Protein AF-A0A915AE07-F1 (afdb_monomer_lite)

Radius of gyration: 30.95 Å; chains: 1; bounding box: 69×55×84 Å

Structure (mmCIF, N/CA/C/O backbone):
data_AF-A0A915AE07-F1
#
_entry.id   AF-A0A915AE07-F1
#
loop_
_atom_site.group_PDB
_atom_site.id
_atom_site.type_symbol
_atom_site.label_atom_id
_atom_site.label_alt_id
_atom_site.label_comp_id
_atom_site.label_asym_id
_atom_site.label_entity_id
_atom_site.label_seq_id
_atom_site.pdbx_PDB_ins_code
_atom_site.Cartn_x
_atom_site.Cartn_y
_atom_site.Cartn_z
_atom_site.occupancy
_atom_site.B_iso_or_equiv
_atom_site.auth_seq_id
_atom_site.auth_comp_id
_atom_site.auth_asym_id
_atom_site.auth_atom_id
_atom_site.pdbx_PDB_model_num
ATOM 1 N N . GLN A 1 1 ? -1.623 -3.272 13.732 1.00 34.72 1 GLN A N 1
ATOM 2 C CA . GLN A 1 1 ? -0.894 -2.026 13.404 1.00 34.72 1 GLN A CA 1
ATOM 3 C C . GLN A 1 1 ? -1.350 -0.931 14.372 1.00 34.72 1 GLN A C 1
ATOM 5 O O . GLN A 1 1 ? -2.544 -0.659 14.424 1.00 34.72 1 GLN A O 1
ATOM 10 N N . ARG A 1 2 ? -0.460 -0.351 15.193 1.00 41.75 2 ARG A N 1
ATOM 11 C CA . ARG A 1 2 ? -0.780 0.866 15.966 1.00 41.75 2 ARG A CA 1
ATOM 12 C C . ARG A 1 2 ? -0.663 2.048 15.000 1.00 41.75 2 ARG A C 1
ATOM 14 O O . ARG A 1 2 ? 0.446 2.440 14.662 1.00 41.75 2 ARG A O 1
ATOM 21 N N . LEU A 1 3 ? -1.787 2.529 14.473 1.00 55.56 3 LEU A N 1
ATOM 22 C CA . LEU A 1 3 ? -1.802 3.657 13.539 1.00 55.56 3 LEU A CA 1
ATOM 23 C C . LEU A 1 3 ? -1.541 4.965 14.297 1.00 55.56 3 LEU A C 1
ATOM 25 O O . LEU A 1 3 ? -2.062 5.164 15.395 1.00 55.56 3 LEU A O 1
ATOM 29 N N . SER A 1 4 ? -0.732 5.848 13.706 1.00 54.28 4 SER A N 1
ATOM 30 C CA . SER A 1 4 ? -0.574 7.224 14.188 1.00 54.28 4 SER A CA 1
ATOM 31 C C . SER A 1 4 ? -1.933 7.928 14.189 1.00 54.28 4 SER A C 1
ATOM 33 O O . SER A 1 4 ? -2.717 7.748 13.261 1.00 54.28 4 SER A O 1
ATOM 35 N N . MET A 1 5 ? -2.208 8.747 15.210 1.00 61.59 5 MET A N 1
ATOM 36 C CA . MET A 1 5 ? -3.403 9.604 15.224 1.00 61.59 5 MET A CA 1
ATOM 37 C C . MET A 1 5 ? -3.281 10.801 14.270 1.00 61.59 5 MET A C 1
ATOM 39 O O . MET A 1 5 ? -4.281 11.454 13.990 1.00 61.59 5 MET A O 1
ATOM 43 N N . GLY A 1 6 ? -2.064 11.121 13.817 1.00 67.62 6 GLY A N 1
ATOM 44 C CA . GLY A 1 6 ? -1.787 12.158 12.821 1.00 67.62 6 GLY A CA 1
ATOM 45 C C . GLY A 1 6 ? -1.873 11.627 11.385 1.00 67.62 6 GLY A C 1
ATOM 46 O O . GLY A 1 6 ? -2.451 10.563 11.165 1.00 67.62 6 GLY A O 1
ATOM 47 N N . PRO A 1 7 ? -1.306 12.335 10.392 1.00 77.81 7 PRO A N 1
ATOM 48 C CA . PRO A 1 7 ? -1.163 11.774 9.054 1.00 77.81 7 PRO A CA 1
ATOM 49 C C . PRO A 1 7 ? -0.359 10.471 9.128 1.00 77.81 7 PRO A C 1
ATOM 51 O O . PRO A 1 7 ? 0.671 10.404 9.802 1.00 77.81 7 PRO A O 1
ATOM 54 N N . ASN A 1 8 ? -0.855 9.426 8.472 1.00 82.81 8 ASN A N 1
ATOM 55 C CA . ASN A 1 8 ? -0.253 8.094 8.497 1.00 82.81 8 ASN A CA 1
ATOM 56 C C . ASN A 1 8 ? 0.226 7.637 7.113 1.00 82.81 8 ASN A C 1
ATOM 58 O O . ASN A 1 8 ? 1.032 6.713 7.038 1.00 82.81 8 ASN A O 1
ATOM 62 N N . PHE A 1 9 ? -0.242 8.279 6.038 1.00 92.62 9 PHE A N 1
ATOM 63 C CA . PHE A 1 9 ? 0.067 7.869 4.677 1.00 92.62 9 PHE A CA 1
ATOM 64 C C . PHE A 1 9 ? -0.002 9.048 3.701 1.00 92.62 9 PHE A C 1
ATOM 66 O O . PHE A 1 9 ? -1.010 9.744 3.616 1.00 92.62 9 PHE A O 1
ATOM 73 N N . VAL A 1 10 ? 1.057 9.264 2.924 1.00 95.00 10 VAL A N 1
ATOM 74 C CA . VAL A 1 10 ? 1.041 10.198 1.793 1.00 95.00 10 VAL A CA 1
ATOM 75 C C . VAL A 1 10 ? 1.547 9.465 0.570 1.00 95.00 10 VAL A C 1
ATOM 77 O O . VAL A 1 10 ? 2.614 8.856 0.620 1.00 95.00 10 VAL A O 1
ATOM 80 N N . VAL A 1 11 ? 0.796 9.536 -0.526 1.00 96.25 11 VAL A N 1
ATOM 81 C CA . VAL A 1 11 ? 1.162 8.869 -1.775 1.00 96.25 11 VAL A CA 1
ATOM 82 C C . VAL A 1 11 ? 1.378 9.859 -2.908 1.00 96.25 11 VAL A C 1
ATOM 84 O O . VAL A 1 11 ? 0.678 10.864 -3.029 1.00 96.25 11 VAL A O 1
ATOM 87 N N . PHE A 1 12 ? 2.338 9.526 -3.767 1.00 96.19 12 PHE A N 1
ATOM 88 C CA . PHE A 1 12 ? 2.599 10.195 -5.032 1.00 96.19 12 PHE A CA 1
ATOM 89 C C . PHE A 1 12 ? 2.180 9.280 -6.185 1.00 96.19 12 PHE A C 1
ATOM 91 O O . PHE A 1 12 ? 2.897 8.339 -6.522 1.00 96.19 12 PHE A O 1
ATOM 98 N N . LEU A 1 13 ? 1.020 9.543 -6.787 1.00 96.44 13 LEU A N 1
ATOM 99 C CA . LEU A 1 13 ? 0.493 8.786 -7.926 1.00 96.44 13 LEU A CA 1
ATOM 100 C C . LEU A 1 13 ? 0.669 9.591 -9.214 1.00 96.44 13 LEU A C 1
ATOM 102 O O . LEU A 1 13 ? -0.252 10.249 -9.690 1.00 96.44 13 LEU A O 1
ATOM 106 N N . CYS A 1 14 ? 1.887 9.577 -9.754 1.00 95.75 14 CYS A N 1
ATOM 107 C CA . CYS A 1 14 ? 2.257 10.337 -10.953 1.00 95.75 14 CYS A CA 1
ATOM 108 C C . CYS A 1 14 ? 1.999 9.521 -12.240 1.00 95.75 14 CYS A C 1
ATOM 110 O O . CYS A 1 14 ? 0.883 9.048 -12.444 1.00 95.75 14 CYS A O 1
ATOM 112 N N . GLN A 1 15 ? 2.996 9.373 -13.124 1.00 96.62 15 GLN A N 1
ATOM 113 C CA . GLN A 1 15 ? 2.888 8.651 -14.409 1.00 96.62 15 GLN A CA 1
ATOM 114 C C . GLN A 1 15 ? 3.653 7.316 -14.441 1.00 96.62 15 GLN A C 1
ATOM 116 O O . GLN A 1 15 ? 3.657 6.632 -15.464 1.00 96.62 15 GLN A O 1
ATOM 121 N N . LYS A 1 16 ? 4.272 6.920 -13.324 1.00 97.00 16 LYS A N 1
ATOM 122 C CA . LYS A 1 16 ? 4.951 5.632 -13.174 1.00 97.00 16 LYS A CA 1
ATOM 123 C C . LYS A 1 16 ? 4.158 4.744 -12.224 1.00 97.00 16 LYS A C 1
ATOM 125 O O . LYS A 1 16 ? 3.975 5.106 -11.065 1.00 97.00 16 LYS A O 1
ATOM 130 N N . TYR A 1 17 ? 3.712 3.598 -12.720 1.00 97.25 17 TYR A N 1
ATOM 131 C CA . TYR A 1 17 ? 3.064 2.554 -11.936 1.00 97.25 17 TYR A CA 1
ATOM 132 C C . TYR A 1 17 ? 4.079 1.809 -11.064 1.00 97.25 17 TYR A C 1
ATOM 134 O O . TYR A 1 17 ? 3.793 1.489 -9.909 1.00 97.25 17 TYR A O 1
ATOM 142 N N . GLY A 1 18 ? 5.292 1.616 -11.591 1.00 94.88 18 GLY A N 1
ATOM 143 C CA . GLY A 1 18 ? 6.448 1.177 -10.824 1.00 94.88 18 GLY A CA 1
ATOM 144 C C . GLY A 1 18 ? 6.702 -0.326 -10.851 1.00 94.88 18 GLY A C 1
ATOM 145 O O . GLY A 1 18 ? 6.140 -1.082 -11.640 1.00 94.88 18 GLY A O 1
ATOM 146 N N . TYR A 1 19 ? 7.624 -0.748 -9.987 1.00 94.31 19 TYR A N 1
ATOM 147 C CA . TYR A 1 19 ? 8.097 -2.126 -9.924 1.00 94.31 19 TYR A CA 1
ATOM 148 C C . TYR A 1 19 ? 7.000 -3.078 -9.432 1.00 94.31 19 TYR A C 1
ATOM 150 O O . TYR A 1 19 ? 6.291 -2.781 -8.467 1.00 94.31 19 TYR A O 1
ATOM 158 N N . ARG A 1 20 ? 6.889 -4.224 -10.105 1.00 94.94 20 ARG A N 1
ATOM 159 C CA . ARG A 1 20 ? 5.870 -5.259 -9.908 1.00 94.94 20 ARG A CA 1
ATOM 160 C C . ARG A 1 20 ? 6.567 -6.569 -9.525 1.00 94.94 20 ARG A C 1
ATOM 162 O O . ARG A 1 20 ? 6.847 -7.358 -10.423 1.00 94.94 20 ARG A O 1
ATOM 169 N N . PRO A 1 21 ? 6.926 -6.748 -8.243 1.00 93.44 21 PRO A N 1
ATOM 170 C CA . PRO A 1 21 ? 7.797 -7.834 -7.809 1.00 93.44 21 PRO A CA 1
ATOM 171 C C . PRO A 1 21 ? 7.156 -9.207 -8.003 1.00 93.44 21 PRO A C 1
ATOM 173 O O . PRO A 1 21 ? 5.932 -9.345 -7.952 1.00 93.44 21 PRO A O 1
ATOM 176 N N . LEU A 1 22 ? 8.005 -10.228 -8.118 1.00 95.69 22 LEU A N 1
ATOM 177 C CA . LEU A 1 22 ? 7.607 -11.613 -7.885 1.00 95.69 22 LEU A CA 1
ATOM 178 C C . LEU A 1 22 ? 6.981 -11.762 -6.483 1.00 95.69 22 LEU A C 1
ATOM 180 O O . LEU A 1 22 ? 7.480 -11.155 -5.527 1.00 95.69 22 LEU A O 1
ATOM 184 N N . PRO A 1 23 ? 5.913 -12.562 -6.320 1.00 94.94 23 PRO A N 1
ATOM 185 C CA . PRO A 1 23 ? 5.403 -12.898 -4.997 1.00 94.94 23 PRO A CA 1
ATOM 186 C C . PRO A 1 23 ? 6.474 -13.625 -4.179 1.00 94.94 23 PRO A C 1
ATOM 188 O O . PRO A 1 23 ? 7.080 -14.580 -4.663 1.00 94.94 23 PRO A O 1
ATOM 191 N N . SER A 1 24 ? 6.703 -13.187 -2.941 1.00 94.81 24 SER A N 1
ATOM 192 C CA . SER A 1 24 ? 7.627 -13.866 -2.023 1.00 94.81 24 SER A CA 1
ATOM 193 C C . SER A 1 24 ? 7.100 -15.225 -1.573 1.00 94.81 24 SER A C 1
ATOM 195 O O . SER A 1 24 ? 7.888 -16.111 -1.268 1.00 94.81 24 SER A O 1
ATOM 197 N N . GLU A 1 25 ? 5.778 -15.371 -1.539 1.00 95.44 25 GLU A N 1
ATOM 198 C CA . GLU A 1 25 ? 5.059 -16.554 -1.084 1.00 95.44 25 GLU A CA 1
ATOM 199 C C . GLU A 1 25 ? 3.903 -16.826 -2.047 1.00 95.44 25 GLU A C 1
ATOM 201 O O . GLU A 1 25 ? 3.203 -15.896 -2.463 1.00 95.44 25 GLU A O 1
ATOM 206 N N . ILE A 1 26 ? 3.714 -18.093 -2.407 1.00 96.62 26 ILE A N 1
ATOM 207 C CA . ILE A 1 26 ? 2.610 -18.570 -3.246 1.00 96.62 26 ILE A CA 1
ATOM 208 C C . ILE A 1 26 ? 2.094 -19.872 -2.633 1.00 96.62 26 ILE A C 1
ATOM 210 O O . ILE A 1 26 ? 2.890 -20.717 -2.239 1.00 96.62 26 ILE A O 1
ATOM 214 N N . LEU A 1 27 ? 0.777 -20.068 -2.556 1.00 96.56 27 LEU A N 1
ATOM 215 C CA . LEU A 1 27 ? 0.205 -21.342 -2.101 1.00 96.56 27 LEU A CA 1
ATOM 216 C C . LEU A 1 27 ? 0.707 -22.504 -2.965 1.00 96.56 27 LEU A C 1
ATOM 218 O O . LEU A 1 27 ? 0.759 -22.373 -4.187 1.00 96.56 27 LEU A O 1
ATOM 222 N N . CYS A 1 28 ? 1.006 -23.658 -2.358 1.00 95.12 28 CYS A N 1
ATOM 223 C CA . CYS A 1 28 ? 1.445 -24.840 -3.111 1.00 95.12 28 CYS A CA 1
ATOM 224 C C . CYS A 1 28 ? 0.460 -25.222 -4.219 1.00 95.12 28 CYS A C 1
ATOM 226 O O . CYS A 1 28 ? 0.843 -25.392 -5.376 1.00 95.12 28 CYS A O 1
ATOM 228 N N . THR A 1 29 ? -0.829 -25.245 -3.883 1.00 95.25 29 THR A N 1
ATOM 229 C CA . THR A 1 29 ? -1.910 -25.523 -4.835 1.00 95.25 29 THR A CA 1
ATOM 230 C C . THR A 1 29 ? -1.976 -24.506 -5.973 1.00 95.25 29 THR A C 1
ATOM 232 O O . THR A 1 29 ? -2.289 -24.875 -7.104 1.00 95.25 29 THR A O 1
ATOM 235 N N . GLU A 1 30 ? -1.665 -23.240 -5.693 1.00 97.06 30 GLU A N 1
ATOM 236 C CA . GLU A 1 30 ? -1.669 -22.166 -6.682 1.00 97.06 30 GLU A CA 1
ATOM 237 C C . GLU A 1 30 ? -0.447 -22.257 -7.600 1.00 97.06 30 GLU A C 1
ATOM 239 O O . GLU A 1 30 ? -0.615 -22.291 -8.818 1.00 97.06 30 GLU A O 1
ATOM 244 N N . LEU A 1 31 ? 0.773 -22.387 -7.064 1.00 96.81 31 LEU A N 1
ATOM 245 C CA . LEU A 1 31 ? 1.974 -22.477 -7.900 1.00 96.81 31 LEU A CA 1
ATOM 246 C C . LEU A 1 31 ? 1.952 -23.729 -8.785 1.00 96.81 31 LEU A C 1
ATOM 248 O O . LEU A 1 31 ? 2.307 -23.655 -9.960 1.00 96.81 31 LEU A O 1
ATOM 252 N N . ASP A 1 32 ? 1.488 -24.868 -8.271 1.00 96.38 32 ASP A N 1
ATOM 253 C CA . ASP A 1 32 ? 1.353 -26.083 -9.076 1.00 96.38 32 ASP A CA 1
ATOM 254 C C . ASP A 1 32 ? 0.331 -25.930 -10.200 1.00 96.38 32 ASP A C 1
ATOM 256 O O . ASP A 1 32 ? 0.560 -26.414 -11.313 1.00 96.38 32 ASP A O 1
ATOM 260 N N . MET A 1 33 ? -0.774 -25.230 -9.941 1.00 97.44 33 MET A N 1
ATOM 261 C CA . MET A 1 33 ? -1.762 -24.892 -10.962 1.00 97.44 33 MET A CA 1
ATOM 262 C C . MET A 1 33 ? -1.151 -24.004 -12.053 1.00 97.44 33 MET A C 1
ATOM 264 O O . MET A 1 33 ? -1.310 -24.304 -13.236 1.00 97.44 33 MET A O 1
ATOM 268 N N . LEU A 1 34 ? -0.401 -22.965 -11.674 1.00 98.06 34 LEU A N 1
ATOM 269 C CA . LEU A 1 34 ? 0.294 -22.092 -12.624 1.00 98.06 34 LEU A CA 1
ATOM 270 C C . LEU A 1 34 ? 1.323 -22.866 -13.458 1.00 98.06 34 LEU A C 1
ATOM 272 O O . LEU A 1 34 ? 1.359 -22.733 -14.681 1.00 98.06 34 LEU A O 1
ATOM 276 N N . LYS A 1 35 ? 2.124 -23.727 -12.820 1.00 97.81 35 LYS A N 1
ATOM 277 C CA . LYS A 1 35 ? 3.109 -24.575 -13.506 1.00 97.81 35 LYS A CA 1
ATOM 278 C C . LYS A 1 35 ? 2.448 -25.565 -14.470 1.00 97.81 35 LYS A C 1
ATOM 280 O O . LYS A 1 35 ? 2.983 -25.804 -15.548 1.00 97.81 35 LYS A O 1
ATOM 285 N N . ARG A 1 36 ? 1.288 -26.136 -14.119 1.00 97.31 36 ARG A N 1
ATOM 286 C CA . ARG A 1 36 ? 0.505 -26.990 -15.035 1.00 97.31 36 ARG A CA 1
ATOM 287 C C . ARG A 1 36 ? 0.045 -26.205 -16.260 1.00 97.31 36 ARG A C 1
ATOM 289 O O . ARG A 1 36 ? 0.320 -26.645 -17.367 1.00 97.31 36 ARG A O 1
ATOM 296 N N . ALA A 1 37 ? -0.539 -25.024 -16.063 1.00 97.38 37 ALA A N 1
ATOM 297 C CA . ALA A 1 37 ? -0.976 -24.175 -17.169 1.00 97.38 37 ALA A CA 1
ATOM 298 C C . ALA A 1 37 ? 0.175 -23.818 -18.127 1.00 97.38 37 ALA A C 1
ATOM 300 O O . ALA A 1 37 ? -0.020 -23.812 -19.336 1.00 97.38 37 ALA A O 1
ATOM 301 N N . LEU A 1 38 ? 1.382 -23.569 -17.608 1.00 97.56 38 LEU A N 1
ATOM 302 C CA . LEU A 1 38 ? 2.571 -23.326 -18.435 1.00 97.56 38 LEU A CA 1
ATOM 303 C C . LEU A 1 38 ? 2.995 -24.563 -19.235 1.00 97.56 38 LEU A C 1
ATOM 305 O O . LEU A 1 38 ? 3.241 -24.459 -20.435 1.00 97.56 38 LEU A O 1
ATOM 309 N N . ARG A 1 39 ? 3.038 -25.736 -18.596 1.00 97.25 39 ARG A N 1
ATOM 310 C CA . ARG A 1 39 ? 3.405 -26.991 -19.270 1.00 97.25 39 ARG A CA 1
ATOM 311 C C . ARG A 1 39 ? 2.418 -27.391 -20.364 1.00 97.25 39 ARG A C 1
ATOM 313 O O . ARG A 1 39 ? 2.859 -27.921 -21.380 1.00 97.25 39 ARG A O 1
ATOM 320 N N . ASP A 1 40 ? 1.127 -27.107 -20.182 1.00 95.56 40 ASP A N 1
ATOM 321 C CA . ASP A 1 40 ? 0.100 -27.328 -21.211 1.00 95.56 40 ASP A CA 1
ATOM 322 C C . ASP A 1 40 ? 0.398 -26.538 -22.501 1.00 95.56 40 ASP A C 1
ATOM 324 O O . ASP A 1 40 ? 0.057 -26.985 -23.590 1.00 95.56 40 ASP A O 1
ATOM 328 N N . GLU A 1 41 ? 1.070 -25.387 -22.388 1.00 95.00 41 GLU A N 1
ATOM 329 C CA . GLU A 1 41 ? 1.505 -24.539 -23.510 1.00 95.00 41 GLU A CA 1
ATOM 330 C C . GLU A 1 41 ? 2.971 -24.785 -23.910 1.00 95.00 41 GLU A C 1
ATOM 332 O O . GLU A 1 41 ? 3.568 -23.973 -24.617 1.00 95.00 41 GLU A O 1
ATOM 337 N N . HIS A 1 42 ? 3.570 -25.883 -23.438 1.00 95.38 42 HIS A N 1
ATOM 338 C CA . HIS A 1 42 ? 4.972 -26.243 -23.674 1.00 95.38 42 HIS A CA 1
ATOM 339 C C . HIS A 1 42 ? 5.994 -25.183 -23.214 1.00 95.38 42 HIS A C 1
ATOM 341 O O . HIS A 1 42 ? 7.091 -25.095 -23.765 1.00 95.38 42 HIS A O 1
ATOM 347 N N . GLU A 1 43 ? 5.656 -24.389 -22.196 1.00 95.69 43 GLU A N 1
ATOM 348 C CA . GLU A 1 43 ? 6.574 -23.427 -21.576 1.00 95.69 43 GLU A CA 1
ATOM 349 C C . GLU A 1 43 ? 7.458 -24.103 -20.515 1.00 95.69 43 GLU A C 1
ATOM 351 O O . GLU A 1 43 ? 7.024 -25.012 -19.800 1.00 95.69 43 GLU A O 1
ATOM 356 N N . ASP A 1 44 ? 8.695 -23.621 -20.374 1.00 94.44 44 ASP A N 1
ATOM 357 C CA . ASP A 1 44 ? 9.637 -24.115 -19.367 1.00 94.44 44 ASP A CA 1
ATOM 358 C C . ASP A 1 44 ? 9.300 -23.582 -17.960 1.00 94.44 44 ASP A C 1
ATOM 360 O O . ASP A 1 44 ? 9.146 -22.375 -17.746 1.00 94.44 44 ASP A O 1
ATOM 364 N N . THR A 1 45 ? 9.218 -24.489 -16.979 1.00 96.00 45 THR A N 1
ATOM 365 C CA . THR A 1 45 ? 8.989 -24.164 -15.560 1.00 96.00 45 THR A CA 1
ATOM 366 C C . THR A 1 45 ? 10.236 -24.307 -14.692 1.00 96.00 45 THR A C 1
ATOM 368 O O . THR A 1 45 ? 10.163 -24.009 -13.500 1.00 96.00 45 THR A O 1
ATOM 371 N N . SER A 1 46 ? 11.381 -24.696 -15.267 1.00 96.12 46 SER A N 1
ATOM 372 C CA . SER A 1 46 ? 12.616 -25.003 -14.533 1.00 96.12 46 SER A CA 1
ATOM 373 C C . SER A 1 46 ? 13.073 -23.872 -13.609 1.00 96.12 46 SER A C 1
ATOM 375 O O . SER A 1 46 ? 13.492 -24.122 -12.479 1.00 96.12 46 SER A O 1
ATOM 377 N N . LEU A 1 47 ? 12.930 -22.615 -14.042 1.00 96.50 47 LEU A N 1
ATOM 378 C CA . LEU A 1 47 ? 13.261 -21.449 -13.224 1.00 96.50 47 LEU A CA 1
ATOM 379 C C . LEU A 1 47 ? 12.367 -21.346 -11.985 1.00 96.50 47 LEU A C 1
ATOM 381 O O . LEU A 1 47 ? 12.870 -21.066 -10.901 1.00 96.50 47 LEU A O 1
ATOM 385 N N . LEU A 1 48 ? 11.064 -21.610 -12.115 1.00 97.06 48 LEU A N 1
ATOM 386 C CA . LEU A 1 48 ? 10.145 -21.577 -10.975 1.00 97.06 48 LEU A CA 1
ATOM 387 C C . LEU A 1 48 ? 10.470 -22.698 -9.987 1.00 97.06 48 LEU A C 1
ATOM 389 O O . LEU A 1 48 ? 10.523 -22.442 -8.789 1.00 97.06 48 LEU A O 1
ATOM 393 N N . ASP A 1 49 ? 10.750 -23.901 -10.493 1.00 95.88 49 ASP A N 1
ATOM 394 C CA . ASP A 1 49 ? 11.141 -25.050 -9.669 1.00 95.88 49 ASP A CA 1
ATOM 395 C C . ASP A 1 49 ? 12.509 -24.835 -8.990 1.00 95.88 49 ASP A C 1
ATOM 397 O O . ASP A 1 49 ? 12.747 -25.329 -7.893 1.00 95.88 49 ASP A O 1
ATOM 401 N N . THR A 1 50 ? 13.398 -24.053 -9.611 1.00 96.94 50 THR A N 1
ATOM 402 C CA . THR A 1 50 ? 14.712 -23.715 -9.048 1.00 96.94 50 THR A CA 1
ATOM 403 C C . THR A 1 50 ? 14.621 -22.642 -7.970 1.00 96.94 50 THR A C 1
ATOM 405 O O . THR A 1 50 ? 15.374 -22.715 -7.006 1.00 96.94 50 THR A O 1
ATOM 408 N N . TRP A 1 51 ? 13.759 -21.632 -8.132 1.00 97.62 51 TRP A N 1
ATOM 409 C CA . TRP A 1 51 ? 13.742 -20.432 -7.285 1.00 97.62 51 TRP A CA 1
ATOM 410 C C . TRP A 1 51 ? 12.707 -20.460 -6.159 1.00 97.62 51 TRP A C 1
ATOM 412 O O . TRP A 1 51 ? 12.916 -19.785 -5.149 1.00 97.62 51 TRP A O 1
ATOM 422 N N . TYR A 1 52 ? 11.645 -21.257 -6.276 1.00 97.62 52 TYR A N 1
ATOM 423 C CA . TYR A 1 52 ? 10.634 -21.421 -5.233 1.00 97.62 52 TYR A CA 1
ATOM 424 C C . TYR A 1 52 ? 10.802 -22.756 -4.499 1.00 97.62 52 TYR A C 1
ATOM 426 O O . TYR A 1 52 ? 10.727 -23.814 -5.116 1.00 97.62 52 TYR A O 1
ATOM 434 N N . ILE A 1 53 ? 10.978 -22.711 -3.175 1.00 96.38 53 ILE A N 1
ATOM 435 C CA . ILE A 1 53 ? 11.093 -23.906 -2.320 1.00 96.38 53 ILE A CA 1
ATOM 436 C C . ILE A 1 53 ? 9.825 -24.090 -1.497 1.00 96.38 53 ILE A C 1
ATOM 438 O O . ILE A 1 53 ? 9.285 -23.124 -0.966 1.00 96.38 53 ILE A O 1
ATOM 442 N N . GLU A 1 54 ? 9.365 -25.333 -1.384 1.00 96.06 54 GLU A N 1
ATOM 443 C CA . GLU A 1 54 ? 8.224 -25.691 -0.546 1.00 96.06 54 GLU A CA 1
ATOM 444 C C . GLU A 1 54 ? 8.570 -25.566 0.946 1.00 96.06 54 GLU A C 1
ATOM 446 O O . GLU A 1 54 ? 9.506 -26.193 1.444 1.00 96.06 54 GLU A O 1
ATOM 451 N N . ASP A 1 55 ? 7.776 -24.781 1.667 1.00 93.94 55 ASP A N 1
ATOM 452 C CA . ASP A 1 55 ? 7.683 -24.781 3.119 1.00 93.94 55 ASP A CA 1
ATOM 453 C C . ASP A 1 55 ? 6.442 -25.571 3.550 1.00 93.94 55 ASP A C 1
ATOM 455 O O . ASP A 1 55 ? 5.323 -25.054 3.643 1.00 93.94 55 ASP A O 1
ATOM 459 N N . ALA A 1 56 ? 6.664 -26.854 3.831 1.00 90.88 56 ALA A N 1
ATOM 460 C CA . ALA A 1 56 ? 5.641 -27.763 4.332 1.00 90.88 56 ALA A CA 1
ATOM 461 C C . ALA A 1 56 ? 5.249 -27.495 5.801 1.00 90.88 56 ALA A C 1
ATOM 463 O O . ALA A 1 56 ? 4.312 -28.118 6.298 1.00 90.88 56 ALA A O 1
ATOM 464 N N . ASN A 1 57 ? 5.946 -26.593 6.511 1.00 91.19 57 ASN A N 1
ATOM 465 C CA . ASN A 1 57 ? 5.598 -26.237 7.892 1.00 91.19 57 ASN A CA 1
ATOM 466 C C . ASN A 1 57 ? 4.493 -25.173 7.959 1.00 91.19 57 ASN A C 1
ATOM 468 O O . ASN A 1 57 ? 3.838 -25.033 8.995 1.00 91.19 57 ASN A O 1
ATOM 472 N N . ALA A 1 58 ? 4.280 -24.420 6.876 1.00 87.12 58 ALA A N 1
ATOM 473 C CA . ALA A 1 58 ? 3.167 -23.490 6.763 1.00 87.12 58 ALA A CA 1
ATOM 474 C C . ALA A 1 58 ? 1.836 -24.248 6.606 1.00 87.12 58 ALA A C 1
ATOM 476 O O . ALA A 1 58 ? 1.760 -25.277 5.934 1.00 87.12 58 ALA A O 1
ATOM 477 N N . VAL A 1 59 ? 0.763 -23.734 7.219 1.00 86.75 59 VAL A N 1
ATOM 478 C CA . VAL A 1 59 ? -0.591 -24.303 7.105 1.00 86.75 59 VAL A CA 1
ATOM 479 C C . VAL A 1 59 ? -1.558 -23.209 6.626 1.00 86.75 59 VAL A C 1
ATOM 481 O O . VAL A 1 59 ? -1.888 -22.322 7.417 1.00 86.75 59 VAL A O 1
ATOM 484 N N . PRO A 1 60 ? -2.047 -23.254 5.367 1.00 89.62 60 PRO A N 1
ATOM 485 C CA . PRO A 1 60 ? -1.708 -24.223 4.310 1.00 89.62 60 PRO A CA 1
ATOM 486 C C . PRO A 1 60 ? -0.257 -24.083 3.813 1.00 89.62 60 PRO A C 1
ATOM 488 O O . PRO A 1 60 ? 0.360 -23.040 4.020 1.00 89.62 60 PRO A O 1
ATOM 491 N N . SER A 1 61 ? 0.271 -25.122 3.153 1.00 92.50 61 SER A N 1
ATOM 492 C CA . SER A 1 61 ? 1.653 -25.141 2.657 1.00 92.50 61 SER A CA 1
ATOM 493 C C . SER A 1 61 ? 1.908 -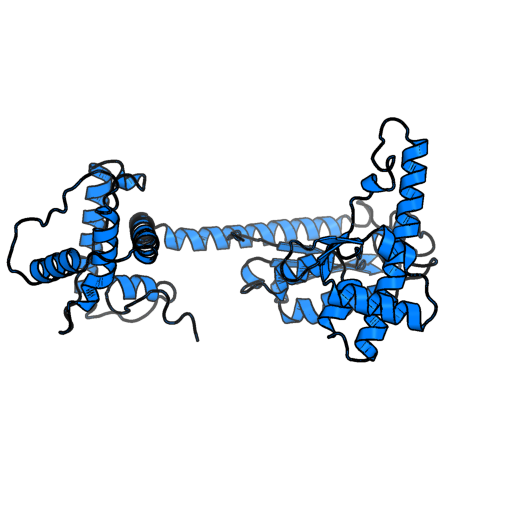24.087 1.575 1.00 92.50 61 SER A C 1
ATOM 495 O O . SER A 1 61 ? 1.028 -23.749 0.767 1.00 92.50 61 SER A O 1
ATOM 497 N N . LEU A 1 62 ? 3.131 -23.554 1.577 1.00 96.12 62 LEU A N 1
ATOM 498 C CA . LEU A 1 62 ? 3.554 -22.436 0.735 1.00 96.12 62 LEU A CA 1
ATOM 499 C C . LEU A 1 62 ? 4.825 -22.780 -0.038 1.00 96.12 62 LEU A C 1
ATOM 501 O O . LEU A 1 62 ? 5.683 -23.501 0.448 1.00 96.12 62 LEU A O 1
ATOM 505 N N . PHE A 1 63 ? 4.986 -22.184 -1.211 1.00 97.25 63 PHE A N 1
ATOM 506 C CA . PHE A 1 63 ? 6.270 -22.021 -1.874 1.00 97.25 63 PHE A CA 1
ATOM 507 C C . PHE A 1 63 ? 6.840 -20.638 -1.564 1.00 97.25 63 PHE A C 1
ATOM 509 O O . PHE A 1 63 ? 6.167 -19.627 -1.770 1.00 97.25 63 PHE A O 1
ATOM 516 N N . ILE A 1 64 ? 8.095 -20.594 -1.125 1.00 97.12 64 ILE A N 1
ATOM 517 C CA . ILE A 1 64 ? 8.815 -19.375 -0.758 1.00 97.12 64 ILE A CA 1
ATOM 518 C C . ILE A 1 64 ? 9.884 -19.078 -1.810 1.00 97.12 64 ILE A C 1
ATOM 520 O O . ILE A 1 64 ? 10.691 -19.944 -2.158 1.00 97.12 64 ILE A O 1
ATOM 524 N N . LEU A 1 65 ? 9.910 -17.838 -2.298 1.00 97.31 65 LEU A N 1
ATOM 525 C CA . LEU A 1 65 ? 10.969 -17.342 -3.170 1.00 97.31 65 LEU A CA 1
ATOM 526 C C . LEU A 1 65 ? 12.286 -17.269 -2.391 1.00 97.31 65 LEU A C 1
ATOM 528 O O . LEU A 1 65 ? 12.397 -16.568 -1.382 1.00 97.31 65 LEU A O 1
ATOM 532 N N . GLN A 1 66 ? 13.304 -17.964 -2.884 1.00 96.44 66 GLN A N 1
ATOM 533 C CA . GLN A 1 66 ? 14.602 -18.004 -2.227 1.00 96.44 66 GLN A CA 1
ATOM 534 C C . GLN A 1 66 ? 15.332 -16.651 -2.255 1.00 96.44 66 GLN A C 1
ATOM 536 O O . GLN A 1 66 ? 15.209 -15.884 -3.216 1.00 96.44 66 GLN A O 1
ATOM 541 N N . PRO A 1 67 ? 16.186 -16.364 -1.252 1.00 95.62 67 PRO A N 1
ATOM 542 C CA . PRO A 1 67 ? 17.102 -15.232 -1.313 1.00 95.62 67 PRO A CA 1
ATOM 543 C C . PRO A 1 67 ? 18.005 -15.322 -2.545 1.00 95.62 67 PRO A C 1
ATOM 545 O O . PRO A 1 67 ? 18.568 -16.379 -2.816 1.00 95.62 67 PRO A O 1
ATOM 548 N N . ILE A 1 68 ? 18.240 -14.202 -3.235 1.00 95.94 68 ILE A N 1
ATOM 549 C CA . ILE A 1 68 ? 19.049 -14.161 -4.471 1.00 95.94 68 ILE A CA 1
ATOM 550 C C . ILE A 1 68 ? 20.428 -14.815 -4.280 1.00 95.94 68 ILE A C 1
ATOM 552 O O . ILE A 1 68 ? 20.885 -15.591 -5.117 1.00 95.94 68 ILE A O 1
ATOM 556 N N . SER A 1 69 ? 21.064 -14.564 -3.132 1.00 94.75 69 SER A N 1
ATOM 557 C CA . SER A 1 69 ? 22.393 -15.085 -2.804 1.00 94.75 69 SER A CA 1
ATOM 558 C C . SER A 1 69 ? 22.451 -16.578 -2.467 1.00 94.75 69 SER A C 1
ATOM 560 O O . SER A 1 69 ? 23.548 -17.081 -2.245 1.00 94.75 69 SER A O 1
ATOM 562 N N . SER A 1 70 ? 21.314 -17.278 -2.392 1.00 94.88 70 SER A N 1
ATOM 563 C CA . SER A 1 70 ? 21.289 -18.740 -2.221 1.00 94.88 70 SER A CA 1
ATOM 564 C C . SER A 1 70 ? 21.793 -19.470 -3.470 1.00 94.88 70 SER A C 1
ATOM 566 O O . SER A 1 70 ? 22.481 -20.478 -3.353 1.00 94.88 70 SER A O 1
ATOM 568 N N . ILE A 1 71 ? 21.506 -18.915 -4.652 1.00 95.50 71 ILE A N 1
ATOM 569 C CA . ILE A 1 71 ? 21.911 -19.454 -5.956 1.00 95.50 71 ILE A CA 1
ATOM 570 C C . ILE A 1 71 ? 23.016 -18.581 -6.564 1.00 95.50 71 ILE A C 1
ATOM 572 O O . ILE A 1 71 ? 24.045 -19.081 -7.014 1.00 95.50 71 ILE A O 1
ATOM 576 N N . LEU A 1 72 ? 22.843 -17.256 -6.535 1.00 96.00 72 LEU A N 1
ATOM 577 C CA . LEU A 1 72 ? 23.784 -16.286 -7.100 1.00 96.00 72 LEU A CA 1
ATOM 578 C C . LEU A 1 72 ? 24.693 -15.730 -5.998 1.00 96.00 72 LEU A C 1
ATOM 580 O O . LEU A 1 72 ? 24.501 -14.628 -5.476 1.00 96.00 72 LEU A O 1
ATOM 584 N N . VAL A 1 73 ? 25.676 -16.539 -5.601 1.00 95.38 73 VAL A N 1
ATOM 585 C CA . VAL A 1 73 ? 26.511 -16.323 -4.405 1.00 95.38 73 VAL A CA 1
ATOM 586 C C . VAL A 1 73 ? 27.269 -14.990 -4.387 1.00 95.38 73 VAL A C 1
ATOM 588 O O . VAL A 1 73 ? 27.560 -14.461 -3.312 1.00 95.38 73 VAL A O 1
ATOM 591 N N . ASN A 1 74 ? 27.578 -14.402 -5.549 1.00 94.44 74 ASN A N 1
ATOM 592 C CA . ASN A 1 74 ? 28.296 -13.133 -5.646 1.00 94.44 74 ASN A CA 1
ATOM 593 C C . ASN A 1 74 ? 27.377 -11.913 -5.754 1.00 94.44 74 ASN A C 1
ATOM 595 O O . ASN A 1 74 ? 27.888 -10.793 -5.774 1.00 94.44 74 ASN A O 1
ATOM 599 N N . PHE A 1 75 ? 26.051 -12.075 -5.753 1.00 92.25 75 PHE A N 1
ATOM 600 C CA . PHE A 1 75 ? 25.103 -10.961 -5.883 1.00 92.25 75 PHE A CA 1
ATOM 601 C C . PHE A 1 75 ? 25.344 -9.837 -4.852 1.00 92.25 75 PHE A C 1
ATOM 603 O O . PHE A 1 75 ? 25.275 -8.646 -5.165 1.00 92.25 75 PHE A O 1
ATOM 610 N N . ASN A 1 76 ? 25.730 -10.209 -3.626 1.00 91.56 76 ASN A N 1
ATOM 611 C CA . ASN A 1 76 ? 26.059 -9.277 -2.539 1.00 91.56 76 ASN A CA 1
ATOM 612 C C . ASN A 1 76 ? 27.575 -9.036 -2.357 1.00 91.56 76 ASN A C 1
ATOM 614 O O . ASN A 1 76 ? 27.994 -8.394 -1.389 1.00 91.56 76 ASN A O 1
ATOM 618 N N . ASN A 1 77 ? 28.424 -9.530 -3.265 1.00 90.62 77 ASN A N 1
ATOM 619 C CA . ASN A 1 77 ? 29.880 -9.466 -3.141 1.00 90.62 77 ASN A CA 1
ATOM 620 C C . ASN A 1 77 ? 30.425 -8.066 -3.475 1.00 90.62 77 ASN A C 1
ATOM 622 O O . ASN A 1 77 ? 30.833 -7.774 -4.596 1.00 90.62 77 ASN A O 1
ATOM 626 N N . LYS A 1 78 ? 30.510 -7.198 -2.463 1.00 90.38 78 LYS A N 1
ATOM 627 C CA . LYS A 1 78 ? 31.080 -5.844 -2.607 1.00 90.38 78 LYS A CA 1
ATOM 628 C C . LYS A 1 78 ? 32.599 -5.823 -2.821 1.00 90.38 78 LYS A C 1
ATOM 630 O O . LYS A 1 78 ? 33.137 -4.779 -3.179 1.00 90.38 78 LYS A O 1
ATOM 635 N N . ARG A 1 79 ? 33.302 -6.938 -2.580 1.00 90.88 79 ARG A N 1
ATOM 636 C CA . ARG A 1 79 ? 34.766 -7.022 -2.726 1.00 90.88 79 ARG A CA 1
ATOM 637 C C . ARG A 1 79 ? 35.170 -7.201 -4.187 1.00 90.88 79 ARG A C 1
ATOM 639 O O . ARG A 1 79 ? 36.177 -6.643 -4.608 1.00 90.88 79 ARG A O 1
ATOM 646 N N . ILE A 1 80 ? 34.379 -7.949 -4.961 1.00 93.12 80 ILE A N 1
ATOM 647 C CA . ILE A 1 80 ? 34.658 -8.245 -6.371 1.00 93.12 80 ILE A CA 1
ATOM 648 C C . ILE A 1 80 ? 33.505 -7.739 -7.242 1.00 93.12 80 ILE A C 1
ATOM 650 O O . ILE A 1 80 ? 32.602 -8.484 -7.622 1.00 93.12 80 ILE A O 1
ATOM 654 N N . LEU A 1 81 ? 33.581 -6.458 -7.619 1.00 93.31 81 LEU A N 1
ATOM 655 C CA . LEU A 1 81 ? 32.542 -5.773 -8.402 1.00 93.31 81 LEU A CA 1
ATOM 656 C C . LEU A 1 81 ? 32.218 -6.459 -9.737 1.00 93.31 81 LEU A C 1
ATOM 658 O O . LEU A 1 81 ? 31.092 -6.360 -10.216 1.00 93.31 81 LEU A O 1
ATOM 662 N N . LYS A 1 82 ? 33.186 -7.143 -10.362 1.00 95.06 82 LYS A N 1
ATOM 663 C CA . LYS A 1 82 ? 32.962 -7.851 -11.633 1.00 95.06 82 LYS A CA 1
ATOM 664 C C . LYS A 1 82 ? 31.994 -9.026 -11.464 1.00 95.06 82 LYS A C 1
ATOM 666 O O . LYS A 1 82 ? 31.036 -9.116 -12.222 1.00 95.06 82 LYS A O 1
ATOM 671 N N . LEU A 1 83 ? 32.224 -9.876 -10.460 1.00 93.81 83 LEU A N 1
ATOM 672 C CA . LEU A 1 83 ? 31.358 -11.022 -10.162 1.00 93.81 83 LEU A CA 1
ATOM 673 C C . LEU A 1 83 ? 29.984 -10.558 -9.679 1.00 93.81 83 LEU A C 1
ATOM 675 O O . LEU A 1 83 ? 28.971 -11.089 -10.111 1.00 93.81 83 LEU A O 1
ATOM 679 N N . GLN A 1 84 ? 29.947 -9.498 -8.868 1.00 95.44 84 GLN A N 1
ATOM 680 C CA . GLN A 1 84 ? 28.692 -8.892 -8.436 1.00 95.44 84 GLN A CA 1
ATOM 681 C C . GLN A 1 84 ? 27.837 -8.418 -9.615 1.00 95.44 84 GLN A C 1
ATOM 683 O O . GLN A 1 84 ? 26.641 -8.681 -9.661 1.00 95.44 84 GLN A O 1
ATOM 688 N N . LYS A 1 85 ? 28.445 -7.715 -10.580 1.00 94.31 85 LYS A N 1
ATOM 689 C CA . LYS A 1 85 ? 27.741 -7.234 -11.776 1.00 94.31 85 LYS A CA 1
ATOM 690 C C . LYS A 1 85 ? 27.234 -8.379 -12.646 1.00 94.31 85 LYS A C 1
ATOM 692 O O . LYS A 1 85 ? 26.152 -8.253 -13.205 1.00 94.31 85 LYS A O 1
ATOM 697 N N . GLN A 1 86 ? 28.009 -9.456 -12.763 1.00 95.19 86 GLN A N 1
ATOM 698 C CA . GLN A 1 86 ? 27.616 -10.641 -13.519 1.00 95.19 86 GLN A CA 1
ATOM 699 C C . GLN A 1 86 ? 26.391 -11.308 -12.888 1.00 95.19 86 GLN A C 1
ATOM 701 O O . GLN A 1 86 ? 25.376 -11.449 -13.559 1.00 95.19 86 GLN A O 1
ATOM 706 N N . ASP A 1 87 ? 26.443 -11.612 -11.591 1.00 96.81 87 ASP A N 1
ATOM 707 C CA . ASP A 1 87 ? 25.315 -12.210 -10.868 1.00 96.81 87 ASP A CA 1
ATOM 708 C C . ASP A 1 87 ? 24.093 -11.283 -10.850 1.00 96.81 87 ASP A C 1
ATOM 710 O O . ASP A 1 87 ? 22.963 -11.742 -10.988 1.00 96.81 87 ASP A O 1
ATOM 714 N N . ALA A 1 88 ? 24.297 -9.967 -10.734 1.00 94.81 88 ALA A N 1
ATOM 715 C CA . ALA A 1 88 ? 23.204 -9.005 -10.812 1.00 94.81 88 ALA A CA 1
ATOM 716 C C . ALA A 1 88 ? 22.521 -9.008 -12.187 1.00 94.81 88 ALA A C 1
ATOM 718 O O . ALA A 1 88 ? 21.296 -8.960 -12.241 1.00 94.81 88 ALA A O 1
ATOM 719 N N . ALA A 1 89 ? 23.283 -9.075 -13.284 1.00 95.62 89 ALA A N 1
ATOM 720 C CA . ALA A 1 89 ? 22.717 -9.180 -14.629 1.00 95.62 89 ALA A CA 1
ATOM 721 C C . ALA A 1 89 ? 21.918 -10.482 -14.791 1.00 95.62 89 ALA A C 1
ATOM 723 O O . ALA A 1 89 ? 20.751 -10.430 -15.171 1.00 95.62 89 ALA A O 1
ATOM 724 N N . THR A 1 90 ? 22.499 -11.618 -14.383 1.00 96.81 90 THR A N 1
ATOM 725 C CA . THR A 1 90 ? 21.822 -12.923 -14.399 1.00 96.81 90 THR A CA 1
ATOM 726 C C . THR A 1 90 ? 20.519 -12.896 -13.604 1.00 96.81 90 THR A C 1
ATOM 728 O O . THR A 1 90 ? 19.509 -13.422 -14.068 1.00 96.81 90 THR A O 1
ATOM 731 N N . TRP A 1 91 ? 20.513 -12.267 -12.424 1.00 96.50 91 TRP A N 1
ATOM 732 C CA . TRP A 1 91 ? 19.300 -12.122 -11.624 1.00 96.50 91 TRP A CA 1
ATOM 733 C C . TRP A 1 91 ? 18.219 -11.354 -12.378 1.00 96.50 91 TRP A C 1
ATOM 735 O O . TRP A 1 91 ? 17.106 -11.851 -12.470 1.00 96.50 91 TRP A O 1
ATOM 745 N N . TRP A 1 92 ? 18.526 -10.178 -12.931 1.00 94.62 92 TRP A N 1
ATOM 746 C CA . TRP A 1 92 ? 17.513 -9.363 -13.609 1.00 94.62 92 TRP A CA 1
ATOM 747 C C . TRP A 1 92 ? 16.916 -10.057 -14.837 1.00 94.62 92 TRP A C 1
ATOM 749 O O . TRP A 1 92 ? 15.709 -9.955 -15.052 1.00 94.62 92 TRP A O 1
ATOM 759 N N . ASP A 1 93 ? 17.718 -10.813 -15.591 1.00 95.50 93 ASP A N 1
ATOM 760 C CA . ASP A 1 93 ? 17.217 -11.616 -16.712 1.00 95.50 93 ASP A CA 1
ATOM 761 C C . ASP A 1 93 ? 16.322 -12.769 -16.222 1.00 95.50 93 ASP A C 1
ATOM 763 O O . ASP A 1 93 ? 15.235 -13.003 -16.757 1.00 95.50 93 ASP A O 1
ATOM 767 N N . THR A 1 94 ? 16.743 -13.454 -15.154 1.00 96.62 94 THR A N 1
ATOM 768 C CA . THR A 1 94 ? 16.000 -14.571 -14.546 1.00 96.62 94 THR A CA 1
ATOM 769 C C . THR A 1 94 ? 14.676 -14.107 -13.933 1.00 96.62 94 THR A C 1
ATOM 771 O O . THR A 1 94 ? 13.633 -14.730 -14.122 1.00 96.62 94 THR A O 1
ATOM 774 N N . GLU A 1 95 ? 14.701 -12.980 -13.229 1.00 95.62 95 GLU A N 1
ATOM 775 C CA . GLU A 1 95 ? 13.557 -12.333 -12.589 1.00 95.62 95 GLU A CA 1
ATOM 776 C C . GLU A 1 95 ? 12.518 -11.902 -13.630 1.00 95.62 95 GLU A C 1
ATOM 778 O O . GLU A 1 95 ? 11.336 -12.224 -13.491 1.00 95.62 95 GLU A O 1
ATOM 783 N N . ALA A 1 96 ? 12.963 -11.286 -14.730 1.00 94.19 96 ALA A N 1
ATOM 784 C CA . ALA A 1 96 ? 12.096 -10.907 -15.839 1.00 94.19 96 ALA A CA 1
ATOM 785 C C . ALA A 1 96 ? 11.447 -12.126 -16.519 1.00 94.19 96 ALA A C 1
ATOM 787 O O . ALA A 1 96 ? 10.255 -12.087 -16.845 1.00 94.19 96 ALA A O 1
ATOM 788 N N . ALA A 1 97 ? 12.197 -13.219 -16.705 1.00 96.44 97 ALA A N 1
ATOM 789 C CA . ALA A 1 97 ? 11.670 -14.467 -17.255 1.00 96.44 97 ALA A CA 1
ATOM 790 C C . ALA A 1 97 ? 10.603 -15.085 -16.335 1.00 96.44 97 ALA A C 1
ATOM 792 O O . ALA A 1 97 ? 9.497 -15.378 -16.790 1.00 96.44 97 ALA A O 1
ATOM 793 N N . MET A 1 98 ? 10.881 -15.191 -15.030 1.00 97.38 98 MET A N 1
ATOM 794 C CA . MET A 1 98 ? 9.914 -15.697 -14.050 1.00 97.38 98 MET A CA 1
ATOM 795 C C . MET A 1 98 ? 8.662 -14.818 -13.965 1.00 97.38 98 MET A C 1
ATOM 797 O O . MET A 1 98 ? 7.549 -15.345 -13.961 1.00 97.38 98 MET A O 1
ATOM 801 N N . GLN A 1 99 ? 8.810 -13.486 -13.964 1.00 95.88 99 GLN A N 1
ATOM 802 C CA . GLN A 1 99 ? 7.667 -12.567 -13.972 1.00 95.88 99 GLN A CA 1
ATOM 803 C C . GLN A 1 99 ? 6.782 -12.794 -15.198 1.00 95.88 99 GLN A C 1
ATOM 805 O O . GLN A 1 99 ? 5.555 -12.811 -15.082 1.00 95.88 99 GLN A O 1
ATOM 810 N N . LYS A 1 100 ? 7.394 -12.948 -16.379 1.00 95.38 100 LYS A N 1
ATOM 811 C CA . LYS A 1 100 ? 6.671 -13.193 -17.630 1.00 95.38 100 LYS A CA 1
ATOM 812 C C . LYS A 1 100 ? 5.886 -14.504 -17.556 1.00 95.38 100 LYS A C 1
ATOM 814 O O . LYS A 1 100 ? 4.695 -14.496 -17.867 1.00 95.38 100 LYS A O 1
ATOM 819 N N . SER A 1 101 ? 6.519 -15.588 -17.106 1.00 97.38 101 SER A N 1
ATOM 820 C CA . SER A 1 101 ? 5.871 -16.897 -16.968 1.00 97.38 101 SER A CA 1
ATOM 821 C C . SER A 1 101 ? 4.719 -16.860 -15.963 1.00 97.38 101 SER A C 1
ATOM 823 O O . SER A 1 101 ? 3.612 -17.277 -16.293 1.00 97.38 101 SER A O 1
ATOM 825 N N . LEU A 1 102 ? 4.923 -16.285 -14.772 1.00 97.88 102 LEU A N 1
ATOM 826 C CA . LEU A 1 102 ? 3.872 -16.197 -13.753 1.00 97.88 102 LEU A CA 1
ATOM 827 C C . LEU A 1 102 ? 2.689 -15.334 -14.203 1.00 97.88 102 LEU A C 1
ATOM 829 O O . LEU A 1 102 ? 1.545 -15.735 -14.019 1.00 97.88 102 LEU A O 1
ATOM 833 N N . ARG A 1 103 ? 2.931 -14.181 -14.843 1.00 97.00 103 ARG A N 1
ATOM 834 C CA . ARG A 1 103 ? 1.847 -13.333 -15.374 1.00 97.00 103 ARG A CA 1
ATOM 835 C C . ARG A 1 103 ? 1.058 -14.029 -16.477 1.00 97.00 103 ARG A C 1
ATOM 837 O O . ARG A 1 103 ? -0.170 -13.953 -16.477 1.00 97.00 103 ARG A O 1
ATOM 844 N N . LYS A 1 104 ? 1.746 -14.724 -17.392 1.00 97.31 104 LYS A N 1
ATOM 845 C CA . LYS A 1 104 ? 1.101 -15.528 -18.440 1.00 97.31 104 LYS A CA 1
ATOM 846 C C . LYS A 1 104 ? 0.211 -16.602 -17.810 1.00 97.31 104 LYS A C 1
ATOM 848 O O . LYS A 1 104 ? -0.977 -16.658 -18.116 1.00 97.31 104 LYS A O 1
ATOM 853 N N . ALA A 1 105 ? 0.759 -17.384 -16.881 1.00 98.12 105 ALA A N 1
ATOM 854 C CA . ALA A 1 105 ? 0.034 -18.443 -16.187 1.00 98.12 105 ALA A CA 1
ATOM 855 C C . ALA A 1 105 ? -1.174 -17.907 -15.403 1.00 98.12 105 ALA A C 1
ATOM 857 O O . ALA A 1 105 ? -2.270 -18.450 -15.509 1.00 98.12 105 ALA A O 1
ATOM 858 N N . ALA A 1 106 ? -1.001 -16.808 -14.663 1.00 98.12 106 ALA A N 1
ATOM 859 C CA . ALA A 1 106 ? -2.062 -16.203 -13.864 1.00 98.12 106 ALA A CA 1
ATOM 860 C C . ALA A 1 106 ? -3.222 -15.708 -14.738 1.00 98.12 106 ALA A C 1
ATOM 862 O O . ALA A 1 106 ? -4.383 -15.935 -14.397 1.00 98.12 106 ALA A O 1
ATOM 863 N N . ARG A 1 107 ? -2.924 -15.086 -15.890 1.00 97.75 107 ARG A N 1
ATOM 864 C CA . ARG A 1 107 ? -3.947 -14.693 -16.868 1.00 97.75 107 ARG A CA 1
ATOM 865 C C . ARG A 1 107 ? -4.687 -15.914 -17.414 1.00 97.75 107 ARG A C 1
ATOM 867 O O . ARG A 1 107 ? -5.909 -15.925 -17.382 1.00 97.75 107 ARG A O 1
ATOM 874 N N . MET A 1 108 ? -3.971 -16.957 -17.836 1.00 97.88 108 MET A N 1
ATOM 875 C CA . MET A 1 108 ? -4.595 -18.182 -18.350 1.00 97.88 108 MET A CA 1
ATOM 876 C C . MET A 1 108 ? -5.501 -18.853 -17.313 1.00 97.88 108 MET A C 1
ATOM 878 O O . MET A 1 108 ? -6.611 -19.269 -17.635 1.00 97.88 108 MET A O 1
ATOM 882 N N . CYS A 1 109 ? -5.048 -18.958 -16.063 1.00 97.88 109 CYS A N 1
ATOM 883 C CA . CYS A 1 109 ? -5.843 -19.546 -14.990 1.00 97.88 109 CYS A CA 1
ATOM 884 C C . CYS A 1 109 ? -7.073 -18.695 -14.651 1.00 97.88 109 CYS A C 1
ATOM 886 O O . CYS A 1 109 ? -8.122 -19.255 -14.346 1.00 97.88 109 CYS A O 1
ATOM 888 N N . TYR A 1 110 ? -6.976 -17.366 -14.740 1.00 98.00 110 TYR A N 1
ATOM 889 C CA . TYR A 1 110 ? -8.127 -16.473 -14.613 1.00 98.00 110 TYR A CA 1
ATOM 890 C C . TYR A 1 110 ? -9.134 -16.664 -15.751 1.00 98.00 110 TYR A C 1
ATOM 892 O O . TYR A 1 110 ? -10.315 -16.870 -15.489 1.00 98.00 110 TYR A O 1
ATOM 900 N N . ASP A 1 111 ? -8.668 -16.680 -17.002 1.00 97.38 111 ASP A N 1
ATOM 901 C CA . ASP A 1 111 ? -9.531 -16.844 -18.178 1.00 97.38 111 ASP A CA 1
ATOM 902 C C . ASP A 1 111 ? -10.244 -18.213 -18.181 1.00 97.38 111 ASP A C 1
ATOM 904 O O . ASP A 1 111 ? -11.370 -18.334 -18.659 1.00 97.38 111 ASP A O 1
ATOM 908 N N . ARG A 1 112 ? -9.616 -19.243 -17.592 1.00 96.50 112 ARG A N 1
ATOM 909 C CA . ARG A 1 112 ? -10.193 -20.585 -17.376 1.00 96.50 112 ARG A CA 1
ATOM 910 C C . ARG A 1 112 ? -11.076 -20.690 -16.117 1.00 96.50 112 ARG A C 1
ATOM 912 O O . ARG A 1 112 ? -11.621 -21.757 -15.855 1.00 96.50 112 ARG A O 1
ATOM 919 N N . GLY A 1 113 ? -11.219 -19.618 -15.334 1.00 96.69 113 GLY A N 1
ATOM 920 C CA . GLY A 1 113 ? -12.057 -19.573 -14.129 1.00 96.69 113 GLY A CA 1
ATOM 921 C C . GLY A 1 113 ? -11.454 -20.226 -12.879 1.00 96.69 113 GLY A C 1
ATOM 922 O O . GLY A 1 113 ? -12.163 -20.415 -11.893 1.00 96.69 113 GLY A O 1
ATOM 923 N N . TYR A 1 114 ? -10.162 -20.567 -12.888 1.00 96.25 114 TYR A N 1
ATOM 924 C CA . TYR A 1 114 ? -9.476 -21.164 -11.736 1.00 96.25 114 TYR A CA 1
ATOM 925 C C . TYR A 1 114 ? -8.983 -20.135 -10.710 1.00 96.25 114 TYR A C 1
ATOM 927 O O . TYR A 1 114 ? -8.827 -20.471 -9.538 1.00 96.25 114 TYR A O 1
ATOM 935 N N . LEU A 1 115 ? -8.740 -18.891 -11.136 1.00 97.38 115 LEU A N 1
ATOM 936 C CA . LEU A 1 115 ? -8.387 -17.774 -10.258 1.00 97.38 115 LEU A CA 1
ATOM 937 C C . LEU A 1 115 ? -9.465 -16.697 -10.304 1.00 97.38 115 LEU A C 1
ATOM 939 O O . LEU A 1 115 ? -10.025 -16.404 -11.358 1.00 97.38 115 LEU A O 1
ATOM 943 N N . SER A 1 116 ? -9.699 -16.042 -9.169 1.00 97.44 116 SER A N 1
ATOM 944 C CA . SER A 1 116 ? -10.428 -14.774 -9.141 1.00 97.44 116 SER A CA 1
ATOM 945 C C . SER A 1 116 ? -9.589 -13.639 -9.738 1.00 97.44 116 SER A C 1
ATOM 947 O O . SER A 1 116 ? -8.360 -13.722 -9.830 1.00 97.44 116 SER A O 1
ATOM 949 N N . HIS A 1 117 ? -10.242 -12.528 -10.090 1.00 95.75 117 HIS A N 1
ATOM 950 C CA . HIS A 1 117 ? -9.542 -11.337 -10.574 1.00 95.75 117 HIS A CA 1
ATOM 951 C C . HIS A 1 117 ? -8.523 -10.811 -9.548 1.00 95.75 117 HIS A C 1
ATOM 953 O O . HIS A 1 117 ? -7.437 -10.389 -9.932 1.00 95.75 117 HIS A O 1
ATOM 959 N N . GLU A 1 118 ? -8.839 -10.849 -8.248 1.00 93.88 118 GLU A N 1
ATOM 960 C CA . GLU A 1 118 ? -7.922 -10.399 -7.189 1.00 93.88 118 GLU A CA 1
ATOM 961 C C . GLU A 1 118 ? -6.678 -11.293 -7.097 1.00 93.88 118 GLU A C 1
ATOM 963 O O . GLU A 1 118 ? -5.561 -10.778 -7.047 1.00 93.88 118 GLU A O 1
ATOM 968 N N . GLN A 1 119 ? -6.851 -12.619 -7.157 1.00 95.31 119 GLN A N 1
ATOM 969 C CA . GLN A 1 119 ? -5.726 -13.561 -7.156 1.00 95.31 119 GLN A CA 1
ATOM 970 C C . GLN A 1 119 ? -4.825 -13.374 -8.377 1.00 95.31 119 GLN A C 1
ATOM 972 O O . GLN A 1 119 ? -3.609 -13.295 -8.236 1.00 95.31 119 GLN A O 1
ATOM 977 N N . MET A 1 120 ? -5.410 -13.237 -9.569 1.00 97.00 120 MET A N 1
ATOM 978 C CA . MET A 1 120 ? -4.645 -12.964 -10.787 1.00 97.00 120 MET A CA 1
ATOM 979 C C . MET A 1 120 ? -3.905 -11.626 -10.696 1.00 97.00 120 MET A C 1
ATOM 981 O O . MET A 1 120 ? -2.709 -11.561 -10.979 1.00 97.00 120 MET A O 1
ATOM 985 N N . HIS A 1 121 ? -4.581 -10.570 -10.235 1.00 96.25 121 HIS A N 1
ATOM 986 C CA . HIS A 1 121 ? -4.011 -9.225 -10.148 1.00 96.25 121 HIS A CA 1
ATOM 987 C C . HIS A 1 121 ? -2.806 -9.139 -9.200 1.00 96.25 121 HIS A C 1
ATOM 989 O O . HIS A 1 121 ? -1.917 -8.318 -9.419 1.00 96.25 121 HIS A O 1
ATOM 995 N N . ASN A 1 122 ? -2.682 -10.030 -8.208 1.00 95.19 122 ASN A N 1
ATOM 996 C CA . ASN A 1 122 ? -1.504 -10.085 -7.329 1.00 95.19 122 ASN A CA 1
ATOM 997 C C . ASN A 1 122 ? -0.167 -10.246 -8.082 1.00 95.19 122 ASN A C 1
ATOM 999 O O . ASN A 1 122 ? 0.856 -9.762 -7.588 1.00 95.19 122 ASN A O 1
ATOM 1003 N N . TYR A 1 123 ? -0.180 -10.851 -9.278 1.00 97.00 123 TYR A N 1
ATOM 1004 C CA . TYR A 1 123 ? 0.986 -11.024 -10.162 1.00 97.00 123 TYR A CA 1
ATOM 1005 C C . TYR A 1 123 ? 1.299 -9.790 -11.032 1.00 97.00 123 TYR A C 1
ATOM 1007 O O . TYR A 1 123 ? 2.377 -9.677 -11.631 1.00 97.00 123 TYR A O 1
ATOM 1015 N N . PHE A 1 124 ? 0.363 -8.844 -11.107 1.00 96.69 124 PHE A N 1
ATOM 1016 C CA . PHE A 1 124 ? 0.473 -7.603 -11.878 1.00 96.69 124 PHE A CA 1
ATOM 1017 C C . PHE A 1 124 ? 0.621 -6.369 -10.982 1.00 96.69 124 PHE A C 1
ATOM 1019 O O . PHE A 1 124 ? 1.025 -5.312 -11.462 1.00 96.69 124 PHE A O 1
ATOM 1026 N N . MET A 1 125 ? 0.338 -6.506 -9.689 1.00 96.00 125 MET A N 1
ATOM 1027 C CA . MET A 1 125 ? 0.299 -5.411 -8.731 1.00 96.00 125 MET A CA 1
ATOM 1028 C C . MET A 1 125 ? 1.687 -4.818 -8.452 1.00 96.00 125 MET A C 1
ATOM 1030 O O . MET A 1 125 ? 2.627 -5.534 -8.096 1.00 96.00 125 MET A O 1
ATOM 1034 N N . SER A 1 126 ? 1.818 -3.493 -8.556 1.00 96.88 126 SER A N 1
ATOM 1035 C CA . SER A 1 126 ? 3.052 -2.802 -8.165 1.00 96.88 126 SER A CA 1
ATOM 1036 C C . SER A 1 126 ? 3.190 -2.651 -6.652 1.00 96.88 126 SER A C 1
ATOM 1038 O O . SER A 1 126 ? 2.210 -2.707 -5.904 1.00 96.88 126 SER A O 1
ATOM 1040 N N . VAL A 1 127 ? 4.417 -2.395 -6.187 1.00 95.81 127 VAL A N 1
ATOM 1041 C CA . VAL A 1 127 ? 4.667 -2.035 -4.779 1.00 95.81 127 VAL A CA 1
ATOM 1042 C C . VAL A 1 127 ? 3.831 -0.816 -4.383 1.00 95.81 127 VAL A C 1
ATOM 1044 O O . VAL A 1 127 ? 3.176 -0.827 -3.347 1.00 95.81 127 VAL A O 1
ATOM 1047 N N . THR A 1 128 ? 3.781 0.212 -5.236 1.00 95.62 128 THR A N 1
ATOM 1048 C CA . THR A 1 128 ? 2.990 1.421 -4.980 1.00 95.62 128 THR A CA 1
ATOM 1049 C C . THR A 1 128 ? 1.504 1.111 -4.837 1.00 95.62 128 THR A C 1
ATOM 1051 O O . THR A 1 128 ? 0.860 1.648 -3.938 1.00 95.62 128 THR A O 1
ATOM 1054 N N . GLU A 1 129 ? 0.948 0.225 -5.666 1.00 97.50 129 GLU A N 1
ATOM 1055 C CA . GLU A 1 129 ? -0.444 -0.188 -5.501 1.00 97.50 129 GLU A CA 1
ATOM 1056 C C . GLU A 1 129 ? -0.674 -0.933 -4.180 1.00 97.50 129 GLU A C 1
ATOM 1058 O O . GLU A 1 129 ? -1.646 -0.630 -3.485 1.00 97.50 129 GLU A O 1
ATOM 1063 N N . ARG A 1 130 ? 0.220 -1.858 -3.799 1.00 95.44 130 ARG A N 1
ATOM 1064 C CA . ARG A 1 130 ? 0.130 -2.575 -2.513 1.00 95.44 130 ARG A CA 1
ATOM 1065 C C . ARG A 1 130 ? 0.086 -1.601 -1.338 1.00 95.44 130 ARG A C 1
ATOM 1067 O O . ARG A 1 130 ? -0.763 -1.751 -0.458 1.00 95.44 130 ARG A O 1
ATOM 1074 N N . GLU A 1 131 ? 0.941 -0.583 -1.353 1.00 95.62 131 GLU A N 1
ATOM 1075 C CA . GLU A 1 131 ? 0.957 0.473 -0.336 1.00 95.62 131 GLU A CA 1
ATOM 1076 C C . GLU A 1 131 ? -0.356 1.274 -0.328 1.00 95.62 131 GLU A C 1
ATOM 1078 O O . GLU A 1 131 ? -0.935 1.502 0.731 1.00 95.62 131 GLU A O 1
ATOM 1083 N N . VAL A 1 132 ? -0.899 1.640 -1.496 1.00 97.00 132 VAL A N 1
ATOM 1084 C CA . VAL A 1 132 ? -2.180 2.369 -1.601 1.00 97.00 132 VAL A CA 1
ATOM 1085 C C . VAL A 1 132 ? -3.368 1.540 -1.123 1.00 97.00 132 VAL A C 1
ATOM 1087 O O . VAL A 1 132 ? -4.269 2.076 -0.471 1.00 97.00 132 VAL A O 1
ATOM 1090 N N . ILE A 1 133 ? -3.388 0.238 -1.418 1.00 95.81 133 ILE A N 1
ATOM 1091 C CA . ILE A 1 133 ? -4.441 -0.663 -0.949 1.00 95.81 133 ILE A CA 1
ATOM 1092 C C . ILE A 1 133 ? -4.505 -0.640 0.577 1.00 95.81 133 ILE A C 1
ATOM 1094 O O . ILE A 1 133 ? -5.590 -0.482 1.132 1.00 95.81 133 ILE A O 1
ATOM 1098 N N . HIS A 1 134 ? -3.364 -0.749 1.255 1.00 92.31 134 HIS A N 1
ATOM 1099 C CA . HIS A 1 134 ? -3.319 -0.758 2.717 1.00 92.31 134 HIS A CA 1
ATOM 1100 C C . HIS A 1 134 ? -3.506 0.639 3.321 1.00 92.31 134 HIS A C 1
ATOM 1102 O O . HIS A 1 134 ? -4.230 0.786 4.304 1.00 92.31 134 HIS A O 1
ATOM 1108 N N . GLY A 1 135 ? -2.889 1.661 2.725 1.00 91.44 135 GLY A N 1
ATOM 1109 C CA . GLY A 1 135 ? -2.891 3.028 3.240 1.00 91.44 135 GLY A CA 1
ATOM 1110 C C . GLY A 1 135 ? -4.207 3.775 3.028 1.00 91.44 135 GLY A C 1
ATOM 1111 O O . GLY A 1 135 ? -4.616 4.532 3.903 1.00 91.44 135 GLY A O 1
ATOM 1112 N N . ILE A 1 136 ? -4.892 3.559 1.899 1.00 95.25 136 ILE A N 1
ATOM 1113 C CA . ILE A 1 136 ? -6.096 4.318 1.517 1.00 95.25 136 ILE A CA 1
ATOM 1114 C C . ILE A 1 136 ? -7.310 3.403 1.357 1.00 95.25 136 ILE A C 1
ATOM 1116 O O . ILE A 1 136 ? -8.335 3.629 1.998 1.00 95.25 136 ILE A O 1
ATOM 1120 N N . LEU A 1 137 ? -7.226 2.374 0.507 1.00 95.44 137 LEU A N 1
ATOM 1121 C CA . LEU A 1 137 ? -8.425 1.649 0.060 1.00 95.44 137 LEU A CA 1
ATOM 1122 C C . LEU A 1 137 ? -9.043 0.778 1.165 1.00 95.44 137 LEU A C 1
ATOM 1124 O O . LEU A 1 137 ? -10.263 0.774 1.332 1.00 95.44 137 LEU A O 1
ATOM 1128 N N . LYS A 1 138 ? -8.207 0.095 1.955 1.00 93.81 138 LYS A N 1
ATOM 1129 C CA . LYS A 1 138 ? -8.610 -0.718 3.116 1.00 93.81 138 LYS A CA 1
ATOM 1130 C C . LYS A 1 138 ? -8.674 0.087 4.422 1.00 93.81 138 LYS A C 1
ATOM 1132 O O . LYS A 1 138 ? -9.105 -0.443 5.446 1.00 93.81 138 LYS A O 1
ATOM 1137 N N . ALA A 1 139 ? -8.271 1.359 4.417 1.00 89.19 139 ALA A N 1
ATOM 1138 C CA . ALA A 1 139 ? -8.340 2.206 5.602 1.00 89.19 139 ALA A CA 1
ATOM 1139 C C . ALA A 1 139 ? -9.797 2.586 5.934 1.00 89.19 139 ALA A C 1
ATOM 1141 O O . ALA A 1 139 ? -10.609 2.857 5.045 1.00 89.19 139 ALA A O 1
ATOM 1142 N N . LYS A 1 140 ? -10.128 2.633 7.234 1.00 86.69 140 LYS A N 1
ATOM 1143 C CA . LYS A 1 140 ? -11.474 3.003 7.711 1.00 86.69 140 LYS A CA 1
ATOM 1144 C C . LYS A 1 140 ? -11.796 4.473 7.410 1.00 86.69 140 LYS A C 1
ATOM 1146 O O . LYS A 1 140 ? -12.769 4.745 6.718 1.00 86.69 140 LYS A O 1
ATOM 1151 N N . ASN A 1 141 ? -10.927 5.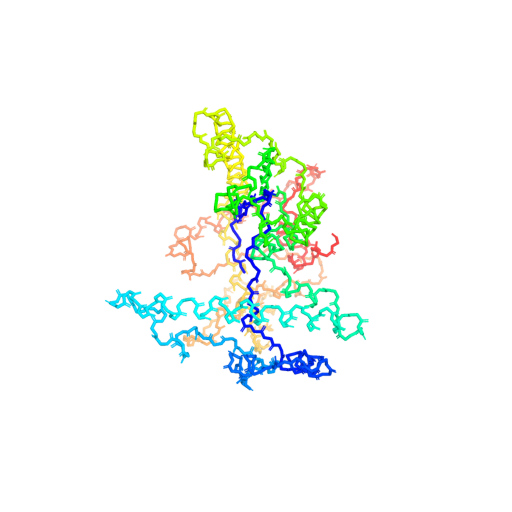390 7.851 1.00 86.31 141 ASN A N 1
ATOM 1152 C CA . ASN A 1 141 ? -11.105 6.843 7.710 1.00 86.31 141 ASN A CA 1
ATOM 1153 C C . ASN A 1 141 ? -9.899 7.499 7.002 1.00 86.31 141 ASN A C 1
ATOM 1155 O O . ASN A 1 141 ? -9.186 8.295 7.618 1.00 86.31 141 ASN A O 1
ATOM 1159 N N . PRO A 1 142 ? -9.631 7.191 5.718 1.00 90.81 142 PRO A N 1
ATOM 1160 C CA . PRO A 1 142 ? -8.456 7.719 5.018 1.00 90.81 142 PRO A CA 1
ATOM 1161 C C . PRO A 1 142 ? -8.472 9.251 4.908 1.00 90.81 142 PRO A C 1
ATOM 1163 O O . PRO A 1 142 ? -7.426 9.885 4.917 1.00 90.81 142 PRO A O 1
ATOM 1166 N N . ASN A 1 143 ? -9.650 9.877 4.900 1.00 90.75 143 ASN A N 1
ATOM 1167 C CA . ASN A 1 143 ? -9.780 11.335 4.819 1.00 90.75 143 ASN A CA 1
ATOM 1168 C C . ASN A 1 143 ? -9.214 12.094 6.034 1.00 90.75 143 ASN A C 1
ATOM 1170 O O . ASN A 1 143 ? -8.888 13.274 5.915 1.00 90.75 143 ASN A O 1
ATOM 1174 N N . GLU A 1 144 ? -9.081 11.447 7.196 1.00 86.38 144 GLU A N 1
ATOM 1175 C CA . GLU A 1 144 ? -8.482 12.071 8.386 1.00 86.38 144 GLU A CA 1
ATOM 1176 C C . GLU A 1 144 ? -6.944 12.023 8.362 1.00 86.38 144 GLU A C 1
ATOM 1178 O O . GLU A 1 144 ? -6.299 12.865 8.989 1.00 86.38 144 GLU A O 1
ATOM 1183 N N . HIS A 1 145 ? -6.355 11.058 7.643 1.00 85.12 145 HIS A N 1
ATOM 1184 C CA . HIS A 1 145 ? -4.948 10.674 7.826 1.00 85.12 145 HIS A CA 1
ATOM 1185 C C . HIS A 1 145 ? -4.139 10.514 6.530 1.00 85.12 145 HIS A C 1
ATOM 1187 O O . HIS A 1 145 ? -2.919 10.348 6.610 1.00 85.12 145 HIS A O 1
ATOM 1193 N N . CYS A 1 146 ? -4.773 10.620 5.358 1.00 94.12 146 CYS A N 1
ATOM 1194 C CA . CYS A 1 146 ? -4.132 10.370 4.072 1.00 94.12 146 CYS A CA 1
ATOM 1195 C C . CYS A 1 146 ? -4.193 11.564 3.112 1.00 94.12 146 CYS A C 1
ATOM 1197 O O . CYS A 1 146 ? -5.208 12.258 3.031 1.00 94.12 146 CYS A O 1
ATOM 1199 N N . LEU A 1 147 ? -3.126 11.737 2.327 1.00 96.25 147 LEU A N 1
ATOM 1200 C CA . LEU A 1 147 ? -3.033 12.696 1.220 1.00 96.25 147 LEU A CA 1
ATOM 1201 C C . LEU A 1 147 ? -2.537 12.001 -0.052 1.00 96.25 147 LEU A C 1
ATOM 1203 O O . LEU A 1 147 ? -1.727 11.074 0.008 1.00 96.25 147 LEU A O 1
ATOM 1207 N N . CYS A 1 148 ? -2.986 12.481 -1.208 1.00 97.69 148 CYS A N 1
ATOM 1208 C CA . CYS A 1 148 ? -2.554 11.995 -2.511 1.00 97.69 148 CYS A CA 1
ATOM 1209 C C . CYS A 1 148 ? -2.099 13.161 -3.387 1.00 97.69 148 CYS A C 1
ATOM 1211 O O . CYS A 1 148 ? -2.873 14.072 -3.671 1.00 97.69 148 CYS A O 1
ATOM 1213 N N . TYR A 1 149 ? -0.865 13.098 -3.873 1.00 97.94 149 TYR A N 1
ATOM 1214 C CA . TYR A 1 149 ? -0.318 14.046 -4.834 1.00 97.94 149 TYR A CA 1
ATOM 1215 C C . TYR A 1 149 ? -0.190 13.379 -6.198 1.00 97.94 149 TYR A C 1
ATOM 1217 O O . TYR A 1 149 ? 0.400 12.310 -6.338 1.00 97.94 149 TYR A O 1
ATOM 1225 N N . VAL A 1 150 ? -0.738 14.027 -7.215 1.00 97.88 150 VAL A N 1
ATOM 1226 C CA . VAL A 1 150 ? -0.708 13.588 -8.604 1.00 97.88 150 VAL A CA 1
ATOM 1227 C C . VAL A 1 150 ? -0.022 14.666 -9.420 1.00 97.88 150 VAL A C 1
ATOM 1229 O O . VAL A 1 150 ? -0.501 15.798 -9.507 1.00 97.88 150 VAL A O 1
ATOM 1232 N N . ARG A 1 151 ? 1.087 14.298 -10.057 1.00 96.69 151 ARG A N 1
ATOM 1233 C CA . ARG A 1 151 ? 1.752 15.145 -11.042 1.00 96.69 151 ARG A CA 1
ATOM 1234 C C . ARG A 1 151 ? 1.654 14.521 -12.423 1.00 96.69 151 ARG A C 1
ATOM 1236 O O . ARG A 1 151 ? 2.056 13.373 -12.612 1.00 96.69 151 ARG A O 1
ATOM 1243 N N . HIS A 1 152 ? 1.193 15.316 -13.375 1.00 97.19 152 HIS A N 1
ATOM 1244 C CA . HIS A 1 152 ? 1.258 15.023 -14.795 1.00 97.19 152 HIS A CA 1
ATOM 1245 C C . HIS A 1 152 ? 2.393 15.826 -15.438 1.00 97.19 152 HIS A C 1
ATOM 1247 O O . HIS A 1 152 ? 2.501 17.029 -15.223 1.00 97.19 152 HIS A O 1
ATOM 1253 N N . ILE A 1 153 ? 3.250 15.162 -16.202 1.00 97.25 153 ILE A N 1
ATOM 1254 C CA . ILE A 1 153 ? 4.311 15.767 -17.001 1.00 97.25 153 ILE A CA 1
ATOM 1255 C C . ILE A 1 153 ? 3.901 15.640 -18.464 1.00 97.25 153 ILE A C 1
ATOM 1257 O O . ILE A 1 153 ? 3.738 14.531 -18.979 1.00 97.25 153 ILE A O 1
ATOM 1261 N N . ASN A 1 154 ? 3.725 16.776 -19.118 1.00 96.38 154 ASN A N 1
ATOM 1262 C CA . ASN A 1 154 ? 3.488 16.860 -20.549 1.00 96.38 154 ASN A CA 1
ATOM 1263 C C . ASN A 1 154 ? 4.802 16.682 -21.317 1.00 96.38 154 ASN A C 1
ATOM 1265 O O . ASN A 1 154 ? 5.878 17.011 -20.816 1.00 96.38 154 ASN A O 1
ATOM 1269 N N . ASN A 1 155 ? 4.704 16.180 -22.550 1.00 94.75 155 ASN A N 1
ATOM 1270 C CA . ASN A 1 155 ? 5.817 16.137 -23.503 1.00 94.75 155 ASN A CA 1
ATOM 1271 C C . ASN A 1 155 ? 7.074 15.404 -22.995 1.00 94.75 155 ASN A C 1
ATOM 1273 O O . ASN A 1 155 ? 8.197 15.796 -23.308 1.00 94.75 155 ASN A O 1
ATOM 1277 N N . ILE A 1 156 ? 6.898 14.320 -22.224 1.00 95.19 156 ILE A N 1
ATOM 1278 C CA . ILE A 1 156 ? 8.016 13.480 -21.767 1.00 95.19 156 ILE A CA 1
ATOM 1279 C C . ILE A 1 156 ? 8.845 13.033 -22.978 1.00 95.19 156 ILE A C 1
ATOM 1281 O O . ILE A 1 156 ? 8.335 12.376 -23.886 1.00 95.19 156 ILE A O 1
ATOM 1285 N N . ALA A 1 157 ? 10.142 13.343 -22.968 1.00 93.62 157 ALA A N 1
ATOM 1286 C CA . ALA A 1 157 ? 11.062 12.961 -24.033 1.00 93.62 157 ALA A CA 1
ATOM 1287 C C . ALA A 1 157 ? 11.384 11.453 -23.988 1.00 93.62 157 ALA A C 1
ATOM 1289 O O . ALA A 1 157 ? 12.420 11.043 -23.466 1.00 93.62 157 ALA A O 1
ATOM 1290 N N . ILE A 1 158 ? 10.505 10.617 -24.556 1.00 91.88 158 ILE A N 1
ATOM 1291 C CA . ILE A 1 158 ? 10.645 9.145 -24.572 1.00 91.88 158 ILE A CA 1
ATOM 1292 C C . ILE A 1 158 ? 11.923 8.683 -25.285 1.00 91.88 158 ILE A C 1
ATOM 1294 O O . ILE A 1 158 ? 12.501 7.670 -24.903 1.00 91.88 158 ILE A O 1
ATOM 1298 N N . SER A 1 159 ? 12.425 9.461 -26.252 1.00 89.81 159 SER A N 1
ATOM 1299 C CA . SER A 1 159 ? 13.719 9.209 -26.903 1.00 89.81 159 SER A CA 1
ATOM 1300 C C . SER A 1 159 ? 14.893 9.165 -25.914 1.00 89.81 159 SER A C 1
ATOM 1302 O O . SER A 1 159 ? 15.897 8.505 -26.171 1.00 89.81 159 SER A O 1
ATOM 1304 N N . GLN A 1 160 ? 14.768 9.817 -24.754 1.00 89.62 160 GLN A N 1
ATOM 1305 C CA . GLN A 1 160 ? 15.732 9.769 -23.658 1.00 89.62 160 GLN A CA 1
ATOM 1306 C C . GLN A 1 160 ? 15.347 8.674 -22.650 1.00 89.62 160 GLN A C 1
ATOM 1308 O O . GLN A 1 160 ? 15.137 8.954 -21.466 1.00 89.62 160 GLN A O 1
ATOM 1313 N N . THR A 1 161 ? 15.272 7.416 -23.109 1.00 89.19 161 THR A N 1
ATOM 1314 C CA . THR A 1 161 ? 14.722 6.267 -22.359 1.00 89.19 161 THR A CA 1
ATOM 1315 C C . THR A 1 161 ? 15.211 6.188 -20.913 1.00 89.19 161 THR A C 1
ATOM 1317 O O . THR A 1 161 ? 14.411 6.007 -20.000 1.00 89.19 161 THR A O 1
ATOM 1320 N N . ARG A 1 162 ? 16.515 6.374 -20.663 1.00 90.38 162 ARG A N 1
ATOM 1321 C CA . ARG A 1 162 ? 17.095 6.270 -19.311 1.00 90.38 162 ARG A CA 1
ATOM 1322 C C . ARG A 1 162 ? 16.530 7.306 -18.332 1.00 90.38 162 ARG A C 1
ATOM 1324 O O . ARG A 1 162 ? 16.342 6.989 -17.158 1.00 90.38 162 ARG A O 1
ATOM 1331 N N . THR A 1 163 ? 16.283 8.532 -18.787 1.00 93.44 163 THR A N 1
ATOM 1332 C CA . THR A 1 163 ? 15.693 9.584 -17.950 1.00 93.44 163 THR A CA 1
ATOM 1333 C C . THR A 1 163 ? 14.180 9.428 -17.892 1.00 93.44 163 THR A C 1
ATOM 1335 O O . THR A 1 163 ? 13.612 9.445 -16.802 1.00 93.44 163 THR A O 1
ATOM 1338 N N . ALA A 1 164 ? 13.527 9.213 -19.036 1.00 94.50 164 ALA A N 1
ATOM 1339 C CA . ALA A 1 164 ? 12.079 9.051 -19.114 1.00 94.50 164 ALA A CA 1
ATOM 1340 C C . ALA A 1 164 ? 11.579 7.875 -18.253 1.00 94.50 164 ALA A C 1
ATOM 1342 O O . ALA A 1 164 ? 10.587 8.020 -17.540 1.00 94.50 164 ALA A O 1
ATOM 1343 N N . ALA A 1 165 ? 12.332 6.767 -18.190 1.00 94.81 165 ALA A N 1
ATOM 1344 C CA . ALA A 1 165 ? 12.023 5.599 -17.359 1.00 94.81 165 ALA A CA 1
ATOM 1345 C C . ALA A 1 165 ? 11.967 5.896 -15.845 1.00 94.81 165 ALA A C 1
ATOM 1347 O O . ALA A 1 165 ? 11.471 5.080 -15.062 1.00 94.81 165 ALA A O 1
ATOM 1348 N N . LYS A 1 166 ? 12.468 7.054 -15.388 1.00 94.69 166 LYS A N 1
ATOM 1349 C CA . LYS A 1 166 ? 12.294 7.512 -13.999 1.00 94.69 166 LYS A CA 1
ATOM 1350 C C . LYS A 1 166 ? 10.861 7.980 -13.720 1.00 94.69 166 LYS A C 1
ATOM 1352 O O . LYS A 1 166 ? 10.429 7.915 -12.574 1.00 94.69 166 LYS A O 1
ATOM 1357 N N . PHE A 1 167 ? 10.135 8.423 -14.746 1.00 95.88 167 PHE A N 1
ATOM 1358 C CA . PHE A 1 167 ? 8.836 9.094 -14.625 1.00 95.88 167 PHE A CA 1
ATOM 1359 C C . PHE A 1 167 ? 7.668 8.327 -15.248 1.00 95.88 167 PHE A C 1
ATOM 1361 O O . PHE A 1 167 ? 6.531 8.566 -14.851 1.00 95.88 167 PHE A O 1
ATOM 1368 N N . VAL A 1 168 ? 7.941 7.410 -16.177 1.00 96.62 168 VAL A N 1
ATOM 1369 C CA . VAL A 1 168 ? 6.950 6.554 -16.839 1.00 96.62 168 VAL A CA 1
ATOM 1370 C C . VAL A 1 168 ? 7.538 5.159 -17.062 1.00 96.62 168 VAL A C 1
ATOM 1372 O O . VAL A 1 168 ? 8.750 5.016 -17.217 1.00 96.62 168 VAL A O 1
ATOM 1375 N N . ASP A 1 169 ? 6.709 4.116 -17.040 1.00 96.56 169 ASP A N 1
ATOM 1376 C CA . ASP A 1 169 ? 7.155 2.749 -17.325 1.00 96.56 169 ASP A CA 1
ATOM 1377 C C . ASP A 1 169 ? 7.379 2.562 -18.832 1.00 96.56 169 ASP A C 1
ATOM 1379 O O . ASP A 1 169 ? 6.471 2.788 -19.636 1.00 96.56 169 ASP A O 1
ATOM 1383 N N . ILE A 1 170 ? 8.591 2.149 -19.213 1.00 94.31 170 ILE A N 1
ATOM 1384 C CA . ILE A 1 170 ? 9.010 1.977 -20.609 1.00 94.31 170 ILE A CA 1
ATOM 1385 C C . ILE A 1 170 ? 9.447 0.532 -20.832 1.00 94.31 170 ILE A C 1
ATOM 1387 O O . ILE A 1 170 ? 10.250 -0.003 -20.070 1.00 94.31 170 ILE A O 1
ATOM 1391 N N . VAL A 1 171 ? 8.943 -0.079 -21.901 1.00 89.94 171 VAL A N 1
ATOM 1392 C CA . VAL A 1 171 ? 9.286 -1.429 -22.357 1.00 89.94 171 VAL A CA 1
ATOM 1393 C C . VAL A 1 171 ? 9.557 -1.353 -23.861 1.00 89.94 171 VAL A C 1
ATOM 1395 O O . VAL A 1 171 ? 8.777 -0.757 -24.595 1.00 89.94 171 VAL A O 1
ATOM 1398 N N . HIS A 1 172 ? 10.688 -1.897 -24.325 1.00 87.81 172 HIS A N 1
ATOM 1399 C CA . HIS A 1 172 ? 11.120 -1.824 -25.735 1.00 87.81 172 HIS A CA 1
ATOM 1400 C C . HIS A 1 172 ? 11.073 -0.399 -26.338 1.00 87.81 172 HIS A C 1
ATOM 1402 O O . HIS A 1 172 ? 10.599 -0.200 -27.452 1.00 87.81 172 HIS A O 1
ATOM 1408 N N . ASN A 1 173 ? 11.559 0.606 -25.592 1.00 87.88 173 ASN A N 1
ATOM 1409 C CA . ASN A 1 173 ? 11.538 2.034 -25.968 1.00 87.88 173 ASN A CA 1
ATOM 1410 C C . ASN A 1 173 ? 10.138 2.631 -26.218 1.00 87.88 173 ASN A C 1
ATOM 1412 O O . ASN A 1 173 ? 10.018 3.696 -26.821 1.00 87.88 173 ASN A O 1
ATOM 1416 N N . GLN A 1 174 ? 9.082 1.985 -25.725 1.00 92.81 174 GLN A N 1
ATOM 1417 C CA . GLN A 1 174 ? 7.711 2.481 -25.785 1.00 92.81 174 GLN A CA 1
ATOM 1418 C C . GLN A 1 174 ? 7.080 2.514 -24.394 1.00 92.81 174 GLN A C 1
ATOM 1420 O O . GLN A 1 174 ? 7.483 1.778 -23.493 1.00 92.81 174 GLN A O 1
ATOM 1425 N N . ILE A 1 175 ? 6.085 3.379 -24.205 1.00 94.69 175 ILE A N 1
ATOM 1426 C CA . ILE A 1 175 ? 5.336 3.445 -22.948 1.00 94.69 175 ILE A CA 1
ATOM 1427 C C . ILE A 1 175 ? 4.593 2.120 -22.746 1.00 94.69 175 ILE A C 1
ATOM 1429 O O . ILE A 1 175 ? 3.902 1.641 -23.642 1.00 94.69 175 ILE A O 1
ATOM 1433 N N . CYS A 1 176 ? 4.717 1.536 -21.556 1.00 95.44 176 CYS A N 1
ATOM 1434 C CA . CYS A 1 176 ? 4.026 0.301 -21.210 1.00 95.44 176 CYS A CA 1
ATOM 1435 C C . CYS A 1 176 ? 2.527 0.567 -20.998 1.00 95.44 176 CYS A C 1
ATOM 1437 O O . CYS A 1 176 ? 2.116 1.038 -19.936 1.00 95.44 176 CYS A O 1
ATOM 1439 N N . THR A 1 177 ? 1.704 0.251 -22.001 1.00 96.00 177 THR A N 1
ATOM 1440 C CA . THR A 1 177 ? 0.249 0.482 -21.975 1.00 96.00 177 THR A CA 1
ATOM 1441 C C . THR A 1 177 ? -0.439 -0.224 -20.809 1.00 96.00 177 THR A C 1
ATOM 1443 O O . THR A 1 177 ? -1.265 0.386 -20.138 1.00 96.00 177 THR A O 1
ATOM 1446 N N . GLU A 1 178 ? -0.059 -1.471 -20.516 1.00 95.38 178 GLU A N 1
ATOM 1447 C CA . GLU A 1 178 ? -0.597 -2.237 -19.382 1.00 95.38 178 GLU A CA 1
ATOM 1448 C C . GLU A 1 178 ? -0.353 -1.511 -18.050 1.00 95.38 178 GLU A C 1
ATOM 1450 O O . GLU A 1 178 ? -1.278 -1.312 -1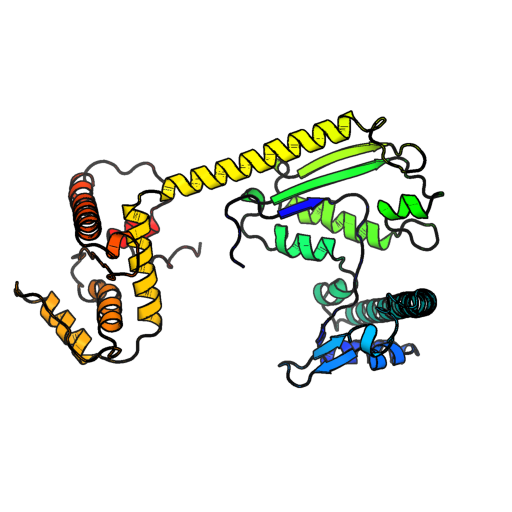7.267 1.00 95.38 178 GLU A O 1
ATOM 1455 N N . ALA A 1 179 ? 0.877 -1.041 -17.811 1.00 96.81 179 ALA A N 1
ATOM 1456 C CA . ALA A 1 179 ? 1.204 -0.294 -16.600 1.00 96.81 179 ALA A CA 1
ATOM 1457 C C . ALA A 1 179 ? 0.403 1.017 -16.501 1.00 96.81 179 ALA A C 1
ATOM 1459 O O . ALA A 1 179 ? -0.048 1.379 -15.416 1.00 96.81 179 ALA A O 1
ATOM 1460 N N . GLN A 1 180 ? 0.182 1.713 -17.623 1.00 97.44 180 GLN A N 1
ATOM 1461 C CA . GLN A 1 180 ? -0.634 2.932 -17.642 1.00 97.44 180 GLN A CA 1
ATOM 1462 C C . GLN A 1 180 ? -2.116 2.661 -17.357 1.00 97.44 180 GLN A C 1
ATOM 1464 O O . GLN A 1 180 ? -2.735 3.448 -16.646 1.00 97.44 180 GLN A O 1
ATOM 1469 N N . GLN A 1 181 ? -2.673 1.551 -17.849 1.00 97.44 181 GLN A N 1
ATOM 1470 C CA . GLN A 1 181 ? -4.053 1.143 -17.557 1.00 97.44 181 GLN A CA 1
ATOM 1471 C C . GLN A 1 181 ? -4.240 0.791 -16.075 1.00 97.44 181 GLN A C 1
ATOM 1473 O O . GLN A 1 181 ? -5.186 1.253 -15.437 1.00 97.44 181 GLN A O 1
ATOM 1478 N N . LEU A 1 182 ? -3.310 0.023 -15.497 1.00 97.88 182 LEU A N 1
ATOM 1479 C CA . LEU A 1 182 ? -3.331 -0.292 -14.065 1.00 97.88 182 LEU A CA 1
ATOM 1480 C C . LEU A 1 182 ? -3.215 0.980 -13.213 1.00 97.88 182 LEU A C 1
ATOM 1482 O O . LEU A 1 182 ? -3.947 1.161 -12.237 1.00 97.88 182 LEU A O 1
ATOM 1486 N N . LEU A 1 183 ? -2.334 1.901 -13.612 1.00 98.12 183 LEU A N 1
ATOM 1487 C CA . LEU A 1 183 ? -2.172 3.182 -12.936 1.00 98.12 183 LEU A CA 1
ATOM 1488 C C . LEU A 1 183 ? -3.413 4.071 -13.048 1.00 98.12 183 LEU A C 1
ATOM 1490 O O . LEU A 1 183 ? -3.760 4.699 -12.052 1.00 98.12 183 LEU A O 1
ATOM 1494 N N . SER A 1 184 ? -4.082 4.143 -14.205 1.00 97.62 184 SER A N 1
ATOM 1495 C CA . SER A 1 184 ? -5.291 4.965 -14.356 1.00 97.62 184 SER A CA 1
ATOM 1496 C C . SER A 1 184 ? -6.429 4.433 -13.490 1.00 97.62 184 SER A C 1
ATOM 1498 O O . SER A 1 184 ? -7.039 5.206 -12.755 1.00 97.62 184 SER A O 1
ATOM 1500 N N . ASN A 1 185 ? -6.645 3.114 -13.475 1.00 97.88 185 ASN A N 1
ATOM 1501 C CA . ASN A 1 185 ? -7.628 2.491 -12.589 1.00 97.88 185 ASN A CA 1
ATOM 1502 C C . ASN A 1 185 ? -7.326 2.787 -11.106 1.00 97.88 185 ASN A C 1
ATOM 1504 O O . ASN A 1 185 ? -8.221 3.129 -10.331 1.00 97.88 185 ASN A O 1
ATOM 1508 N N . LEU A 1 186 ? -6.055 2.737 -10.692 1.00 98.19 186 LEU A N 1
ATOM 1509 C CA . LEU A 1 186 ? -5.675 3.069 -9.318 1.00 98.19 186 LEU A CA 1
ATOM 1510 C C . LEU A 1 186 ? -5.860 4.566 -8.994 1.00 98.19 186 LEU A C 1
ATOM 1512 O O . LEU A 1 186 ? -6.494 4.913 -7.995 1.00 98.19 186 LEU A O 1
ATOM 1516 N N . ARG A 1 187 ? -5.279 5.449 -9.812 1.00 97.88 187 ARG A N 1
ATOM 1517 C CA . ARG A 1 187 ? -5.137 6.896 -9.566 1.00 97.88 187 ARG A CA 1
ATOM 1518 C C . ARG A 1 187 ? -6.415 7.686 -9.824 1.00 97.88 187 ARG A C 1
ATOM 1520 O O . ARG A 1 187 ? -6.674 8.664 -9.121 1.00 97.88 187 ARG A O 1
ATOM 1527 N N . ASP A 1 188 ? -7.167 7.312 -10.851 1.00 96.81 188 ASP A N 1
ATOM 1528 C CA . ASP A 1 188 ? -8.278 8.114 -11.364 1.00 96.81 188 ASP A CA 1
ATOM 1529 C C . ASP A 1 188 ? -9.650 7.513 -11.033 1.00 96.81 188 ASP A C 1
ATOM 1531 O O . ASP A 1 188 ? -10.626 8.256 -11.009 1.00 96.81 188 ASP A O 1
ATOM 1535 N N . GLU A 1 189 ? -9.721 6.228 -10.665 1.00 97.50 189 GLU A N 1
ATOM 1536 C CA . GLU A 1 189 ? -10.978 5.577 -10.266 1.00 97.50 189 GLU A CA 1
ATOM 1537 C C . GLU A 1 189 ? -10.977 5.199 -8.778 1.00 97.50 189 GLU A C 1
ATOM 1539 O O . GLU A 1 189 ? -11.742 5.750 -7.984 1.00 97.50 189 GLU A O 1
ATOM 1544 N N . ARG A 1 190 ? -10.084 4.295 -8.355 1.00 97.75 190 ARG A N 1
ATOM 1545 C CA . ARG A 1 190 ? -10.135 3.693 -7.009 1.00 97.75 190 ARG A CA 1
ATOM 1546 C C . ARG A 1 190 ? -9.781 4.663 -5.888 1.00 97.75 190 ARG A C 1
ATOM 1548 O O . ARG A 1 190 ? -10.454 4.674 -4.859 1.00 97.75 190 ARG A O 1
ATOM 1555 N N . VAL A 1 191 ? -8.731 5.470 -6.057 1.00 97.75 191 VAL A N 1
ATOM 1556 C CA . VAL A 1 191 ? -8.344 6.461 -5.040 1.00 97.75 191 VAL A CA 1
ATOM 1557 C C . VAL A 1 191 ? -9.396 7.567 -4.903 1.00 97.75 191 VAL A C 1
ATOM 1559 O O . VAL A 1 191 ? -9.830 7.787 -3.773 1.00 97.75 191 VAL A O 1
ATOM 1562 N N . PRO A 1 192 ? -9.881 8.219 -5.978 1.00 97.50 192 PRO A N 1
ATOM 1563 C CA . PRO A 1 192 ? -10.937 9.230 -5.871 1.00 97.50 192 PRO A CA 1
ATOM 1564 C C . PRO A 1 192 ? -12.269 8.696 -5.334 1.00 97.50 192 PRO A C 1
ATOM 1566 O O . PRO A 1 192 ? -12.995 9.440 -4.683 1.00 97.50 192 PRO A O 1
ATOM 1569 N N . ALA A 1 193 ? -12.578 7.410 -5.539 1.00 97.31 193 ALA A N 1
ATOM 1570 C CA . ALA A 1 193 ? -13.765 6.783 -4.953 1.00 97.31 193 ALA A CA 1
ATOM 1571 C C . ALA A 1 193 ? -13.702 6.663 -3.416 1.00 97.31 193 ALA A C 1
ATOM 1573 O O . ALA A 1 193 ? -14.739 6.538 -2.765 1.00 97.31 193 ALA A O 1
ATOM 1574 N N . LYS A 1 194 ? -12.501 6.687 -2.819 1.00 96.75 194 LYS A N 1
ATOM 1575 C CA . LYS A 1 194 ? -12.293 6.494 -1.373 1.00 96.75 194 LYS A CA 1
ATOM 1576 C C . LYS A 1 194 ? -11.772 7.742 -0.652 1.00 96.75 194 LYS A C 1
ATOM 1578 O O . LYS A 1 194 ? -12.061 7.929 0.531 1.00 96.75 194 LYS A O 1
ATOM 1583 N N . LEU A 1 195 ? -10.988 8.569 -1.339 1.00 96.19 195 LEU A N 1
ATOM 1584 C CA . LEU A 1 195 ? -10.333 9.759 -0.808 1.00 96.19 195 LEU A CA 1
ATOM 1585 C C . LEU A 1 195 ? -10.982 11.021 -1.387 1.00 96.19 195 LEU A C 1
ATOM 1587 O O . LEU A 1 195 ? -11.079 11.189 -2.600 1.00 96.19 195 LEU A O 1
ATOM 1591 N N . ASN A 1 196 ? -11.388 11.935 -0.511 1.00 95.56 196 ASN A N 1
ATOM 1592 C CA . ASN A 1 196 ? -12.051 13.177 -0.883 1.00 95.56 196 ASN A CA 1
ATOM 1593 C C . ASN A 1 196 ? -11.140 14.046 -1.755 1.00 95.56 196 ASN A C 1
ATOM 1595 O O . ASN A 1 196 ? -9.933 14.131 -1.522 1.00 95.56 196 ASN A O 1
ATOM 1599 N N . ALA A 1 197 ? -11.740 14.802 -2.677 1.00 95.12 197 ALA A N 1
ATOM 1600 C CA . ALA A 1 197 ? -11.017 15.741 -3.537 1.00 95.12 197 ALA A CA 1
ATOM 1601 C C . ALA A 1 197 ? -10.151 16.739 -2.741 1.00 95.12 197 ALA A C 1
ATOM 1603 O O . ALA A 1 197 ? -9.054 17.082 -3.167 1.00 95.12 197 ALA A O 1
ATOM 1604 N N . ALA A 1 198 ? -10.585 17.132 -1.537 1.00 93.81 198 ALA A N 1
ATOM 1605 C CA . ALA A 1 198 ? -9.826 18.001 -0.636 1.00 93.81 198 ALA A CA 1
ATOM 1606 C C . ALA A 1 198 ? -8.504 17.396 -0.122 1.00 93.81 198 ALA A C 1
ATOM 1608 O O . ALA A 1 198 ? -7.664 18.142 0.376 1.00 93.81 198 ALA A O 1
ATOM 1609 N N . ASN A 1 199 ? -8.280 16.089 -0.277 1.00 95.38 199 ASN A N 1
ATOM 1610 C CA . ASN A 1 199 ? -7.033 15.399 0.071 1.00 95.38 199 ASN A CA 1
ATOM 1611 C C . ASN A 1 199 ? -6.247 14.948 -1.174 1.00 95.38 199 ASN A C 1
ATOM 1613 O O . ASN A 1 199 ? -5.201 14.312 -1.041 1.00 95.38 199 ASN A O 1
ATOM 1617 N N . ILE A 1 200 ? -6.737 15.271 -2.376 1.00 97.31 200 ILE A N 1
ATOM 1618 C CA . ILE A 1 200 ? -6.075 14.977 -3.647 1.00 97.31 200 ILE A CA 1
ATOM 1619 C C . ILE A 1 200 ? -5.565 16.290 -4.243 1.00 97.31 200 ILE A C 1
ATOM 1621 O O . ILE A 1 200 ? -6.312 17.246 -4.433 1.00 97.31 200 ILE A O 1
ATOM 1625 N N . ARG A 1 201 ? -4.273 16.351 -4.548 1.00 96.88 201 ARG A N 1
ATOM 1626 C CA . ARG A 1 201 ? -3.618 17.505 -5.170 1.00 96.88 201 ARG A CA 1
ATOM 1627 C C . ARG A 1 201 ? -3.181 17.112 -6.563 1.00 96.88 201 ARG A C 1
ATOM 1629 O O . ARG A 1 201 ? -2.462 16.131 -6.719 1.00 96.88 201 ARG A O 1
ATOM 1636 N N . ARG A 1 202 ? -3.625 17.855 -7.574 1.00 96.81 202 ARG A N 1
ATOM 1637 C CA . ARG A 1 202 ? -3.259 17.608 -8.972 1.00 96.81 202 ARG A CA 1
ATOM 1638 C C . ARG A 1 202 ? -2.439 18.774 -9.500 1.00 96.81 202 ARG A C 1
ATOM 1640 O O . ARG A 1 202 ? -2.727 19.932 -9.208 1.00 96.81 202 ARG A O 1
ATOM 1647 N N . SER A 1 203 ? -1.394 18.476 -10.252 1.00 97.00 203 SER A N 1
ATOM 1648 C CA . SER A 1 203 ? -0.549 19.479 -10.896 1.00 97.00 203 SER A CA 1
ATOM 1649 C C . SER A 1 203 ? -0.072 18.969 -12.242 1.00 97.00 203 SER A C 1
ATOM 1651 O O . SER A 1 203 ? 0.240 17.788 -12.380 1.00 97.00 203 SER A O 1
ATOM 1653 N N . THR A 1 204 ? 0.029 19.875 -13.206 1.00 97.31 204 THR A N 1
ATOM 1654 C CA . THR A 1 204 ? 0.578 19.589 -14.531 1.00 97.31 204 THR A CA 1
ATOM 1655 C C . THR A 1 204 ? 1.806 20.458 -14.752 1.00 97.31 204 THR A C 1
ATOM 1657 O O . THR A 1 204 ? 1.784 21.645 -14.424 1.00 97.31 204 THR A O 1
ATOM 1660 N N . ILE A 1 205 ? 2.876 19.858 -15.265 1.00 97.06 205 ILE A N 1
ATOM 1661 C CA . ILE A 1 205 ? 4.134 20.522 -15.615 1.00 97.06 205 ILE A CA 1
ATOM 1662 C C . ILE A 1 205 ? 4.592 20.078 -17.005 1.00 97.06 205 ILE A C 1
ATOM 1664 O O . ILE A 1 205 ? 4.127 19.060 -17.516 1.00 97.06 205 ILE A O 1
ATOM 1668 N N . GLU A 1 206 ? 5.520 20.817 -17.598 1.00 97.00 206 GLU A N 1
ATOM 1669 C CA . GLU A 1 206 ? 6.152 20.463 -18.870 1.00 97.00 206 GLU A CA 1
ATOM 1670 C C . GLU A 1 206 ? 7.474 19.731 -18.636 1.00 97.00 206 GLU A C 1
ATOM 1672 O O . GLU A 1 206 ? 8.156 19.965 -17.645 1.00 97.00 206 GLU A O 1
ATOM 1677 N N . TRP A 1 207 ? 7.862 18.845 -19.547 1.00 96.06 207 TRP A N 1
ATOM 1678 C CA . TRP A 1 207 ? 9.201 18.261 -19.525 1.00 96.06 207 TRP A CA 1
ATOM 1679 C C . TRP A 1 207 ? 10.264 19.331 -19.822 1.00 96.06 207 TRP A C 1
ATOM 1681 O O . TRP A 1 207 ? 10.206 19.989 -20.859 1.00 96.06 207 TRP A O 1
ATOM 1691 N N . ALA A 1 208 ? 11.275 19.468 -18.959 1.00 93.88 208 ALA A N 1
ATOM 1692 C CA . ALA A 1 208 ? 12.371 20.419 -19.147 1.00 93.88 208 ALA A CA 1
ATOM 1693 C C . ALA A 1 208 ? 13.739 19.735 -19.291 1.00 93.88 208 ALA A C 1
ATOM 1695 O O . ALA A 1 208 ? 14.150 18.898 -18.482 1.00 93.88 208 ALA A O 1
ATOM 1696 N N . GLY A 1 209 ? 14.486 20.143 -20.319 1.00 87.62 209 GLY A N 1
ATOM 1697 C CA . GLY A 1 209 ? 15.878 19.746 -20.520 1.00 87.62 209 GLY A CA 1
ATOM 1698 C C . GLY A 1 209 ? 16.099 18.235 -20.681 1.00 87.62 209 GLY A C 1
ATOM 1699 O O . GLY A 1 209 ? 15.262 17.499 -21.209 1.00 87.62 209 GLY A O 1
ATOM 1700 N N . ARG A 1 210 ? 17.282 17.774 -20.253 1.00 87.50 210 ARG A N 1
ATOM 1701 C CA . ARG A 1 210 ? 17.692 16.357 -20.334 1.00 87.50 210 ARG A CA 1
ATOM 1702 C C . ARG A 1 210 ? 17.209 15.511 -19.158 1.00 87.50 210 ARG A C 1
ATOM 1704 O O . ARG A 1 210 ? 17.046 14.303 -19.297 1.00 87.50 210 ARG A O 1
ATOM 1711 N N . ASP A 1 211 ? 16.994 16.142 -18.008 1.00 88.19 211 ASP A N 1
ATOM 1712 C CA . ASP A 1 211 ? 16.605 15.463 -16.768 1.00 88.19 211 ASP A CA 1
ATOM 1713 C C . ASP A 1 211 ? 15.085 15.415 -16.564 1.00 88.19 211 ASP A C 1
ATOM 1715 O O . ASP A 1 211 ? 14.595 14.709 -15.681 1.00 88.19 211 ASP A O 1
ATOM 1719 N N . GLY A 1 212 ? 14.335 16.140 -17.397 1.00 90.00 212 GLY A N 1
ATOM 1720 C CA . GLY A 1 212 ? 12.880 16.237 -17.384 1.00 90.00 212 GLY A CA 1
ATOM 1721 C C . GLY A 1 212 ? 12.331 17.183 -16.333 1.00 90.00 212 GLY A C 1
ATOM 1722 O O . GLY A 1 212 ? 11.341 17.860 -16.593 1.00 90.00 212 GLY A O 1
ATOM 1723 N N . ILE A 1 213 ? 12.976 17.264 -15.169 1.00 91.75 213 ILE A N 1
ATOM 1724 C CA . ILE A 1 213 ? 12.610 18.185 -14.095 1.00 91.75 213 ILE A CA 1
ATOM 1725 C C . ILE A 1 213 ? 13.868 18.792 -13.492 1.00 91.75 213 ILE A C 1
ATOM 1727 O O . ILE A 1 213 ? 14.747 18.072 -13.023 1.00 91.75 213 ILE A O 1
ATOM 1731 N N . ASP A 1 214 ? 13.905 20.118 -13.446 1.00 91.88 214 ASP A N 1
ATOM 1732 C CA . ASP A 1 214 ? 14.959 20.904 -12.816 1.00 91.88 214 ASP A CA 1
ATOM 1733 C C . ASP A 1 214 ? 14.392 21.995 -11.887 1.00 91.88 214 ASP A C 1
ATOM 1735 O O . ASP A 1 214 ? 13.229 22.393 -12.001 1.00 91.88 214 ASP A O 1
ATOM 1739 N N . ASN A 1 215 ? 15.230 22.486 -10.969 1.00 91.69 215 ASN A N 1
ATOM 1740 C CA . ASN A 1 215 ? 14.847 23.460 -9.942 1.00 91.69 215 ASN A CA 1
ATOM 1741 C C . ASN A 1 215 ? 14.578 24.873 -10.479 1.00 91.69 215 ASN A C 1
ATOM 1743 O O . ASN A 1 215 ? 14.017 25.681 -9.745 1.00 91.69 215 ASN A O 1
ATOM 1747 N N . VAL A 1 216 ? 14.992 25.189 -11.709 1.00 93.06 216 VAL A N 1
ATOM 1748 C CA . VAL A 1 216 ? 14.835 26.520 -12.303 1.00 93.06 216 VAL A CA 1
ATOM 1749 C C . VAL A 1 216 ? 13.505 26.586 -13.047 1.00 93.06 216 VAL A C 1
ATOM 1751 O O . VAL A 1 216 ? 12.637 27.370 -12.673 1.00 93.06 216 VAL A O 1
ATOM 1754 N N . SER A 1 217 ? 13.290 25.701 -14.022 1.00 94.00 217 SER A N 1
ATOM 1755 C CA . SER A 1 217 ? 12.064 25.661 -14.832 1.00 94.00 217 SER A CA 1
ATOM 1756 C C . SER A 1 217 ? 10.825 25.299 -14.006 1.00 94.00 217 SER A C 1
ATOM 1758 O O . SER A 1 217 ? 9.714 25.691 -14.350 1.00 94.00 217 SER A O 1
ATOM 1760 N N . HIS A 1 218 ? 11.001 24.566 -12.899 1.00 96.25 218 HIS A N 1
ATOM 1761 C CA . HIS A 1 218 ? 9.905 24.102 -12.041 1.00 96.25 218 HIS A CA 1
ATOM 1762 C C . HIS A 1 218 ? 9.868 24.760 -10.662 1.00 96.25 218 HIS A C 1
ATOM 1764 O O . HIS A 1 218 ? 9.162 24.260 -9.781 1.00 96.25 218 HIS A O 1
ATOM 1770 N N . ALA A 1 219 ? 10.592 25.865 -10.456 1.00 96.56 219 ALA A N 1
ATOM 1771 C CA . ALA A 1 219 ? 10.683 26.541 -9.162 1.00 96.56 219 ALA A CA 1
ATOM 1772 C C . ALA A 1 219 ? 9.298 26.809 -8.540 1.00 96.56 219 ALA A C 1
ATOM 1774 O O . ALA A 1 219 ? 9.053 26.461 -7.383 1.00 96.56 219 ALA A O 1
ATOM 1775 N N . ASP A 1 220 ? 8.357 27.333 -9.331 1.00 96.38 220 ASP A N 1
ATOM 1776 C CA . ASP A 1 220 ? 7.002 27.655 -8.870 1.00 96.38 220 ASP A CA 1
ATOM 1777 C C . ASP A 1 220 ? 6.165 26.420 -8.533 1.00 96.38 220 ASP A C 1
ATOM 1779 O O . ASP A 1 220 ? 5.352 26.444 -7.606 1.00 96.38 220 ASP A O 1
ATOM 1783 N N . TYR A 1 221 ? 6.328 25.328 -9.284 1.00 96.06 221 TYR A N 1
ATOM 1784 C CA . TYR A 1 221 ? 5.673 24.058 -8.970 1.00 96.06 221 TYR A CA 1
ATOM 1785 C C . TYR A 1 221 ? 6.220 23.487 -7.658 1.00 96.06 221 TYR A C 1
ATOM 1787 O O . TYR A 1 221 ? 5.441 23.159 -6.765 1.00 96.06 221 TYR A O 1
ATOM 1795 N N . ILE A 1 222 ? 7.548 23.422 -7.521 1.00 95.88 222 ILE A N 1
ATOM 1796 C CA . ILE A 1 222 ? 8.218 22.880 -6.335 1.00 95.88 222 ILE A CA 1
ATOM 1797 C C . ILE A 1 222 ? 7.837 23.697 -5.098 1.00 95.88 222 ILE A C 1
ATOM 1799 O O . ILE A 1 222 ? 7.453 23.122 -4.084 1.00 95.88 222 ILE A O 1
ATOM 1803 N N . LYS A 1 223 ? 7.856 25.032 -5.191 1.00 96.94 223 LYS A N 1
ATOM 1804 C CA . LYS A 1 223 ? 7.470 25.920 -4.089 1.00 96.94 223 LYS A CA 1
ATOM 1805 C C . LYS A 1 223 ? 6.016 25.710 -3.662 1.00 96.94 223 LYS A C 1
ATOM 1807 O O . LYS A 1 223 ? 5.753 25.559 -2.472 1.00 96.94 223 LYS A O 1
ATOM 1812 N N . ARG A 1 224 ? 5.076 25.662 -4.615 1.00 96.50 224 ARG A N 1
ATOM 1813 C CA . ARG A 1 224 ? 3.654 25.408 -4.318 1.00 96.50 224 ARG A CA 1
ATOM 1814 C C . ARG A 1 224 ? 3.443 24.042 -3.677 1.00 96.50 224 ARG A C 1
ATOM 1816 O O . ARG A 1 224 ? 2.733 23.953 -2.682 1.00 96.50 224 ARG A O 1
ATOM 1823 N N . PHE A 1 225 ? 4.089 23.009 -4.213 1.00 95.88 225 PHE A N 1
ATOM 1824 C CA . PHE A 1 225 ? 4.033 21.661 -3.661 1.00 95.88 225 PHE A CA 1
ATOM 1825 C C . PHE A 1 225 ? 4.563 21.610 -2.220 1.00 95.88 225 PHE A C 1
ATOM 1827 O O . PHE A 1 225 ? 3.881 21.087 -1.345 1.00 95.88 225 PHE A O 1
ATOM 1834 N N . CYS A 1 226 ? 5.741 22.183 -1.954 1.00 96.38 226 CYS A N 1
ATOM 1835 C CA . CYS A 1 226 ? 6.331 22.192 -0.615 1.00 96.38 226 CYS A CA 1
ATOM 1836 C C . CYS A 1 226 ? 5.451 22.931 0.401 1.00 96.38 226 CYS A C 1
ATOM 1838 O O . CYS A 1 226 ? 5.269 22.438 1.514 1.00 96.38 226 CYS A O 1
ATOM 1840 N N . ASN A 1 227 ? 4.887 24.080 0.016 1.00 96.94 227 ASN A N 1
ATOM 1841 C CA . ASN A 1 227 ? 3.998 24.849 0.885 1.00 96.94 227 ASN A CA 1
ATOM 1842 C C . ASN A 1 227 ? 2.713 24.073 1.202 1.00 96.94 227 ASN A C 1
ATOM 1844 O O . ASN A 1 227 ? 2.382 23.905 2.372 1.00 96.94 227 ASN A O 1
ATOM 1848 N N . ASP A 1 228 ? 2.030 23.538 0.185 1.00 95.75 228 ASP A N 1
ATOM 1849 C CA . ASP A 1 228 ? 0.792 22.771 0.379 1.00 95.75 228 ASP A CA 1
ATOM 1850 C C . ASP A 1 228 ? 1.031 21.490 1.192 1.00 95.75 228 ASP A C 1
ATOM 1852 O O . ASP A 1 228 ? 0.244 21.166 2.085 1.00 95.75 228 ASP A O 1
ATOM 1856 N N . PHE A 1 229 ? 2.155 20.804 0.959 1.00 94.94 229 PHE A N 1
ATOM 1857 C CA . PHE A 1 229 ? 2.553 19.644 1.750 1.00 94.94 229 PHE A CA 1
ATOM 1858 C C . PHE A 1 229 ? 2.766 20.008 3.218 1.00 94.94 229 PHE A C 1
ATOM 1860 O O . PHE A 1 229 ? 2.204 19.359 4.103 1.00 94.94 229 PHE A O 1
ATOM 1867 N N . TYR A 1 230 ? 3.543 21.059 3.482 1.00 95.38 230 TYR A N 1
ATOM 1868 C CA . TYR A 1 230 ? 3.813 21.528 4.836 1.00 95.38 230 TYR A CA 1
ATOM 1869 C C . TYR A 1 230 ? 2.526 21.935 5.563 1.00 95.38 230 TYR A C 1
ATOM 1871 O O . TYR A 1 230 ? 2.275 21.480 6.683 1.00 95.38 230 TYR A O 1
ATOM 1879 N N . GLU A 1 231 ? 1.684 22.747 4.924 1.00 94.69 231 GLU A N 1
ATOM 1880 C CA . GLU A 1 231 ? 0.425 23.216 5.500 1.00 94.69 231 GLU A CA 1
ATOM 1881 C C . GLU A 1 231 ? -0.540 22.057 5.762 1.00 94.69 231 GLU A C 1
ATOM 1883 O O . GLU A 1 231 ? -1.076 21.947 6.867 1.00 94.69 231 GLU A O 1
ATOM 1888 N N . SER A 1 232 ? -0.718 21.152 4.797 1.00 92.69 232 SER A N 1
ATOM 1889 C CA . SER A 1 232 ? -1.643 20.021 4.917 1.00 92.69 232 SER A CA 1
ATOM 1890 C C . SER A 1 232 ? -1.233 19.071 6.044 1.00 92.69 232 SER A C 1
ATOM 1892 O O . SER A 1 232 ? -2.056 18.728 6.897 1.00 92.69 232 SER A O 1
ATOM 1894 N N . ILE A 1 233 ? 0.049 18.695 6.115 1.00 90.81 233 ILE A N 1
ATOM 1895 C CA . ILE A 1 233 ? 0.566 17.837 7.190 1.00 90.81 233 ILE A CA 1
ATOM 1896 C C . ILE A 1 233 ? 0.421 18.525 8.548 1.00 90.81 233 ILE A C 1
ATOM 1898 O O . ILE A 1 233 ? -0.086 17.915 9.492 1.00 90.81 233 ILE A O 1
ATOM 1902 N N . THR A 1 234 ? 0.784 19.805 8.643 1.00 91.06 234 THR A N 1
ATOM 1903 C CA . THR A 1 234 ? 0.668 20.583 9.885 1.00 91.06 234 THR A CA 1
ATOM 1904 C C . THR A 1 234 ? -0.784 20.673 10.355 1.00 91.06 234 THR A C 1
ATOM 1906 O O . THR A 1 234 ? -1.074 20.464 11.533 1.00 91.06 234 THR A O 1
ATOM 1909 N N . GLN A 1 235 ? -1.730 20.917 9.446 1.00 89.88 235 GLN A N 1
ATOM 1910 C CA . GLN A 1 235 ? -3.155 20.943 9.770 1.00 89.88 235 GLN A CA 1
ATOM 1911 C C . GLN A 1 235 ? -3.658 19.587 10.276 1.00 89.88 235 GLN A C 1
ATOM 1913 O O . GLN A 1 235 ? -4.407 19.546 11.255 1.00 89.88 235 GLN A O 1
ATOM 1918 N N . MET A 1 236 ? -3.253 18.480 9.649 1.00 88.75 236 MET A N 1
ATOM 1919 C CA . MET A 1 236 ? -3.638 17.131 10.080 1.00 88.75 236 MET A CA 1
ATOM 1920 C C . MET A 1 236 ? -3.059 16.792 11.457 1.00 88.75 236 MET A C 1
ATOM 1922 O O . MET A 1 236 ? -3.780 16.282 12.316 1.00 88.75 236 MET A O 1
ATOM 1926 N N . VAL A 1 237 ? -1.796 17.147 11.711 1.00 86.81 237 VAL A N 1
ATOM 1927 C CA . VAL A 1 237 ? -1.163 16.998 13.031 1.00 86.81 237 VAL A CA 1
ATOM 1928 C C . VAL A 1 237 ? -1.897 17.834 14.080 1.00 86.81 237 VAL A C 1
ATOM 1930 O O . VAL A 1 237 ? -2.287 17.304 15.118 1.00 86.81 237 VAL A O 1
ATOM 1933 N N . ASN A 1 238 ? -2.178 19.108 13.806 1.00 87.25 238 ASN A N 1
ATOM 1934 C CA . ASN A 1 238 ? -2.888 19.984 14.741 1.00 87.25 238 ASN A CA 1
ATOM 1935 C C . ASN A 1 238 ? -4.308 19.486 15.043 1.00 87.25 238 ASN A C 1
ATOM 1937 O O . ASN A 1 238 ? -4.748 19.526 16.193 1.00 87.25 238 ASN A O 1
ATOM 1941 N N . LYS A 1 239 ? -5.028 18.973 14.036 1.00 84.25 239 LYS A N 1
ATOM 1942 C CA . LYS A 1 239 ? -6.338 18.331 14.232 1.00 84.25 239 LYS A CA 1
ATOM 1943 C C . LYS A 1 239 ? -6.225 17.103 15.136 1.00 84.25 239 LYS A C 1
ATOM 1945 O O . LYS A 1 239 ? -7.030 16.960 16.055 1.00 84.25 239 LYS A O 1
ATOM 1950 N N . ALA A 1 240 ? -5.214 16.261 14.927 1.00 81.00 240 ALA A N 1
ATOM 1951 C CA . ALA A 1 240 ? -4.962 15.091 15.762 1.00 81.00 240 ALA A CA 1
ATOM 1952 C C . ALA A 1 240 ? -4.624 15.464 17.215 1.00 81.00 240 ALA A C 1
ATOM 1954 O O . ALA A 1 240 ? -5.153 14.859 18.149 1.00 81.00 240 ALA A O 1
ATOM 1955 N N . VAL A 1 241 ? -3.800 16.498 17.417 1.00 80.31 241 VAL A N 1
ATOM 1956 C CA . VAL A 1 241 ? -3.455 17.020 18.749 1.00 80.31 241 VAL A CA 1
ATOM 1957 C C . VAL A 1 241 ? -4.694 17.571 19.455 1.00 80.31 241 VAL A C 1
ATOM 1959 O O . VAL A 1 241 ? -4.967 17.161 20.578 1.00 80.31 241 VAL A O 1
ATOM 1962 N N . LYS A 1 242 ? -5.512 18.400 18.792 1.00 78.38 242 LYS A N 1
ATOM 1963 C CA . LYS A 1 242 ? -6.778 18.903 19.362 1.00 78.38 242 LYS A CA 1
ATOM 1964 C C . LYS A 1 242 ? -7.758 17.777 19.697 1.00 78.38 242 LYS A C 1
ATOM 1966 O O . LYS A 1 242 ? -8.431 17.821 20.724 1.00 78.38 242 LYS A O 1
ATOM 1971 N N . LYS A 1 243 ? -7.838 16.743 18.849 1.00 70.19 243 LYS A N 1
ATOM 1972 C CA . LYS A 1 243 ? -8.645 15.542 19.124 1.00 70.19 243 LYS A CA 1
ATOM 1973 C C . LYS A 1 243 ? -8.148 14.846 20.394 1.00 70.19 243 LYS A C 1
ATOM 1975 O O . LYS A 1 243 ? -8.978 14.431 21.190 1.00 70.19 243 LYS A O 1
ATOM 1980 N N . ARG A 1 244 ? -6.829 14.795 20.629 1.00 64.88 244 ARG A N 1
ATOM 1981 C CA . ARG A 1 244 ? -6.219 14.272 21.864 1.00 64.88 244 ARG A CA 1
ATOM 1982 C C . ARG A 1 244 ? -6.477 15.155 23.086 1.00 64.88 244 ARG A C 1
ATOM 1984 O O . ARG A 1 244 ? -6.701 14.614 24.160 1.00 64.88 244 ARG A O 1
ATOM 1991 N N . GLU A 1 245 ? -6.464 16.478 22.949 1.00 60.31 245 GLU A N 1
ATOM 1992 C CA . GLU A 1 245 ? -6.757 17.395 24.063 1.00 60.31 245 GLU A CA 1
ATOM 1993 C C . GLU A 1 245 ? -8.170 17.207 24.623 1.00 60.31 245 GLU A C 1
ATOM 1995 O O . GLU A 1 245 ? -8.364 17.312 25.827 1.00 60.31 245 GLU A O 1
ATOM 2000 N N . LYS A 1 246 ? -9.142 16.797 23.801 1.00 53.97 246 LYS A N 1
ATOM 2001 C CA . LYS A 1 246 ? -10.476 16.408 24.298 1.00 53.97 246 LYS A CA 1
ATOM 2002 C C . LYS A 1 246 ? -10.473 15.160 25.192 1.00 53.97 246 LYS A C 1
ATOM 2004 O O . LYS A 1 246 ? -11.423 14.958 25.934 1.00 53.97 246 LYS A O 1
ATOM 2009 N N . PHE A 1 247 ? -9.425 14.338 25.129 1.00 51.44 247 PHE A N 1
ATOM 2010 C CA . PHE A 1 247 ? -9.223 13.166 25.989 1.00 51.44 247 PHE A CA 1
ATOM 2011 C C . PHE A 1 247 ? -8.198 13.423 27.113 1.00 51.44 247 PHE A C 1
ATOM 2013 O O . PHE A 1 247 ? -7.839 12.491 27.827 1.00 51.44 247 PHE A O 1
ATOM 2020 N N . ARG A 1 248 ? -7.707 14.665 27.271 1.00 47.72 248 ARG A N 1
ATOM 2021 C CA . ARG A 1 248 ? -6.710 15.072 28.284 1.00 47.72 248 ARG A CA 1
ATOM 2022 C C . ARG A 1 248 ? -7.297 15.401 29.659 1.00 47.72 248 ARG A C 1
ATOM 2024 O O . ARG A 1 248 ? -6.591 16.002 30.463 1.00 47.72 248 ARG A O 1
ATOM 2031 N N . ASP A 1 249 ? -8.528 15.012 29.967 1.00 65.56 249 ASP A N 1
ATOM 2032 C CA . ASP A 1 249 ? -8.878 14.969 31.383 1.00 65.56 249 ASP A CA 1
ATOM 2033 C C . ASP A 1 249 ? -8.022 13.859 32.020 1.00 65.56 249 ASP A C 1
ATOM 2035 O O . ASP A 1 249 ? -8.161 12.679 31.673 1.00 65.56 249 ASP A O 1
ATOM 2039 N N . SER A 1 250 ? -7.043 14.249 32.844 1.00 68.12 250 SER A N 1
ATOM 2040 C CA . SER A 1 250 ? -6.112 13.329 33.508 1.00 68.12 250 SER A CA 1
ATOM 2041 C C . SER A 1 250 ? -6.884 12.284 34.301 1.00 68.12 250 SER A C 1
ATOM 2043 O O . SER A 1 250 ? -6.537 11.104 34.266 1.00 68.12 250 SER A O 1
ATOM 2045 N N . LEU A 1 251 ? -8.008 12.698 34.890 1.00 73.81 251 LEU A N 1
ATOM 2046 C CA . LEU A 1 251 ? -8.952 11.821 35.557 1.00 73.81 251 LEU A CA 1
ATOM 2047 C C . LEU A 1 251 ? -9.498 10.748 34.612 1.00 73.81 251 LEU A C 1
ATOM 2049 O O . LEU A 1 251 ? -9.495 9.563 34.937 1.00 73.81 251 LEU A O 1
ATOM 2053 N N . PHE A 1 252 ? -9.940 11.140 33.418 1.00 71.62 252 PHE A N 1
ATOM 2054 C CA . PHE A 1 252 ? -10.544 10.220 32.457 1.00 71.62 252 PHE A CA 1
ATOM 2055 C C . PHE A 1 252 ? -9.528 9.231 31.880 1.00 71.62 252 PHE A C 1
ATOM 2057 O O . PHE A 1 252 ? -9.828 8.045 31.744 1.00 71.62 252 PHE A O 1
ATOM 2064 N N . SER A 1 253 ? -8.316 9.702 31.573 1.00 72.62 253 SER A N 1
ATOM 2065 C CA . SER A 1 253 ? -7.220 8.841 31.109 1.00 72.62 253 SER A CA 1
ATOM 2066 C C . SER A 1 253 ? -6.830 7.808 32.169 1.00 72.62 253 SER A C 1
ATOM 2068 O O . SER A 1 253 ? -6.690 6.626 31.850 1.00 72.62 253 SER A O 1
ATOM 2070 N N . GLU A 1 254 ? -6.725 8.235 33.429 1.00 78.75 254 GLU A N 1
ATOM 2071 C CA . GLU A 1 254 ? -6.413 7.363 34.561 1.00 78.75 254 GLU A CA 1
ATOM 2072 C C . GLU A 1 254 ? -7.508 6.305 34.763 1.00 78.75 254 GLU A C 1
ATOM 2074 O O . GLU A 1 254 ? -7.238 5.105 34.830 1.00 78.75 254 GLU A O 1
ATOM 2079 N N . VAL A 1 255 ? -8.776 6.721 34.759 1.00 80.31 255 VAL A N 1
ATOM 2080 C CA . VAL A 1 255 ? -9.916 5.808 34.901 1.00 80.31 255 VAL A CA 1
ATOM 2081 C C . VAL A 1 255 ? -9.992 4.800 33.750 1.00 80.31 255 VAL A C 1
ATOM 2083 O O . VAL A 1 255 ? -10.216 3.611 33.991 1.00 80.31 255 VAL A O 1
ATOM 2086 N N . LEU A 1 256 ? -9.772 5.235 32.506 1.00 75.94 256 LEU A N 1
ATOM 2087 C CA . LEU A 1 256 ? -9.748 4.340 31.347 1.00 75.94 256 LEU A CA 1
ATOM 2088 C C . LEU A 1 256 ? -8.628 3.302 31.435 1.00 75.94 256 LEU A C 1
ATOM 2090 O O . LEU A 1 256 ? -8.854 2.145 31.077 1.00 75.94 256 LEU A O 1
ATOM 2094 N N . GLN A 1 257 ? -7.446 3.687 31.920 1.00 79.00 257 GLN A N 1
ATOM 2095 C CA . GLN A 1 257 ? -6.332 2.759 32.101 1.00 79.00 257 GLN A CA 1
ATOM 2096 C C . GLN A 1 257 ? -6.703 1.647 33.091 1.00 79.00 257 GLN A C 1
ATOM 2098 O O . GLN A 1 257 ? -6.532 0.466 32.780 1.00 79.00 257 GLN A O 1
ATOM 2103 N N . HIS A 1 258 ? -7.285 1.999 34.243 1.00 83.50 258 HIS A N 1
ATOM 2104 C CA . HIS A 1 258 ? -7.724 1.017 35.244 1.00 83.50 258 HIS A CA 1
ATOM 2105 C C . HIS A 1 258 ? -8.844 0.110 34.724 1.00 83.50 258 HIS A C 1
ATOM 2107 O O . HIS A 1 258 ? -8.805 -1.100 34.945 1.00 83.50 258 HIS A O 1
ATOM 2113 N N . LEU A 1 259 ? -9.812 0.652 33.979 1.00 81.00 259 LEU A N 1
ATOM 2114 C CA . LEU A 1 259 ? -10.873 -0.145 33.352 1.00 81.00 259 LEU A CA 1
ATOM 2115 C C . LEU A 1 259 ? -10.327 -1.101 32.285 1.00 81.00 259 LEU A C 1
ATOM 2117 O O . LEU A 1 259 ? -10.726 -2.264 32.235 1.00 81.00 259 LEU A O 1
ATOM 2121 N N . SER A 1 260 ? -9.396 -0.639 31.448 1.00 76.62 260 SER A N 1
ATOM 2122 C CA . SER A 1 260 ? -8.754 -1.475 30.430 1.00 76.62 260 SER A CA 1
ATOM 2123 C C . SER A 1 260 ? -7.956 -2.614 31.066 1.00 76.62 260 SER A C 1
ATOM 2125 O O . SER A 1 260 ? -8.039 -3.752 30.600 1.00 76.62 260 SER A O 1
ATOM 2127 N N . ASN A 1 261 ? -7.224 -2.330 32.148 1.00 76.88 261 ASN A N 1
ATOM 2128 C CA . ASN A 1 261 ? -6.514 -3.348 32.921 1.00 76.88 261 ASN A CA 1
ATOM 2129 C C . ASN A 1 261 ? -7.499 -4.389 33.473 1.00 76.88 261 ASN A C 1
ATOM 2131 O O . ASN A 1 261 ? -7.273 -5.588 33.331 1.00 76.88 261 ASN A O 1
ATOM 2135 N N . ALA A 1 262 ? -8.635 -3.947 34.020 1.00 79.94 262 ALA A N 1
ATOM 2136 C CA .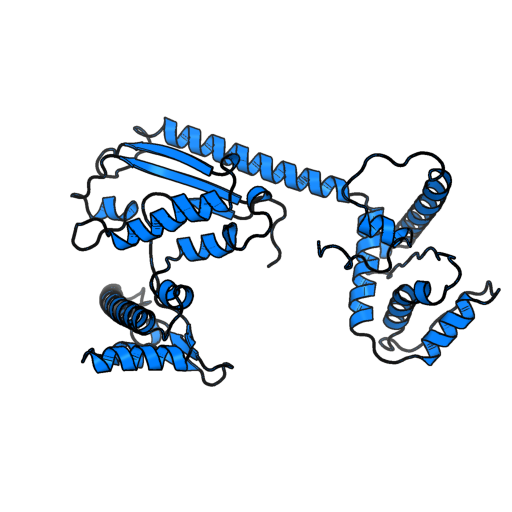 ALA A 1 262 ? -9.666 -4.841 34.537 1.00 79.94 262 ALA A CA 1
ATOM 2137 C C . ALA A 1 262 ? -10.247 -5.767 33.467 1.00 79.94 262 ALA A C 1
ATOM 2139 O O . ALA A 1 262 ? -10.389 -6.965 33.709 1.00 79.94 262 ALA A O 1
ATOM 2140 N N . LEU A 1 263 ? -10.554 -5.230 32.282 1.00 73.88 263 LEU A N 1
ATOM 2141 C CA . LEU A 1 263 ? -11.069 -6.013 31.159 1.00 73.88 263 LEU A CA 1
ATOM 2142 C C . LEU A 1 263 ? -10.051 -7.061 30.705 1.00 73.88 263 LEU A C 1
ATOM 2144 O O . LEU A 1 263 ? -10.399 -8.234 30.606 1.00 73.88 263 LEU A O 1
ATOM 2148 N N . SER A 1 264 ? -8.792 -6.654 30.518 1.00 74.81 264 SER A N 1
ATOM 2149 C CA . SER A 1 264 ? -7.714 -7.560 30.109 1.00 74.81 264 SER A CA 1
ATOM 2150 C C . SER A 1 264 ? -7.500 -8.697 31.106 1.00 74.81 264 SER A C 1
ATOM 2152 O O . SER A 1 264 ? -7.284 -9.833 30.699 1.00 74.81 264 SER A O 1
ATOM 2154 N N . VAL A 1 265 ? -7.540 -8.397 32.406 1.00 79.00 265 VAL A N 1
ATOM 2155 C CA . VAL A 1 265 ? -7.341 -9.397 33.462 1.00 79.00 265 VAL A CA 1
ATOM 2156 C C . VAL A 1 265 ? -8.571 -10.304 33.605 1.00 79.00 265 VAL A C 1
ATOM 2158 O O . VAL A 1 265 ? -8.428 -11.496 33.868 1.00 79.00 265 VAL A O 1
ATOM 2161 N N . SER A 1 266 ? -9.777 -9.768 33.394 1.00 74.50 266 SER A N 1
ATOM 2162 C CA . SER A 1 266 ? -11.031 -10.529 33.495 1.00 74.50 266 SER A CA 1
ATOM 2163 C C . SER A 1 266 ? -11.262 -11.482 32.324 1.00 74.50 266 SER A C 1
ATOM 2165 O O . SER A 1 266 ? -11.896 -12.514 32.513 1.00 74.50 266 SER A O 1
ATOM 2167 N N . ASP A 1 267 ? -10.780 -11.156 31.121 1.00 71.88 267 ASP A N 1
ATOM 2168 C CA . ASP A 1 267 ? -10.930 -12.024 29.942 1.00 71.88 267 ASP A CA 1
ATOM 2169 C C . ASP A 1 267 ? -10.105 -13.322 30.061 1.00 71.88 267 ASP A C 1
ATOM 2171 O O . ASP A 1 267 ? -10.417 -14.314 29.410 1.00 71.88 267 ASP A O 1
ATOM 2175 N N . MET A 1 268 ? -9.088 -13.338 30.928 1.00 71.00 268 MET A N 1
ATOM 2176 C CA . MET A 1 268 ? -8.258 -14.513 31.229 1.00 71.00 268 MET A CA 1
ATOM 2177 C C . MET A 1 268 ? -8.673 -15.221 32.532 1.00 71.00 268 MET A C 1
ATOM 2179 O O . MET A 1 268 ? -7.939 -16.071 33.037 1.00 71.00 268 MET A O 1
ATOM 2183 N N . PHE A 1 269 ? -9.812 -14.845 33.121 1.00 77.00 269 PHE A N 1
ATOM 2184 C CA . PHE A 1 269 ? -10.256 -15.348 34.418 1.00 77.00 269 PHE A CA 1
ATOM 2185 C C . PHE A 1 269 ? -11.105 -16.619 34.283 1.00 77.00 269 PHE A C 1
ATOM 2187 O O . PHE A 1 269 ? -12.099 -16.630 33.560 1.00 77.00 269 PHE A O 1
ATOM 2194 N N . PHE A 1 270 ? -10.758 -17.662 35.043 1.00 76.94 270 PHE A N 1
ATOM 2195 C CA . PHE A 1 270 ? -11.476 -18.939 35.081 1.00 76.94 270 PHE A CA 1
ATOM 2196 C C . PHE A 1 270 ? -11.704 -19.400 36.534 1.00 76.94 270 PHE A C 1
ATOM 2198 O O . PHE A 1 270 ? -10.770 -19.392 37.339 1.00 76.94 270 PHE A O 1
ATOM 2205 N N . GLY A 1 271 ? -12.925 -19.847 36.856 1.00 82.69 271 GLY A N 1
ATOM 2206 C CA . GLY A 1 271 ? -13.296 -20.420 38.163 1.00 82.69 271 GLY A CA 1
ATOM 2207 C C . GLY A 1 271 ? -13.606 -19.393 39.265 1.00 82.69 271 GLY A C 1
ATOM 2208 O O . GLY A 1 271 ? -13.959 -18.258 38.966 1.00 82.69 271 GLY A O 1
ATOM 2209 N N . ARG A 1 272 ? -13.454 -19.803 40.539 1.00 84.50 272 ARG A N 1
ATOM 2210 C CA . ARG A 1 272 ? -13.650 -18.982 41.765 1.00 84.50 272 ARG A CA 1
ATOM 2211 C C . ARG A 1 272 ? -15.068 -18.467 42.013 1.00 84.50 272 ARG A C 1
ATOM 2213 O O . ARG A 1 272 ? -15.285 -17.326 42.424 1.00 84.50 272 ARG A O 1
ATOM 2220 N N . GLU A 1 273 ? -16.045 -19.323 41.742 1.00 86.88 273 GLU A N 1
ATOM 2221 C CA . GLU A 1 273 ? -17.457 -18.982 41.925 1.00 86.88 273 GLU A CA 1
ATOM 2222 C C . GLU A 1 273 ? -17.829 -18.755 43.393 1.00 86.88 273 GLU A C 1
ATOM 2224 O O . GLU A 1 273 ? -18.691 -17.930 43.686 1.00 86.88 273 GLU A O 1
ATOM 2229 N N . ASP A 1 274 ? -17.168 -19.441 44.326 1.00 89.38 274 ASP A N 1
ATOM 2230 C CA . ASP A 1 274 ? -17.445 -19.282 45.755 1.00 89.38 274 ASP A CA 1
ATOM 2231 C C . ASP A 1 274 ? -17.008 -17.897 46.251 1.00 89.38 274 ASP A C 1
ATOM 2233 O O . ASP A 1 274 ? -17.750 -17.229 46.973 1.00 89.38 274 ASP A O 1
ATOM 2237 N N . GLU A 1 275 ? -15.854 -17.406 45.794 1.00 90.25 275 GLU A N 1
ATOM 2238 C CA . GLU A 1 275 ? -15.392 -16.048 46.072 1.00 90.25 275 GLU A CA 1
ATOM 2239 C C . GLU A 1 275 ? -16.293 -14.989 45.426 1.00 90.25 275 GLU A C 1
ATOM 2241 O O . GLU A 1 275 ? -16.641 -13.997 46.068 1.00 90.25 275 GLU A O 1
ATOM 2246 N N . LEU A 1 276 ? -16.724 -15.192 44.176 1.00 90.38 276 LEU A N 1
ATOM 2247 C CA . LEU A 1 276 ? -17.649 -14.265 43.515 1.00 90.38 276 LEU A CA 1
ATOM 2248 C C . LEU A 1 276 ? -18.998 -14.190 44.245 1.00 90.38 276 LEU A C 1
ATOM 2250 O O . LEU A 1 276 ? -19.492 -13.088 44.482 1.00 90.38 276 LEU A O 1
ATOM 2254 N N . LYS A 1 277 ? -19.549 -15.327 44.688 1.00 90.69 277 LYS A N 1
ATOM 2255 C CA . LYS A 1 277 ? -20.774 -15.373 45.507 1.00 90.69 277 LYS A CA 1
ATOM 2256 C C . LYS A 1 277 ? -20.597 -14.704 46.867 1.00 90.69 277 LYS A C 1
ATOM 2258 O O . LYS A 1 277 ? -21.524 -14.056 47.359 1.00 90.69 277 LYS A O 1
ATOM 2263 N N . ALA A 1 278 ? -19.424 -14.841 47.485 1.00 91.44 278 ALA A N 1
ATOM 2264 C CA . ALA A 1 278 ? -19.110 -14.154 48.734 1.00 91.44 278 ALA A CA 1
ATOM 2265 C C . ALA A 1 278 ? -19.074 -12.628 48.540 1.00 91.44 278 ALA A C 1
ATOM 2267 O O . ALA A 1 278 ? -19.622 -11.893 49.364 1.00 91.44 278 ALA A O 1
ATOM 2268 N N . ALA A 1 279 ? -18.497 -12.146 47.432 1.00 92.19 279 ALA A N 1
ATOM 2269 C CA . ALA A 1 279 ? -18.537 -10.731 47.067 1.00 92.19 279 ALA A CA 1
ATOM 2270 C C . ALA A 1 279 ? -19.962 -10.236 46.787 1.00 92.19 279 ALA A C 1
ATOM 2272 O O . ALA A 1 279 ? -20.331 -9.178 47.291 1.00 92.19 279 ALA A O 1
ATOM 2273 N N . GLU A 1 280 ? -20.764 -10.990 46.034 1.00 92.12 280 GLU A N 1
ATOM 2274 C CA . GLU A 1 280 ? -22.170 -10.662 45.761 1.00 92.12 280 GLU A CA 1
ATOM 2275 C C . GLU A 1 280 ? -22.971 -10.547 47.067 1.00 92.12 280 GLU A C 1
ATOM 2277 O O . GLU A 1 280 ? -23.623 -9.534 47.328 1.00 92.12 280 GLU A O 1
ATOM 2282 N N . SER A 1 281 ? -22.827 -11.533 47.956 1.00 91.94 281 SER A N 1
ATOM 2283 C CA . SER A 1 281 ? -23.465 -11.532 49.277 1.00 91.94 281 SER A CA 1
ATOM 2284 C C . SER A 1 281 ? -23.025 -10.341 50.134 1.00 91.94 281 SER A C 1
ATOM 2286 O O . SER A 1 281 ? -23.846 -9.727 50.817 1.00 91.94 281 SER A O 1
ATOM 2288 N N . TYR A 1 282 ? -21.737 -9.986 50.091 1.00 92.62 282 TYR A N 1
ATOM 2289 C CA . TYR A 1 282 ? -21.200 -8.828 50.803 1.00 92.62 282 TYR A CA 1
ATOM 2290 C C . TYR A 1 282 ? -21.779 -7.510 50.275 1.00 92.62 282 TYR A C 1
ATOM 2292 O O . TYR A 1 282 ? -22.207 -6.675 51.072 1.00 92.62 282 TYR A O 1
ATOM 2300 N N . VAL A 1 283 ? -21.836 -7.338 48.954 1.00 88.94 283 VAL A N 1
ATOM 2301 C CA . VAL A 1 283 ? -22.350 -6.131 48.289 1.00 88.94 283 VAL A CA 1
ATOM 2302 C C . VAL A 1 283 ? -23.842 -5.906 48.582 1.00 88.94 283 VAL A C 1
ATOM 2304 O O . VAL A 1 283 ? -24.273 -4.762 48.712 1.00 88.94 283 VAL A O 1
ATOM 2307 N N . HIS A 1 284 ? -24.620 -6.977 48.773 1.00 88.25 284 HIS A N 1
ATOM 2308 C CA . HIS A 1 284 ? -26.020 -6.899 49.212 1.00 88.25 284 HIS A CA 1
ATOM 2309 C C . HIS A 1 284 ? -26.209 -6.782 50.734 1.00 88.25 284 HIS A C 1
ATOM 2311 O O . HIS A 1 284 ? -27.326 -6.560 51.210 1.00 88.25 284 HIS A O 1
ATOM 2317 N N . SER A 1 285 ? -25.145 -6.931 51.523 1.00 88.75 285 SER A N 1
ATOM 2318 C CA . SER A 1 285 ? -25.215 -6.835 52.980 1.00 88.75 285 SER A CA 1
ATOM 2319 C C . SER A 1 285 ? -25.242 -5.378 53.465 1.00 88.75 285 SER A C 1
ATOM 2321 O O . SER A 1 285 ? -24.841 -4.452 52.768 1.00 88.75 285 SER A O 1
ATOM 2323 N N . LYS A 1 286 ? -25.656 -5.161 54.721 1.00 87.25 286 LYS A N 1
ATOM 2324 C CA . LYS A 1 286 ? -25.543 -3.853 55.402 1.00 87.25 286 LYS A CA 1
ATOM 2325 C C . LYS A 1 286 ? -24.179 -3.642 56.082 1.00 87.25 286 LYS A C 1
ATOM 232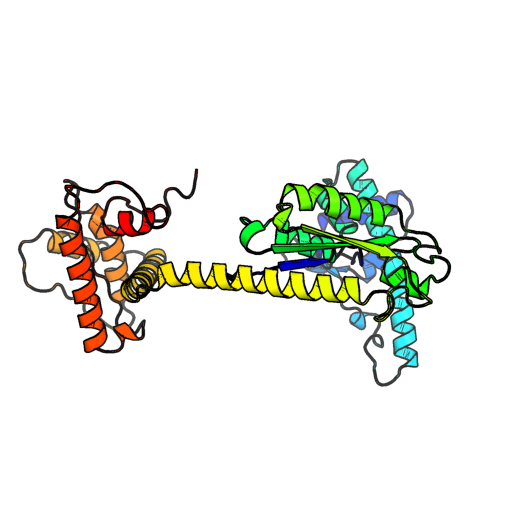7 O O . LYS A 1 286 ? -24.049 -2.751 56.924 1.00 87.25 286 LYS A O 1
ATOM 2332 N N . SER A 1 287 ? -23.187 -4.486 55.787 1.00 89.19 287 SER A N 1
ATOM 2333 C CA . SER A 1 287 ? -21.870 -4.409 56.419 1.00 89.19 287 SER A CA 1
ATOM 2334 C C . SER A 1 287 ? -21.139 -3.129 56.017 1.00 89.19 287 SER A C 1
ATOM 2336 O O . SER A 1 287 ? -21.139 -2.733 54.855 1.00 89.19 287 SER A O 1
ATOM 2338 N N . LYS A 1 288 ? -20.481 -2.493 56.989 1.00 87.88 288 LYS A N 1
ATOM 2339 C CA . LYS A 1 288 ? -19.584 -1.344 56.769 1.00 87.88 288 LYS A CA 1
ATOM 2340 C C . LYS A 1 288 ? -18.104 -1.724 56.878 1.00 87.88 288 LYS A C 1
ATOM 2342 O O . LYS A 1 288 ? -17.242 -0.856 56.783 1.00 87.88 288 LYS A O 1
ATOM 2347 N N . ILE A 1 289 ? -17.813 -2.999 57.136 1.00 92.38 289 ILE A N 1
ATOM 2348 C CA . ILE A 1 289 ? -16.452 -3.508 57.324 1.00 92.38 289 ILE A CA 1
ATOM 2349 C C . ILE A 1 289 ? -15.892 -3.889 55.950 1.00 92.38 289 ILE A C 1
ATOM 2351 O O . ILE A 1 289 ? -16.534 -4.700 55.290 1.00 92.38 289 ILE A O 1
ATOM 2355 N N . PRO A 1 290 ? -14.724 -3.372 55.522 1.00 91.56 290 PRO A N 1
ATOM 2356 C CA . PRO A 1 290 ? -14.156 -3.687 54.213 1.00 91.56 290 PRO A CA 1
ATOM 2357 C C . PRO A 1 290 ? -13.968 -5.192 53.988 1.00 91.56 290 PRO A C 1
ATOM 2359 O O . PRO A 1 290 ? -13.363 -5.878 54.812 1.00 91.56 290 PRO A O 1
ATOM 2362 N N . LEU A 1 291 ? -14.430 -5.691 52.839 1.00 92.00 291 LEU A N 1
ATOM 2363 C CA . LEU A 1 291 ? -14.123 -7.045 52.384 1.00 92.00 291 LEU A CA 1
ATOM 2364 C C . LEU A 1 291 ? -12.682 -7.105 51.861 1.00 92.00 291 LEU A C 1
ATOM 2366 O O . LEU A 1 291 ? -12.318 -6.370 50.943 1.00 92.00 291 LEU A O 1
ATOM 2370 N N . VAL A 1 292 ? -11.876 -8.008 52.421 1.00 92.44 292 VAL A N 1
ATOM 2371 C CA . VAL A 1 292 ? -10.461 -8.170 52.061 1.00 92.44 292 VAL A CA 1
ATOM 2372 C C . VAL A 1 292 ? -10.204 -9.583 51.547 1.00 92.44 292 VAL A C 1
ATOM 2374 O O . VAL A 1 292 ? -10.394 -10.559 52.268 1.00 92.44 292 VAL A O 1
ATOM 2377 N N . TYR A 1 293 ? -9.703 -9.683 50.315 1.00 90.50 293 TYR A N 1
ATOM 2378 C CA . TYR A 1 293 ? -9.148 -10.924 49.773 1.00 90.50 293 TYR A CA 1
ATOM 2379 C C . TYR A 1 293 ? -7.669 -11.035 50.142 1.00 90.50 293 TYR A C 1
ATOM 2381 O O . TYR A 1 293 ? -6.859 -10.208 49.721 1.00 90.50 293 TYR A O 1
ATOM 2389 N N . TYR A 1 294 ? -7.304 -12.074 50.891 1.00 91.94 294 TYR A N 1
ATOM 2390 C CA . TYR A 1 294 ? -5.925 -12.358 51.289 1.00 91.94 294 TYR A CA 1
ATOM 2391 C C . TYR A 1 294 ? -5.474 -13.727 50.766 1.00 91.94 294 TYR A C 1
ATOM 2393 O O . TYR A 1 294 ? -6.285 -14.586 50.437 1.00 91.94 294 TYR A O 1
ATOM 2401 N N . GLY A 1 295 ? -4.162 -13.913 50.632 1.00 90.56 295 GLY A N 1
ATOM 2402 C CA . GLY A 1 295 ? -3.559 -15.135 50.100 1.00 90.56 295 GLY A CA 1
ATOM 2403 C C . GLY A 1 295 ? -2.172 -14.871 49.522 1.00 90.56 295 GLY A C 1
ATOM 2404 O O . GLY A 1 295 ? -1.740 -13.717 49.445 1.00 90.56 295 GLY A O 1
ATOM 2405 N N . GLU A 1 296 ? -1.485 -15.921 49.086 1.00 90.06 296 GLU A N 1
ATOM 2406 C CA . GLU A 1 296 ? -0.113 -15.847 48.569 1.00 90.06 296 GLU A CA 1
ATOM 2407 C C . GLU A 1 296 ? 0.027 -14.975 47.310 1.00 90.06 296 GLU A C 1
ATOM 2409 O O . GLU A 1 296 ? -0.931 -14.699 46.578 1.00 90.06 296 GLU A O 1
ATOM 2414 N N . ASN A 1 297 ? 1.236 -14.486 47.038 1.00 86.19 297 ASN A N 1
ATOM 2415 C CA . ASN A 1 297 ? 1.495 -13.723 45.817 1.00 86.19 297 ASN A CA 1
ATOM 2416 C C . ASN A 1 297 ? 1.228 -14.584 44.575 1.00 86.19 297 ASN A C 1
ATOM 2418 O O . ASN A 1 297 ? 1.558 -15.760 44.540 1.00 86.19 297 ASN A O 1
ATOM 2422 N N . GLY A 1 298 ? 0.584 -14.001 43.561 1.00 82.81 298 GLY A N 1
ATOM 2423 C CA . GLY 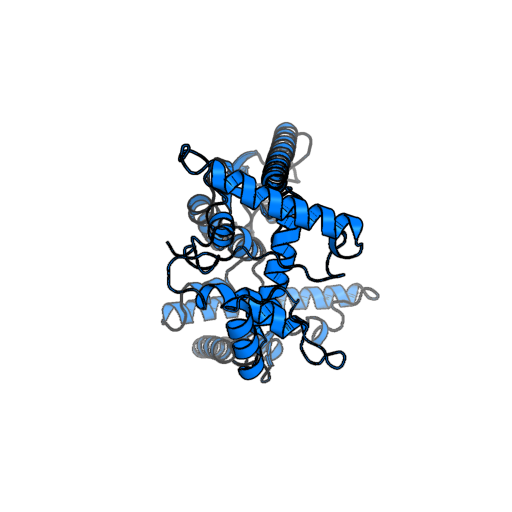A 1 298 ? 0.189 -14.735 42.353 1.00 82.81 298 GLY A CA 1
ATOM 2424 C C . GLY A 1 298 ? -1.079 -15.585 42.494 1.00 82.81 298 GLY A C 1
ATOM 2425 O O . GLY A 1 298 ? -1.590 -16.056 41.484 1.00 82.81 298 GLY A O 1
ATOM 2426 N N . CYS A 1 299 ? -1.684 -15.698 43.684 1.00 85.19 299 CYS A N 1
ATOM 2427 C CA . CYS A 1 299 ? -2.913 -16.476 43.872 1.00 85.19 299 CYS A CA 1
ATOM 2428 C C . CYS A 1 299 ? -4.179 -15.827 43.275 1.00 85.19 299 CYS A C 1
ATOM 2430 O O . CYS A 1 299 ? -5.275 -16.201 43.664 1.00 85.19 299 CYS A O 1
ATOM 2432 N N . GLY A 1 300 ? -4.076 -14.844 42.373 1.00 85.88 300 GLY A N 1
ATOM 2433 C CA . GLY A 1 300 ? -5.216 -14.321 41.602 1.00 85.88 300 GLY A CA 1
ATOM 2434 C C . GLY A 1 300 ? -6.114 -13.274 42.277 1.00 85.88 300 GLY A C 1
ATOM 2435 O O . GLY A 1 300 ? -7.131 -12.919 41.694 1.00 85.88 300 GLY A O 1
ATOM 2436 N N . LYS A 1 301 ? -5.754 -12.727 43.449 1.00 90.69 301 LYS A N 1
ATOM 2437 C CA . LYS A 1 301 ? -6.559 -11.713 44.181 1.00 90.69 301 LYS A CA 1
ATOM 2438 C C . LYS A 1 301 ? -6.996 -10.530 43.307 1.00 90.69 301 LYS A C 1
ATOM 2440 O O . LYS A 1 301 ? -8.172 -10.182 43.254 1.00 90.69 301 LYS A O 1
ATOM 2445 N N . THR A 1 302 ? -6.039 -9.931 42.597 1.00 88.88 302 THR A N 1
ATOM 2446 C CA . THR A 1 302 ? -6.274 -8.793 41.698 1.00 88.88 302 THR A CA 1
ATOM 2447 C C . THR A 1 302 ? -7.226 -9.171 40.563 1.00 88.88 302 THR A C 1
ATOM 2449 O O . THR A 1 302 ? -8.097 -8.386 40.198 1.00 88.88 302 THR A O 1
ATOM 2452 N N . SER A 1 303 ? -7.102 -10.392 40.043 1.00 88.69 303 SER A N 1
ATOM 2453 C CA . SER A 1 303 ? -7.970 -10.901 38.985 1.00 88.69 303 SER A CA 1
ATOM 2454 C C . SER A 1 303 ? -9.396 -11.139 39.472 1.00 88.69 303 SER A C 1
ATOM 2456 O O . SER A 1 303 ? -10.338 -10.786 38.766 1.00 88.69 303 SER A O 1
ATOM 2458 N N . THR A 1 304 ? -9.567 -11.636 40.701 1.00 89.75 304 THR A N 1
ATOM 2459 C CA . THR A 1 304 ? -10.886 -11.761 41.337 1.00 89.75 304 THR A CA 1
ATOM 2460 C C . THR A 1 304 ? -11.551 -10.392 41.495 1.00 89.75 304 THR A C 1
ATOM 2462 O O . THR A 1 304 ? -12.699 -10.227 41.095 1.00 89.75 304 THR A O 1
ATOM 2465 N N . LEU A 1 305 ? -10.834 -9.377 41.993 1.00 89.88 305 LEU A N 1
ATOM 2466 C CA . LEU A 1 305 ? -11.375 -8.014 42.118 1.00 89.88 305 LEU A CA 1
ATOM 2467 C C . LEU A 1 305 ? -11.734 -7.386 40.762 1.00 89.88 305 LEU A C 1
ATOM 2469 O O . LEU A 1 305 ? -12.771 -6.733 40.646 1.00 89.88 305 LEU A O 1
ATOM 2473 N N . ALA A 1 306 ? -10.918 -7.608 39.728 1.00 87.44 306 ALA A N 1
ATOM 2474 C CA . ALA A 1 306 ? -11.217 -7.160 38.368 1.00 87.44 306 ALA A CA 1
ATOM 2475 C C . ALA A 1 306 ? -12.514 -7.792 37.835 1.00 87.44 306 ALA A C 1
ATOM 2477 O O . ALA A 1 306 ? -13.363 -7.091 37.280 1.00 87.44 306 ALA A O 1
ATOM 2478 N N . LYS A 1 307 ? -12.693 -9.099 38.070 1.00 86.81 307 LYS A N 1
ATOM 2479 C CA . LYS A 1 307 ? -13.901 -9.833 37.688 1.00 86.81 307 LYS A CA 1
ATOM 2480 C C . LYS A 1 307 ? -15.131 -9.337 38.452 1.00 86.81 307 LYS A C 1
ATOM 2482 O O . LYS A 1 307 ? -16.157 -9.092 37.826 1.00 86.81 307 LYS A O 1
ATOM 2487 N N . ILE A 1 308 ? -15.015 -9.095 39.760 1.00 89.06 308 ILE A N 1
ATOM 2488 C CA . ILE A 1 308 ? -16.081 -8.486 40.573 1.00 89.06 308 ILE A CA 1
ATOM 2489 C C . ILE A 1 308 ? -16.490 -7.132 39.986 1.00 89.06 308 ILE A C 1
ATOM 2491 O O . ILE A 1 308 ? -17.670 -6.906 39.745 1.00 89.06 308 ILE A O 1
ATOM 2495 N N . ALA A 1 309 ? -15.535 -6.248 39.681 1.00 86.56 309 ALA A N 1
ATOM 2496 C CA . ALA A 1 309 ? -15.831 -4.929 39.115 1.00 86.56 309 ALA A CA 1
ATOM 2497 C C . ALA A 1 309 ? -16.565 -4.995 37.760 1.00 86.56 309 ALA A C 1
ATOM 2499 O O . ALA A 1 309 ? -17.295 -4.069 37.409 1.00 86.56 309 ALA A O 1
ATOM 2500 N N . ARG A 1 310 ? -16.393 -6.085 37.005 1.00 82.06 310 ARG A N 1
ATOM 2501 C CA . ARG A 1 310 ? -17.121 -6.342 35.758 1.00 82.06 310 ARG A CA 1
ATOM 2502 C C . ARG A 1 310 ? -18.534 -6.884 35.999 1.00 82.06 310 ARG A C 1
ATOM 2504 O O . ARG A 1 310 ? -19.452 -6.474 35.297 1.00 82.06 310 ARG A O 1
ATOM 2511 N N . GLU A 1 311 ? -18.706 -7.785 36.963 1.00 83.50 311 GLU A N 1
ATOM 2512 C CA . GLU A 1 311 ? -19.978 -8.481 37.209 1.00 83.50 311 GLU A CA 1
ATOM 2513 C C . GLU A 1 311 ? -20.916 -7.745 38.172 1.00 83.50 311 GLU A C 1
ATOM 2515 O O . GLU A 1 311 ? -22.123 -7.945 38.100 1.00 83.50 311 GLU A O 1
ATOM 2520 N N . ILE A 1 312 ? -20.404 -6.852 39.027 1.00 86.25 312 ILE A N 1
ATOM 2521 C CA . ILE A 1 312 ? -21.168 -6.233 40.125 1.00 86.25 312 ILE A CA 1
ATOM 2522 C C . ILE A 1 312 ? -22.464 -5.558 39.672 1.00 86.25 312 ILE A C 1
ATOM 2524 O O . ILE A 1 312 ? -23.434 -5.521 40.416 1.00 86.25 312 ILE A O 1
ATOM 2528 N N . ARG A 1 313 ? -22.524 -5.051 38.436 1.00 80.88 313 ARG A N 1
ATOM 2529 C CA . ARG A 1 313 ? -23.747 -4.454 37.877 1.00 80.88 313 ARG A CA 1
ATOM 2530 C C . ARG A 1 313 ? -24.831 -5.481 37.570 1.00 80.88 313 ARG A C 1
ATOM 2532 O O . ARG A 1 313 ? -26.003 -5.144 37.664 1.00 80.88 313 ARG A O 1
ATOM 2539 N N . ASN A 1 314 ? -24.455 -6.708 37.226 1.00 83.56 314 ASN A N 1
ATOM 2540 C CA . ASN A 1 314 ? -25.384 -7.800 36.934 1.00 83.56 314 ASN A CA 1
ATOM 2541 C C . ASN A 1 314 ? -26.057 -8.336 38.208 1.00 83.56 314 ASN A C 1
ATOM 2543 O O . ASN A 1 314 ? -27.128 -8.939 38.128 1.00 83.56 314 ASN A O 1
ATOM 2547 N N . TRP A 1 315 ? -25.456 -8.090 39.376 1.00 86.69 315 TRP A N 1
ATOM 2548 C CA . TRP A 1 315 ? -26.007 -8.466 40.681 1.00 86.69 315 TRP A CA 1
ATOM 2549 C C . TRP A 1 315 ? -27.196 -7.579 41.095 1.00 86.69 315 TRP A C 1
ATOM 2551 O O . TRP A 1 315 ? -28.054 -7.998 41.868 1.00 86.69 315 TRP A O 1
ATOM 2561 N N . TYR A 1 316 ? -27.335 -6.381 40.515 1.00 80.69 316 TYR A N 1
ATOM 2562 C CA . TYR A 1 316 ? -28.459 -5.478 40.778 1.00 80.69 316 TYR A CA 1
ATOM 2563 C C . TYR A 1 316 ? -29.522 -5.571 39.673 1.00 80.69 316 TYR A C 1
ATOM 2565 O O . TYR A 1 316 ? -29.321 -5.120 38.548 1.00 80.69 316 TYR A O 1
ATOM 2573 N N . ARG A 1 317 ? -30.692 -6.141 39.997 1.00 68.88 317 ARG A N 1
ATOM 2574 C CA . ARG A 1 317 ? -31.809 -6.335 39.044 1.00 68.88 317 ARG A CA 1
ATOM 2575 C C . ARG A 1 317 ? -32.878 -5.233 39.076 1.00 68.88 317 ARG A C 1
ATOM 2577 O O . ARG A 1 317 ? -33.656 -5.120 38.135 1.00 68.88 317 ARG A O 1
ATOM 2584 N N . ASN A 1 318 ? -32.897 -4.392 40.114 1.00 63.75 318 ASN A N 1
ATOM 2585 C CA . ASN A 1 318 ? -34.011 -3.476 40.415 1.00 63.75 318 ASN A CA 1
ATOM 2586 C C . ASN A 1 318 ? -33.772 -2.014 39.987 1.00 63.75 318 ASN A C 1
ATOM 2588 O O . ASN A 1 318 ? -34.313 -1.092 40.589 1.00 63.75 318 ASN A O 1
ATOM 2592 N N . GLY A 1 319 ? -32.944 -1.776 38.966 1.00 61.09 319 GLY A N 1
ATOM 2593 C CA . GLY A 1 319 ? -32.670 -0.422 38.458 1.00 61.09 319 GLY A CA 1
ATOM 2594 C C . GLY A 1 319 ? -31.674 0.400 39.288 1.00 61.09 319 GLY A C 1
ATOM 2595 O O . GLY A 1 319 ? -31.291 1.490 38.865 1.00 61.09 319 GLY A O 1
ATOM 2596 N N . GLU A 1 320 ? -31.196 -0.128 40.416 1.00 70.69 320 GLU A N 1
ATOM 2597 C CA . GLU A 1 320 ? -30.053 0.425 41.142 1.00 70.69 320 GLU A CA 1
ATOM 2598 C C . GLU A 1 320 ? -28.778 0.277 40.304 1.00 70.69 320 GLU A C 1
ATOM 2600 O O . GLU A 1 320 ? -28.450 -0.806 39.819 1.00 70.69 320 GLU A O 1
ATOM 2605 N N . LYS A 1 321 ? -28.052 1.382 40.119 1.00 70.75 321 LYS A N 1
ATOM 2606 C CA . LYS A 1 321 ? -26.813 1.416 39.337 1.00 70.75 321 LYS A CA 1
ATOM 2607 C C . LYS A 1 321 ? -25.642 1.717 40.267 1.00 70.75 321 LYS A C 1
ATOM 2609 O O . LYS A 1 321 ? -25.446 2.884 40.610 1.00 70.75 321 LYS A O 1
ATOM 2614 N N . PRO A 1 322 ? -24.861 0.706 40.689 1.00 78.12 322 PRO A N 1
ATOM 2615 C CA . PRO A 1 322 ? -23.726 0.950 41.564 1.00 78.12 322 PRO A CA 1
ATOM 2616 C C . PRO A 1 322 ? -22.664 1.783 40.838 1.00 78.12 322 PRO A C 1
ATOM 2618 O O . PRO A 1 322 ? -22.299 1.512 39.686 1.00 78.12 322 PRO A O 1
ATOM 2621 N N . VAL A 1 323 ? -22.150 2.793 41.538 1.00 80.00 323 VAL A N 1
ATOM 2622 C CA . VAL A 1 323 ? -20.987 3.566 41.101 1.00 80.00 323 VAL A CA 1
ATOM 2623 C C . VAL A 1 323 ? -19.734 2.769 41.443 1.00 80.00 323 VAL A C 1
ATOM 2625 O O . VAL A 1 323 ? -19.521 2.394 42.593 1.00 80.00 323 VAL A O 1
ATOM 2628 N N . ILE A 1 324 ? -18.900 2.507 40.439 1.00 83.69 324 ILE A N 1
ATOM 2629 C CA . ILE A 1 324 ? -17.696 1.687 40.588 1.00 83.69 324 ILE A CA 1
ATOM 2630 C C . ILE A 1 324 ? -16.475 2.586 40.438 1.00 83.69 324 ILE A C 1
ATOM 2632 O O . ILE A 1 324 ? -16.262 3.200 39.390 1.00 83.69 324 ILE A O 1
ATOM 2636 N N . VAL A 1 325 ? -15.647 2.625 41.479 1.00 87.31 325 VAL A N 1
ATOM 2637 C CA . VAL A 1 325 ? -14.331 3.267 41.459 1.00 87.31 325 VAL A CA 1
ATOM 2638 C C . VAL A 1 325 ? -13.284 2.169 41.578 1.00 87.31 325 VAL A C 1
ATOM 2640 O O . VAL A 1 325 ? -13.157 1.530 42.617 1.00 87.31 325 VAL A O 1
ATOM 2643 N N . LEU A 1 326 ? -12.553 1.927 40.491 1.00 87.88 326 LEU A N 1
ATOM 2644 C CA . LEU A 1 326 ? -11.559 0.860 40.402 1.00 87.88 326 LEU A CA 1
ATOM 2645 C C . LEU A 1 326 ? -10.153 1.448 40.287 1.00 87.88 326 LEU A C 1
ATOM 2647 O O . LEU A 1 326 ? -9.923 2.318 39.445 1.00 87.88 326 LEU A O 1
ATOM 2651 N N . ARG A 1 327 ? -9.213 0.967 41.108 1.00 88.62 327 ARG A N 1
ATOM 2652 C CA . ARG A 1 327 ? -7.802 1.376 41.079 1.00 88.62 327 ARG A CA 1
ATOM 2653 C C . ARG A 1 327 ? -6.881 0.172 41.260 1.00 88.62 327 ARG A C 1
ATOM 2655 O O . ARG A 1 327 ? -7.003 -0.561 42.237 1.00 88.62 327 ARG A O 1
ATOM 2662 N N . PHE A 1 328 ? -5.940 -0.000 40.336 1.00 87.69 328 PHE A N 1
ATOM 2663 C CA . PHE A 1 328 ? -4.833 -0.949 40.443 1.00 87.69 328 PHE A CA 1
ATOM 2664 C C . PHE A 1 328 ? -3.584 -0.204 40.914 1.00 87.69 328 PHE A C 1
ATOM 2666 O O . PHE A 1 328 ? -3.023 0.603 40.174 1.00 87.69 328 PHE A O 1
ATOM 2673 N N . LEU A 1 329 ? -3.147 -0.471 42.142 1.00 87.12 329 LEU A N 1
ATOM 2674 C CA . LEU A 1 329 ? -1.998 0.211 42.738 1.00 87.12 329 LEU A CA 1
ATOM 2675 C C . LEU A 1 329 ? -0.702 -0.100 41.972 1.00 87.12 329 LEU A C 1
ATOM 2677 O O . LEU A 1 329 ? -0.441 -1.256 41.641 1.00 87.12 329 LEU A O 1
ATOM 2681 N N . GLY A 1 330 ? 0.099 0.933 41.697 1.00 80.44 330 GLY A N 1
ATOM 2682 C CA . GLY A 1 330 ? 1.397 0.822 41.022 1.00 80.44 330 GLY A CA 1
ATOM 2683 C C . GLY A 1 330 ? 1.340 0.523 39.519 1.00 80.44 330 GLY A C 1
ATOM 2684 O O . GLY A 1 330 ? 2.360 0.165 38.937 1.00 80.44 330 GLY A O 1
ATOM 2685 N N . THR A 1 331 ? 0.174 0.645 38.876 1.00 80.69 331 THR A N 1
ATOM 2686 C CA . THR A 1 331 ? 0.022 0.383 37.425 1.00 80.69 331 THR A CA 1
ATOM 2687 C C . THR A 1 331 ? -0.017 1.650 36.570 1.00 80.69 331 THR A C 1
ATOM 2689 O O . THR A 1 331 ? 0.007 1.576 35.342 1.00 80.69 331 THR A O 1
ATOM 2692 N N . SER A 1 332 ? -0.043 2.811 37.220 1.00 79.06 332 SER A N 1
ATOM 2693 C CA . SER A 1 332 ? 0.039 4.147 36.630 1.00 79.06 332 SER A CA 1
ATOM 2694 C C . SER A 1 332 ? 0.870 5.071 37.536 1.00 79.06 332 SER A C 1
ATOM 2696 O O . SER A 1 332 ? 1.009 4.788 38.733 1.00 79.06 332 SER A O 1
ATOM 2698 N N . PRO A 1 333 ? 1.407 6.190 37.014 1.00 73.44 333 PRO A N 1
ATOM 2699 C CA . PRO A 1 333 ? 2.095 7.188 37.835 1.00 73.44 333 PRO A CA 1
ATOM 2700 C C . PRO A 1 333 ? 1.231 7.692 39.003 1.00 73.44 333 PRO A C 1
ATOM 2702 O O . PRO A 1 333 ? 1.704 7.732 40.138 1.00 73.44 333 PRO A O 1
ATOM 2705 N N . ASP A 1 334 ? -0.056 7.957 38.755 1.00 74.62 334 ASP A N 1
ATOM 2706 C CA . ASP A 1 334 ? -0.985 8.489 39.762 1.00 74.62 334 ASP A CA 1
ATOM 2707 C C . ASP A 1 334 ? -1.449 7.427 40.778 1.00 74.62 334 ASP A C 1
ATOM 2709 O O . ASP A 1 334 ? -1.869 7.765 41.880 1.00 74.62 334 ASP A O 1
ATOM 2713 N N . SER A 1 335 ? -1.304 6.132 40.470 1.00 81.12 335 SER A N 1
ATOM 2714 C CA . SER A 1 335 ? -1.556 5.025 41.410 1.00 81.12 335 SER A CA 1
ATOM 2715 C C . SER A 1 335 ? -0.297 4.511 42.115 1.00 81.12 335 SER A C 1
ATOM 2717 O O . SER A 1 335 ? -0.375 3.558 42.894 1.00 81.12 335 SER A O 1
ATOM 2719 N N . SER A 1 336 ? 0.862 5.128 41.859 1.00 81.88 336 SER A N 1
ATOM 2720 C CA . SER A 1 336 ? 2.152 4.754 42.460 1.00 81.88 336 SER A CA 1
ATOM 2721 C C . SER A 1 336 ? 2.462 5.524 43.750 1.00 81.88 336 SER A C 1
ATOM 2723 O O . SER A 1 336 ? 3.465 5.264 44.408 1.00 81.88 336 SER A O 1
ATOM 2725 N N . SER A 1 337 ? 1.623 6.489 44.130 1.00 84.06 337 SER A N 1
ATOM 2726 C CA . SER A 1 337 ? 1.758 7.271 45.361 1.00 84.06 337 SER A CA 1
ATOM 2727 C C . SER A 1 337 ? 0.388 7.576 45.959 1.00 84.06 337 SER A C 1
ATOM 2729 O O . SER A 1 337 ? -0.583 7.779 45.235 1.00 84.06 337 SER A O 1
ATOM 2731 N N . ILE A 1 338 ? 0.304 7.625 47.291 1.00 86.75 338 ILE A N 1
ATOM 2732 C CA . ILE A 1 338 ? -0.979 7.741 48.002 1.00 86.75 338 ILE A CA 1
ATOM 2733 C C . ILE A 1 338 ? -1.697 9.074 47.747 1.00 86.75 338 ILE A C 1
ATOM 2735 O O . ILE A 1 338 ? -2.911 9.083 47.571 1.00 86.75 338 ILE A O 1
ATOM 2739 N N . MET A 1 339 ? -0.959 10.189 47.694 1.00 83.94 339 MET A N 1
ATOM 2740 C CA . MET A 1 339 ? -1.556 11.520 47.527 1.00 83.94 339 MET A CA 1
ATOM 2741 C C . MET A 1 339 ? -2.212 11.682 46.142 1.00 83.94 339 MET A C 1
ATOM 2743 O O . MET A 1 339 ? -3.405 11.973 46.112 1.00 83.94 339 MET A O 1
ATOM 2747 N N . PRO A 1 340 ? -1.524 11.418 45.009 1.00 81.56 340 PRO A N 1
ATOM 2748 C CA . PRO A 1 340 ? -2.161 11.463 43.688 1.00 81.56 340 PRO A CA 1
ATOM 2749 C C . PRO A 1 340 ? -3.345 10.499 43.553 1.00 81.56 340 PRO A C 1
ATOM 2751 O O . PRO A 1 340 ? -4.385 10.875 43.014 1.00 81.56 340 PRO A O 1
ATOM 2754 N N . LEU A 1 341 ? -3.227 9.289 44.110 1.00 85.50 341 LEU A N 1
ATOM 2755 C CA . LEU A 1 341 ? -4.284 8.282 44.064 1.00 85.50 341 LEU A CA 1
ATOM 2756 C C . LEU A 1 341 ? -5.563 8.770 44.751 1.00 85.50 341 LEU A C 1
ATOM 2758 O O . LEU A 1 341 ? -6.648 8.662 44.179 1.00 85.50 341 LEU A O 1
ATOM 2762 N N . LEU A 1 342 ? -5.446 9.291 45.976 1.00 87.00 342 LEU A N 1
ATOM 2763 C CA . LEU A 1 342 ? -6.597 9.773 46.736 1.00 87.00 342 LEU A CA 1
ATOM 2764 C C . LEU A 1 342 ? -7.214 11.013 46.091 1.00 87.00 342 LEU A C 1
ATOM 2766 O O . LEU A 1 342 ? -8.436 11.075 45.992 1.00 87.00 342 LEU A O 1
ATOM 2770 N N . THR A 1 343 ? -6.400 11.949 45.593 1.00 83.19 343 THR A N 1
ATOM 2771 C CA . THR A 1 343 ? -6.891 13.104 44.827 1.00 83.19 343 THR A CA 1
ATOM 2772 C C . THR A 1 343 ? -7.725 12.641 43.635 1.00 83.19 343 THR A C 1
ATOM 2774 O O . THR A 1 343 ? -8.876 13.043 43.500 1.00 83.19 343 THR A O 1
ATOM 2777 N N . ASN A 1 344 ? -7.205 11.709 42.836 1.00 85.38 344 ASN A N 1
ATOM 2778 C CA . ASN A 1 344 ? -7.884 11.187 41.654 1.00 85.38 344 ASN A CA 1
ATOM 2779 C C . ASN A 1 344 ? -9.173 10.407 41.992 1.00 85.38 344 ASN A C 1
ATOM 2781 O O . ASN A 1 344 ? -10.164 10.471 41.263 1.00 85.38 344 ASN A O 1
ATOM 2785 N N . VAL A 1 345 ? -9.196 9.672 43.109 1.00 86.00 345 VAL A N 1
ATOM 2786 C CA . VAL A 1 345 ? -10.414 9.009 43.608 1.00 86.00 345 VAL A CA 1
ATOM 2787 C C . VAL A 1 345 ? -11.458 10.041 44.039 1.00 86.00 345 VAL A C 1
ATOM 2789 O O . VAL A 1 345 ? -12.618 9.928 43.645 1.00 86.00 345 VAL A O 1
ATOM 2792 N N . CYS A 1 346 ? -11.059 11.060 44.803 1.00 85.69 346 CYS A N 1
ATOM 2793 C CA . CYS A 1 346 ? -11.944 12.137 45.243 1.00 85.69 346 CYS A CA 1
ATOM 2794 C C . CYS A 1 346 ? -12.503 12.936 44.061 1.00 85.69 346 CYS A C 1
ATOM 2796 O O . CYS A 1 346 ? -13.697 13.221 44.038 1.00 85.69 346 CYS A O 1
ATOM 2798 N N . GLU A 1 347 ? -11.682 13.237 43.056 1.00 82.06 347 GLU A N 1
ATOM 2799 C CA . GLU A 1 347 ? -12.114 13.877 41.810 1.00 82.06 347 GLU A CA 1
ATOM 2800 C C . GLU A 1 347 ? -13.142 13.018 41.063 1.00 82.06 347 GLU A C 1
ATOM 2802 O O . GLU A 1 347 ? -14.177 13.532 40.641 1.00 82.06 347 GLU A O 1
ATOM 2807 N N . GLN A 1 348 ? -12.925 11.698 40.965 1.00 82.00 348 GLN A N 1
ATOM 2808 C CA . GLN A 1 348 ? -13.890 10.791 40.333 1.00 82.00 348 GLN A CA 1
ATOM 2809 C C . GLN A 1 348 ? -15.226 10.758 41.091 1.00 82.00 348 GLN A C 1
ATOM 2811 O O . GLN A 1 348 ? -16.293 10.791 40.477 1.00 82.00 348 GLN A O 1
ATOM 2816 N N . VAL A 1 349 ? -15.186 10.699 42.423 1.00 82.88 349 VAL A N 1
ATOM 2817 C CA . VAL A 1 349 ? -16.392 10.726 43.267 1.00 82.88 349 VAL A CA 1
ATOM 2818 C C . VAL A 1 349 ? -17.104 12.082 43.160 1.00 82.88 349 VAL A C 1
ATOM 2820 O O . VAL A 1 349 ? -18.328 12.132 43.023 1.00 82.88 349 VAL A O 1
ATOM 2823 N N . GLY A 1 350 ? -16.351 13.183 43.148 1.00 76.94 350 GLY A N 1
ATOM 2824 C CA . GLY A 1 350 ? -16.860 14.535 42.913 1.00 76.94 350 GLY A CA 1
ATOM 2825 C C . GLY A 1 350 ? -17.566 14.654 41.562 1.00 76.94 350 GLY A C 1
ATOM 2826 O O . GLY A 1 350 ? -18.685 15.157 41.489 1.00 76.94 350 GLY A O 1
ATOM 2827 N N . PHE A 1 351 ? -16.977 14.086 40.509 1.00 72.94 351 PHE A N 1
ATOM 2828 C CA . PHE A 1 351 ? -17.583 14.031 39.181 1.00 72.94 351 PHE A CA 1
ATOM 2829 C C . PHE A 1 351 ? -18.934 13.298 39.190 1.00 72.94 351 PHE A C 1
ATOM 2831 O O . PHE A 1 351 ? -19.917 13.804 38.646 1.00 72.94 351 PHE A O 1
ATOM 2838 N N . PHE A 1 352 ? -19.022 12.141 39.856 1.00 68.81 352 PHE A N 1
ATOM 2839 C CA . PHE A 1 352 ? -20.271 11.378 39.950 1.00 68.81 352 PHE A CA 1
ATOM 2840 C C . PHE A 1 352 ? -21.371 12.096 40.741 1.00 68.81 352 PHE A C 1
ATOM 2842 O O . PHE A 1 352 ? -22.545 11.985 40.395 1.00 68.81 352 PHE A O 1
ATOM 2849 N N . THR A 1 353 ? -21.003 12.841 41.784 1.00 64.44 353 THR A N 1
ATOM 2850 C CA . THR A 1 353 ? -21.957 13.556 42.649 1.00 64.44 353 THR A CA 1
ATOM 2851 C C . THR A 1 353 ? -22.451 14.869 42.037 1.00 64.44 353 THR A C 1
ATOM 2853 O O . THR A 1 353 ? -23.638 15.173 42.143 1.00 64.44 353 THR A O 1
ATOM 2856 N N . HIS A 1 354 ? -21.596 15.622 41.336 1.00 53.09 354 HIS A N 1
ATOM 2857 C CA . HIS A 1 354 ? -21.995 16.851 40.634 1.00 53.09 354 HIS A CA 1
ATOM 2858 C C . HIS A 1 354 ? -22.872 16.584 39.401 1.00 53.09 354 HIS A C 1
ATOM 2860 O O . HIS A 1 354 ? -23.844 17.304 39.174 1.00 53.09 354 HIS A O 1
ATOM 2866 N N . PHE A 1 355 ? -22.597 15.530 38.625 1.00 47.50 355 PHE A N 1
ATOM 2867 C CA . PHE A 1 355 ? -23.410 15.211 37.445 1.00 47.50 355 PHE A CA 1
ATOM 2868 C C . PHE A 1 355 ? -24.776 14.596 37.774 1.00 47.50 355 PHE A C 1
ATOM 2870 O O . PHE A 1 355 ? -25.694 14.733 36.967 1.00 47.50 355 PHE A O 1
ATOM 2877 N N . TRP A 1 356 ? -24.955 13.975 38.948 1.00 39.19 356 TRP A N 1
ATOM 2878 C CA . TRP A 1 356 ? -26.269 13.472 39.375 1.00 39.19 356 TRP A CA 1
ATOM 2879 C C . TRP A 1 356 ? -27.271 14.621 39.601 1.00 39.19 356 TRP A C 1
ATOM 2881 O O . TRP A 1 356 ? -28.448 14.480 39.278 1.00 39.19 356 TRP A O 1
ATOM 2891 N N . CYS A 1 357 ? -26.805 15.784 40.073 1.00 33.66 357 CYS A N 1
ATOM 2892 C CA . CYS A 1 357 ? -27.649 16.963 40.308 1.00 33.66 357 CYS A CA 1
ATOM 2893 C C . CYS A 1 357 ? -28.063 17.689 39.010 1.00 33.66 357 CYS A C 1
ATOM 2895 O O . CYS A 1 357 ? -29.167 18.217 38.925 1.00 33.66 357 CYS A O 1
ATOM 2897 N N . CYS A 1 358 ? -27.218 17.691 37.973 1.00 32.56 358 CYS A N 1
ATOM 2898 C CA . CYS A 1 358 ? -27.460 18.459 36.740 1.00 32.56 358 CYS A CA 1
ATOM 2899 C C . CYS A 1 358 ? -28.343 17.750 35.686 1.00 32.56 358 CYS A C 1
ATOM 2901 O O . CYS A 1 358 ? -28.654 18.336 34.649 1.00 32.56 358 CYS A O 1
ATOM 2903 N N . ILE A 1 359 ? -28.769 16.502 35.918 1.00 34.56 359 ILE A N 1
ATOM 2904 C CA . ILE A 1 359 ? -29.528 15.679 34.948 1.00 34.56 359 ILE A CA 1
ATOM 2905 C C . ILE A 1 359 ? -31.057 15.849 35.064 1.00 34.56 359 ILE A C 1
ATOM 2907 O O . ILE A 1 359 ? -31.814 15.130 34.418 1.00 34.56 359 ILE A O 1
ATOM 2911 N N . VAL A 1 360 ? -31.547 16.848 35.803 1.00 32.84 360 VAL A N 1
ATOM 2912 C CA . VAL A 1 360 ? -32.963 17.250 35.697 1.00 32.84 360 VAL A CA 1
ATOM 2913 C C . VAL A 1 360 ? -33.199 18.268 34.568 1.00 32.84 360 VAL A C 1
ATOM 2915 O O . VAL A 1 360 ? -34.326 18.351 34.096 1.00 32.84 360 VAL A O 1
ATOM 2918 N N . GLU A 1 361 ? -32.183 18.971 34.037 1.00 28.12 361 GLU A N 1
ATOM 2919 C CA . GLU A 1 361 ? -32.477 20.126 33.159 1.00 28.12 361 GLU A CA 1
ATOM 2920 C C . GLU A 1 361 ? -31.802 20.236 31.787 1.00 28.12 361 GLU A C 1
ATOM 2922 O O . GLU A 1 361 ? -32.301 21.017 30.982 1.00 28.12 361 GLU A O 1
ATOM 2927 N N . ILE A 1 362 ? -30.732 19.517 31.421 1.00 27.78 362 ILE A N 1
ATOM 2928 C CA . ILE A 1 362 ? -30.056 19.851 30.145 1.00 27.78 362 ILE A CA 1
ATOM 2929 C C . ILE A 1 362 ? -29.641 18.612 29.344 1.00 27.78 362 ILE A C 1
ATOM 2931 O O . ILE A 1 362 ? -28.519 18.119 29.432 1.00 27.78 362 ILE A O 1
ATOM 2935 N N . PHE A 1 363 ? -30.549 18.150 28.480 1.00 28.92 363 PHE A N 1
ATOM 2936 C CA . PHE A 1 363 ? -30.221 17.304 27.331 1.00 28.92 363 PHE A CA 1
ATOM 2937 C C . PHE A 1 363 ? -30.217 18.144 26.052 1.00 28.92 363 PHE A C 1
ATOM 2939 O O . PHE A 1 363 ? -31.224 18.266 25.366 1.00 28.92 363 PHE A O 1
ATOM 2946 N N . SER A 1 364 ? -29.060 18.690 25.689 1.00 29.05 364 SER A N 1
ATOM 2947 C CA . SER A 1 364 ? -28.725 18.978 24.293 1.00 29.05 364 SER A CA 1
ATOM 2948 C C . SER A 1 364 ? -27.243 19.316 24.199 1.00 29.05 364 SER A C 1
ATOM 2950 O O . SER A 1 364 ? -26.711 20.051 25.020 1.00 29.05 364 SER A O 1
ATOM 2952 N N . THR A 1 365 ? -26.604 18.780 23.160 1.00 31.56 365 THR A N 1
ATOM 2953 C CA . THR A 1 365 ? -25.213 18.984 22.723 1.00 31.56 365 THR A CA 1
ATOM 2954 C C . THR A 1 365 ? -24.111 18.346 23.572 1.00 31.56 365 THR A C 1
ATOM 2956 O O . THR A 1 365 ? -23.682 18.896 24.566 1.00 31.56 365 THR A O 1
ATOM 2959 N N . PHE A 1 366 ? -23.617 17.182 23.126 1.00 30.19 366 PHE A N 1
ATOM 2960 C CA . PHE A 1 366 ? -22.193 16.902 22.860 1.00 30.19 366 PHE A CA 1
ATOM 2961 C C . PHE A 1 366 ? -22.079 15.462 22.313 1.00 30.19 366 PHE A C 1
ATOM 2963 O O . PHE A 1 366 ? -22.189 14.467 23.029 1.00 30.19 366 PHE A O 1
ATOM 2970 N N . LEU A 1 367 ? -21.934 15.334 20.989 1.00 35.06 367 LEU A N 1
ATOM 2971 C CA . LEU A 1 367 ? -21.686 14.055 20.319 1.00 35.06 367 LEU A CA 1
ATOM 2972 C C . LEU A 1 367 ? -20.186 13.745 20.371 1.00 35.06 367 LEU A C 1
ATOM 2974 O O . LEU A 1 367 ? -19.385 14.421 19.732 1.00 35.06 367 LEU A O 1
ATOM 2978 N N . GLY A 1 368 ? -19.811 12.704 21.112 1.00 33.16 368 GLY A N 1
ATOM 2979 C CA . GLY A 1 368 ? -18.469 12.120 21.023 1.00 33.16 368 GLY A CA 1
ATOM 2980 C C . GLY A 1 368 ? -18.079 11.198 22.176 1.00 33.16 368 GLY A C 1
ATOM 2981 O O . GLY A 1 368 ? -17.206 10.358 21.995 1.00 33.16 368 GLY A O 1
ATOM 2982 N N . ILE A 1 369 ? -18.736 11.318 23.337 1.00 45.69 369 ILE A N 1
ATOM 2983 C CA . ILE A 1 369 ? -18.344 10.624 24.584 1.00 45.69 369 ILE A CA 1
ATOM 2984 C C . ILE A 1 369 ? -19.496 9.770 25.153 1.00 45.69 369 ILE A C 1
ATOM 2986 O O . ILE A 1 369 ? -19.390 9.191 26.227 1.00 45.69 369 ILE A O 1
ATOM 2990 N N . LYS A 1 370 ? -20.590 9.584 24.398 1.00 45.53 370 LYS A N 1
ATOM 2991 C CA . LYS A 1 370 ? -21.788 8.894 24.902 1.00 45.53 370 LYS A CA 1
ATOM 2992 C C . LYS A 1 370 ? -21.492 7.505 25.474 1.00 45.53 370 LYS A C 1
ATOM 2994 O O . LYS A 1 370 ? -22.048 7.193 26.505 1.00 45.53 370 LYS A O 1
ATOM 2999 N N . ASN A 1 371 ? -20.621 6.681 24.894 1.00 43.69 371 ASN A N 1
ATOM 3000 C CA . ASN A 1 371 ? -20.548 5.270 25.310 1.00 43.69 371 ASN A CA 1
ATOM 3001 C C . ASN A 1 371 ? -19.756 5.031 26.603 1.00 43.69 371 ASN A C 1
ATOM 3003 O O . ASN A 1 371 ? -20.185 4.248 27.441 1.00 43.69 371 ASN A O 1
ATOM 3007 N N . VAL A 1 372 ? -18.639 5.725 26.823 1.00 46.06 372 VAL A N 1
ATOM 3008 C CA . VAL A 1 372 ? -17.897 5.584 28.088 1.00 46.06 372 VAL A CA 1
ATOM 3009 C C . VAL A 1 372 ? -18.638 6.292 29.212 1.00 46.06 372 VAL A C 1
ATOM 3011 O O . VAL A 1 372 ? -18.763 5.742 30.295 1.00 46.06 372 VAL A O 1
ATOM 3014 N N . GLU A 1 373 ? -19.206 7.465 28.946 1.00 44.47 373 GLU A N 1
ATOM 3015 C CA . GLU A 1 373 ? -20.016 8.188 29.920 1.00 44.47 373 GLU A CA 1
ATOM 3016 C C . GLU A 1 373 ? -21.289 7.413 30.280 1.00 44.47 373 GLU A C 1
ATOM 3018 O O . GLU A 1 373 ? -21.574 7.235 31.458 1.00 44.47 373 GLU A O 1
ATOM 3023 N N . LYS A 1 374 ? -21.982 6.823 29.299 1.00 47.03 374 LYS A N 1
ATOM 3024 C CA . LYS A 1 374 ? -23.084 5.880 29.533 1.00 47.03 374 LYS A CA 1
ATOM 3025 C C . LYS A 1 374 ? -22.636 4.653 30.307 1.00 47.03 374 LYS A C 1
ATOM 3027 O O . LYS A 1 374 ? -23.341 4.224 31.210 1.00 47.03 374 LYS A O 1
ATOM 3032 N N . TYR A 1 375 ? -21.477 4.077 29.991 1.00 49.69 375 TYR A N 1
ATOM 3033 C CA . TYR A 1 375 ? -20.959 2.939 30.743 1.00 49.69 375 TYR A CA 1
ATOM 3034 C C . TYR A 1 375 ? -20.664 3.349 32.186 1.00 49.69 375 TYR A C 1
ATOM 3036 O O . TYR A 1 375 ? -21.033 2.639 33.108 1.00 49.69 375 TYR A O 1
ATOM 3044 N N . MET A 1 376 ? -20.072 4.515 32.419 1.00 45.44 376 MET A N 1
ATOM 3045 C CA . MET A 1 376 ? -19.764 5.034 33.753 1.00 45.44 376 MET A CA 1
ATOM 3046 C C . MET A 1 376 ? -21.031 5.411 34.539 1.00 45.44 376 MET A C 1
ATOM 3048 O O . MET A 1 376 ? -21.091 5.147 35.735 1.00 45.44 376 MET A O 1
ATOM 3052 N N . ARG A 1 377 ? -22.073 5.905 33.856 1.00 47.50 377 ARG A N 1
ATOM 3053 C CA . ARG A 1 377 ? -23.428 6.186 34.377 1.00 47.50 377 ARG A CA 1
ATOM 3054 C C . ARG A 1 377 ? -24.331 4.943 34.480 1.00 47.50 377 ARG A C 1
ATOM 3056 O O . ARG A 1 377 ? -25.487 5.045 34.884 1.00 47.50 377 ARG A O 1
ATOM 3063 N N . GLY A 1 378 ? -23.845 3.763 34.079 1.00 46.69 378 GLY A N 1
ATOM 3064 C CA . GLY A 1 378 ? -24.610 2.508 34.066 1.00 46.69 378 GLY A CA 1
ATOM 3065 C C . GLY A 1 378 ? -25.780 2.483 33.068 1.00 46.69 378 GLY A C 1
ATOM 3066 O O . GLY A 1 378 ? -26.741 1.743 33.241 1.00 46.69 378 GLY A O 1
ATOM 3067 N N . GLU A 1 379 ? -25.764 3.332 32.044 1.00 44.91 379 GLU A N 1
ATOM 3068 C CA . GLU A 1 379 ? -26.719 3.359 30.929 1.00 44.91 379 GLU A CA 1
ATOM 3069 C C . GLU A 1 379 ? -26.421 2.298 29.854 1.00 44.91 379 GLU A C 1
ATOM 3071 O O . GLU A 1 379 ? -27.325 1.949 29.102 1.00 44.91 379 GLU A O 1
ATOM 3076 N N . ILE A 1 380 ? -25.196 1.756 29.787 1.00 44.69 380 ILE A N 1
ATOM 3077 C CA . ILE A 1 380 ? -24.851 0.613 28.921 1.00 44.69 380 ILE A CA 1
ATOM 3078 C C . ILE A 1 380 ? -23.997 -0.422 29.668 1.00 44.69 380 ILE A C 1
ATOM 3080 O O . ILE A 1 380 ? -23.162 -0.065 30.501 1.00 44.69 380 ILE A O 1
ATOM 3084 N N . GLN A 1 381 ? -24.189 -1.707 29.352 1.00 39.56 381 GLN A N 1
ATOM 3085 C CA . GLN A 1 381 ? -23.492 -2.836 29.993 1.00 39.56 381 GLN A CA 1
ATOM 3086 C C . GLN A 1 381 ? -22.086 -3.094 29.423 1.00 39.56 381 GLN A C 1
ATOM 3088 O O . GLN A 1 381 ? -21.273 -3.766 30.050 1.00 39.56 381 GLN A O 1
ATOM 3093 N N . SER A 1 382 ? -21.770 -2.548 28.246 1.00 41.59 382 SER A N 1
ATOM 3094 C CA . SER A 1 382 ? -20.479 -2.725 27.581 1.00 41.59 382 SER A CA 1
ATOM 3095 C C . SER A 1 382 ? -20.200 -1.572 26.621 1.00 41.59 382 SER A C 1
ATOM 3097 O O . SER A 1 382 ? -21.079 -1.173 25.865 1.00 41.59 382 SER A O 1
ATOM 3099 N N . ILE A 1 383 ? -18.957 -1.078 26.591 1.00 44.44 383 ILE A N 1
ATOM 3100 C CA . ILE A 1 383 ? -18.502 -0.072 25.608 1.00 44.44 383 ILE A CA 1
ATOM 3101 C C . ILE A 1 383 ? -18.462 -0.668 24.182 1.00 44.44 383 ILE A C 1
ATOM 3103 O O . ILE A 1 383 ? -18.454 0.073 23.201 1.00 44.44 383 ILE A O 1
ATOM 3107 N N . LYS A 1 384 ? -18.460 -2.007 24.048 1.00 39.38 384 LYS A N 1
ATOM 3108 C CA . LYS A 1 384 ? -18.397 -2.711 22.754 1.00 39.38 384 LYS A CA 1
ATOM 3109 C C . LYS A 1 384 ? -19.743 -2.816 22.025 1.00 39.38 384 LYS A C 1
ATOM 3111 O O . LYS A 1 384 ? -19.731 -3.085 20.830 1.00 39.38 384 LYS A O 1
ATOM 3116 N N . GLN A 1 385 ? -20.880 -2.623 22.691 1.00 34.62 385 GLN A N 1
ATOM 3117 C CA . GLN A 1 385 ? -22.185 -2.725 22.031 1.00 34.62 385 GLN A CA 1
ATOM 3118 C C . GLN A 1 385 ? -22.550 -1.376 21.391 1.00 34.62 385 GLN A C 1
ATOM 3120 O O . GLN A 1 385 ? -22.622 -0.373 22.092 1.00 34.62 385 GLN A O 1
ATOM 3125 N N . GLN A 1 386 ? -22.790 -1.377 20.074 1.00 36.28 386 GLN A N 1
ATOM 3126 C CA . GLN A 1 386 ? -23.162 -0.239 19.200 1.00 36.28 386 GLN A CA 1
ATOM 3127 C C . GLN A 1 386 ? -22.041 0.530 18.473 1.00 36.28 386 GLN A C 1
ATOM 3129 O O . GLN A 1 386 ? -22.233 1.683 18.102 1.00 36.28 386 GLN A O 1
ATOM 3134 N N . ASN A 1 387 ? -20.908 -0.110 18.165 1.00 29.14 387 ASN A N 1
ATOM 3135 C CA . ASN A 1 387 ? -20.156 0.254 16.943 1.00 29.14 387 ASN A CA 1
ATOM 3136 C C . ASN A 1 387 ? -20.608 -0.565 15.714 1.00 29.14 387 ASN A C 1
ATOM 3138 O O . ASN A 1 387 ? -20.002 -0.468 14.650 1.00 29.14 387 ASN A O 1
ATOM 3142 N N . GLU A 1 388 ? -21.662 -1.365 15.870 1.00 27.59 388 GLU A N 1
ATOM 3143 C CA . GLU A 1 388 ? -22.404 -2.011 14.789 1.00 27.59 388 GLU A CA 1
ATOM 3144 C C . GLU A 1 388 ? -23.737 -1.279 14.635 1.00 27.59 388 GLU A C 1
ATOM 3146 O O . GLU A 1 388 ? -24.742 -1.680 15.214 1.00 27.59 388 GLU A O 1
ATOM 3151 N N . HIS A 1 389 ? -23.691 -0.131 13.960 1.00 27.16 389 HIS A N 1
ATOM 3152 C CA . HIS A 1 389 ? -24.693 0.330 12.999 1.00 27.16 389 HIS A CA 1
ATOM 3153 C C . HIS A 1 389 ? -24.137 1.503 12.197 1.00 27.16 389 HIS A C 1
ATOM 3155 O O . HIS A 1 389 ? -23.590 2.444 12.820 1.00 27.16 389 HIS A O 1
#

Secondary structure (DSSP, 8-state):
----SS--EEEE-SS-----PPPSEEEHHHHHHHHHHHHHTT---HHHHHHEEEETTSSS-EEEEPPHHHH-TTTT-SS-HHHHHHHHHHHHHHHHHHHHHHHHHHHHHHHTTSS-HHHHHTTT--HHHHHHIIIIIS-S-HHHHEEEEEEEEES--TTSHHHHTTTS-EETTEE-HHHHHHHHIIIIIIHHHHS-GGGEEEEEEE-BTTTB--TTTTHHHHHHHHHHHHHHHHHHHHHHHHHHHTT--HHHHHHHHHHHHHHHHHTT----HHHHHHHHHHHTS---SPP----STTSSHHHHHHHHHHHTTTT--SS---------TTSSSTTSSHHHHHHHHHHHHHHHHHHHHGGGT-----TT-HHHHHHHTTS-S-TTTTS--

InterPro domains:
  IPR027417 P-loop containing nucleoside triphosphate hydrolase [G3DSA:3.40.50.300] (259-388)
  IPR027417 P-loop containing nucleoside triphosphate hydrolase [SSF52540] (267-332)
  IPR052752 NACHT and WD repeat domain-containing protein [PTHR19871] (1-349)

pLDDT: mean 84.93, std 17.75, range [27.16, 98.19]

Foldseek 3Di:
DPADLFAREEEELEAAQADQFDDQKDQPVGVVQLVVLCVVVVHDCVLVVVQWDWDVVDVVIITGGDDLCVPLVCCVPPPDVVSVVVSVVVCVVSRVVVLVSLLVSLVVCVVVVNDDPVRSCSSVHHPSNVRCCVQWQPDPCNQLHYAYEYEYEPPQPLVLVVLSCVRAPDDPSHGDPSSSVVSCCRPVPRRCVGYPPVRYHYYYYYQDDSNRDDCPRCVVVVVVVVVCVVVVSVVSVVVSVVVVVVCPPVLNVQQVLQLVVLVVLQVPDDDDVVVLVVLLVVVPDPDPDDDDDDDDPPPCRVSSVSNNLLCVQVSDDPPDGDQDDGDDAPSDPQNPDDPSVVVSSVVSVVVVVVVVVVVVDDPDDDPDCCLVVCVNVVVDSDSPPPVPD

Organism: Parascaris univalens (NCBI:txid6257)

Sequence (389 aa):
QRLSMGPNFVVFLCQKYGYRPLPSEILCTELDMLKRALRDEHEDTSLLDTWYIEDANAVPSLFILQPISSILVNFNNKRILKLQKQDAATWWDTEAAMQKSLRKAARMCYDRGYLSHEQMHNYFMSVTEREVIHGILKAKNPNEHCLCYVRHINNIAISQTRTAAKFVDIVHNQICTEAQQLLSNLRDERVPAKLNAANIRRSTIEWAGRDGIDNVSHADYIKRFCNDFYESITQMVNKAVKKREKFRDSLFSEVLQHLSNALSVSDMFFGREDELKAAESYVHSKSKIPLVYYGENGCGKTSTLAKIAREIRNWYRNGEKPVIVLRFLGTSPDSSSIMPLLTNVCEQVGFFTHFWCCIVEIFSTFLGIKNVEKYMRGEIQSIKQQNEH